Protein AF-A0A9W8I1Y5-F1 (afdb_monomer_lite)

Foldseek 3Di:
DVVVVVVVVVVVVVVVVVVVVVVVVVVVVVVVVVVVVVVVVVVVVVVVVVVVVVVVVVVVVVVVVVVVVVVVVVVVVVVVVVVVVVPDDDDDDDDDDDDDDDDDDFDDADFPDDDDPPPPPDAAPDLVLLLVQLVVCVVQEDEDAPLLLQLLVHDVSNVLLCCLVVCVCVVVLVQLVVQLVVVCVVVVLADEPDWFWQVSLLVSVVSSLVSLQVSLVVDPPFHQQKDKDQQCPPWAQFPVRGTDTFRIFMFRDPVDPDHLLRGLETEHTGIQVDDCPRSSNNSNVSVSVLRNPQQAHFQKGWYWYAYRQQWIKIWIDGQQHIYIYTQAGRQRYPDPRSVTRSSSVSSVSVSCSRQCSQCSRHQASHRDCQPDWDFPVRGPQWDDDPFRTKTKHADDSDWDWDRNDSNAKTKIKGWIWIDGPNDIDIWIKIKIKDDPDDDVVVLLVVLVVLCLDQAFDFPGKTKGWSDRPPDPPDTIIMMITTTHDQAYFQCRQPVPPDNPDDPVLVVVLVVSVVSSQVSQQDQDSVRWHAHAPDPDSSQWHAHPVSHIHGDPRPDDIDD

Sequence (559 aa):
EQAKRDRQAEEKRREELKQWHDEQAKRDRQAEEKRREELKQWHDEQAKRDREQAERDEEFRQWRIEQAKRDEIQTQLLSKLIDAQNGALSSNMKTPAMTRQSYGRSGAASHSGTPQVAGSMQGKPDRNMYIETSQRHEKLCKEVQLDDLIEFLGADWKSGWDSVNGGDFKEDIDEILDSYASKCDDDGLKMAGGKIGEKTYQAAFGVLAEAVQSHLSNSSKIKPGMYWYDTHNMHLKCDNDTTRKPDGGFTVSKRCGPSWQNLSVVVEIKGDELKNDSHWIRGQVLCDFRDMSQSEPRRFMVGLAVARHGSVRVYLYTPGRIYSASLGCLPLTAGDKAAEGASEVVAFLLLLHKQLPMDSGYLAKRKGIFSTWLNFSELADAREQKRPSPSVRHYCSEVYGRHSHLNAQQTWVYPVQYEAAGEKGIAFFKFQWEFENDDETAIHEFLLARKVPHVPELLFSTRITAKGFASDDWVCKGEAMLIDDAGESIISKFGGGELLLSDAEIVDIFAGYTHTLIAAAAVDANNKLVLHRDISTGNLMVKNDKSPYIIDWGYGRLC

Radius of gyration: 30.69 Å; chains: 1; bounding box: 106×83×77 Å

InterPro domains:
  IPR008266 Tyrosine-protein kinase, active site [PS00109] (530-542)
  IPR011009 Protein kinase-like domain superfamily [SSF56112] (413-557)

Structure (mmCIF, N/CA/C/O backbone):
data_AF-A0A9W8I1Y5-F1
#
_entry.id   AF-A0A9W8I1Y5-F1
#
loop_
_atom_site.group_PDB
_atom_site.id
_atom_site.type_symbol
_atom_site.label_atom_id
_atom_site.label_alt_id
_atom_site.label_comp_id
_atom_site.label_asym_id
_atom_site.label_entity_id
_atom_site.label_seq_id
_atom_site.pdbx_PDB_ins_code
_atom_site.Cartn_x
_atom_site.Cartn_y
_atom_site.Cartn_z
_atom_site.occupancy
_atom_site.B_iso_or_equiv
_atom_site.auth_seq_id
_atom_site.auth_comp_id
_atom_site.auth_asym_id
_atom_site.auth_atom_id
_atom_site.pdbx_PDB_model_num
ATOM 1 N N . GLU A 1 1 ? 69.822 48.846 14.752 1.00 69.25 1 GLU A N 1
ATOM 2 C CA . GLU A 1 1 ? 68.936 48.442 15.872 1.00 69.25 1 GLU A CA 1
ATOM 3 C C . GLU A 1 1 ? 67.682 47.703 15.424 1.00 69.25 1 GLU A C 1
ATOM 5 O O . GLU A 1 1 ? 67.391 46.680 16.028 1.00 69.25 1 GLU A O 1
ATOM 10 N N . GLN A 1 2 ? 66.986 48.154 14.371 1.00 71.50 2 GLN A N 1
ATOM 11 C CA . GLN A 1 2 ? 65.746 47.536 13.871 1.00 71.50 2 GLN A CA 1
ATOM 12 C C . GLN A 1 2 ? 65.806 45.997 13.778 1.00 71.50 2 GLN A C 1
ATOM 14 O O . GLN A 1 2 ? 65.059 45.328 14.479 1.00 71.50 2 GLN A O 1
ATOM 19 N N . ALA A 1 3 ? 66.819 45.435 13.107 1.00 78.38 3 ALA A N 1
ATOM 20 C CA . ALA A 1 3 ? 67.005 43.981 12.992 1.00 78.38 3 ALA A CA 1
ATOM 21 C C . ALA A 1 3 ? 67.166 43.207 14.328 1.00 78.38 3 ALA A C 1
ATOM 23 O O . ALA A 1 3 ? 67.008 41.988 14.343 1.00 78.38 3 ALA A O 1
ATOM 24 N N . LYS A 1 4 ? 67.483 43.869 15.456 1.00 81.06 4 LYS A N 1
ATOM 25 C CA . LYS A 1 4 ? 67.418 43.241 16.793 1.00 81.06 4 LYS A CA 1
ATOM 26 C C . LYS A 1 4 ? 65.979 43.199 17.319 1.00 81.06 4 LYS A C 1
ATOM 28 O O . LYS A 1 4 ? 65.581 42.175 17.861 1.00 81.06 4 LYS A O 1
ATOM 33 N N . ARG A 1 5 ? 65.207 44.275 17.121 1.00 81.00 5 ARG A N 1
ATOM 34 C CA . ARG A 1 5 ? 63.777 44.340 17.474 1.00 81.00 5 ARG A CA 1
ATOM 35 C C . ARG A 1 5 ? 62.964 43.337 16.657 1.00 81.00 5 ARG A C 1
ATOM 37 O O . ARG A 1 5 ? 62.134 42.638 17.223 1.00 81.00 5 ARG A O 1
ATOM 44 N N . ASP A 1 6 ? 63.260 43.213 15.364 1.00 82.50 6 ASP A N 1
ATOM 45 C CA . ASP A 1 6 ? 62.570 42.275 14.472 1.00 82.50 6 ASP A CA 1
ATOM 46 C C . ASP A 1 6 ? 62.816 40.815 14.897 1.00 82.50 6 ASP A C 1
ATOM 48 O O . ASP A 1 6 ? 61.868 40.040 14.998 1.00 82.50 6 ASP A O 1
ATOM 52 N N . ARG A 1 7 ? 64.062 40.454 15.256 1.00 84.69 7 ARG A N 1
ATOM 53 C CA . ARG A 1 7 ? 64.386 39.122 15.807 1.00 84.69 7 ARG A CA 1
ATOM 54 C C . ARG A 1 7 ? 63.670 38.837 17.127 1.00 84.69 7 ARG A C 1
ATOM 56 O O . ARG A 1 7 ? 63.115 37.757 17.276 1.00 84.69 7 ARG A O 1
ATOM 63 N N . GLN A 1 8 ? 63.639 39.798 18.053 1.00 85.31 8 GLN A N 1
ATOM 64 C CA . GLN A 1 8 ? 62.917 39.650 19.325 1.00 85.31 8 GLN A CA 1
ATOM 65 C C . GLN A 1 8 ? 61.401 39.500 19.117 1.00 85.31 8 GLN A C 1
ATOM 67 O O . GLN A 1 8 ? 60.752 38.733 19.824 1.00 85.31 8 GLN A O 1
ATOM 72 N N . ALA A 1 9 ? 60.828 40.195 18.129 1.00 84.25 9 ALA A N 1
ATOM 73 C CA . ALA A 1 9 ? 59.422 40.047 17.766 1.00 84.25 9 ALA A CA 1
ATOM 74 C C . ALA A 1 9 ? 59.125 38.682 17.115 1.00 84.25 9 ALA A C 1
ATOM 76 O O . ALA A 1 9 ? 58.071 38.102 17.371 1.00 84.25 9 ALA A O 1
ATOM 77 N N . GLU A 1 10 ? 60.037 38.152 16.295 1.00 85.94 10 GLU A N 1
ATOM 78 C CA . GLU A 1 10 ? 59.901 36.818 15.698 1.00 85.94 10 GLU A CA 1
ATOM 79 C C . GLU A 1 10 ? 60.037 35.703 16.747 1.00 85.94 10 GLU A C 1
ATOM 81 O O . GLU A 1 10 ? 59.231 34.775 16.764 1.00 85.94 10 GLU A O 1
ATOM 86 N N . GLU A 1 11 ? 61.009 35.814 17.654 1.00 88.69 11 GLU A N 1
ATOM 87 C CA . GLU A 1 11 ? 61.221 34.879 18.763 1.00 88.69 11 GLU A CA 1
ATOM 88 C C . GLU A 1 11 ? 59.988 34.821 19.678 1.00 88.69 11 GLU A C 1
ATOM 90 O O . GLU A 1 11 ? 59.439 33.740 19.893 1.00 88.69 11 GLU A O 1
ATOM 95 N N . LYS A 1 12 ? 59.442 35.983 20.071 1.00 90.69 12 LYS A N 1
ATOM 96 C CA . LYS A 1 12 ? 58.192 36.059 20.842 1.00 90.69 12 LYS A CA 1
ATOM 97 C C . LYS A 1 12 ? 57.009 35.405 20.116 1.00 90.69 12 LYS A C 1
ATOM 99 O O . LYS A 1 12 ? 56.262 34.650 20.730 1.00 90.69 12 LYS A O 1
ATOM 104 N N . ARG A 1 13 ? 56.855 35.631 18.804 1.00 86.38 13 ARG A N 1
ATOM 105 C CA . ARG A 1 13 ? 55.799 34.977 18.002 1.00 86.38 13 ARG A CA 1
ATOM 106 C C . ARG A 1 13 ? 55.963 33.459 17.941 1.00 86.38 13 ARG A C 1
ATOM 108 O O . ARG A 1 13 ? 54.962 32.751 17.925 1.00 86.38 13 ARG A O 1
ATOM 115 N N . ARG A 1 14 ? 57.198 32.944 17.900 1.00 88.06 14 ARG A N 1
ATOM 116 C CA . ARG A 1 14 ? 57.466 31.495 17.933 1.00 88.06 14 ARG A CA 1
ATOM 117 C C . ARG A 1 14 ? 57.116 30.889 19.295 1.00 88.06 14 ARG A C 1
ATOM 119 O O . ARG A 1 14 ? 56.572 29.788 19.328 1.00 88.06 14 ARG A O 1
ATOM 126 N N . GLU A 1 15 ? 57.373 31.597 20.394 1.00 89.62 15 GLU A N 1
ATOM 127 C CA . GLU A 1 15 ? 56.948 31.174 21.736 1.00 89.62 15 GLU A CA 1
ATOM 128 C C . GLU A 1 15 ? 55.420 31.1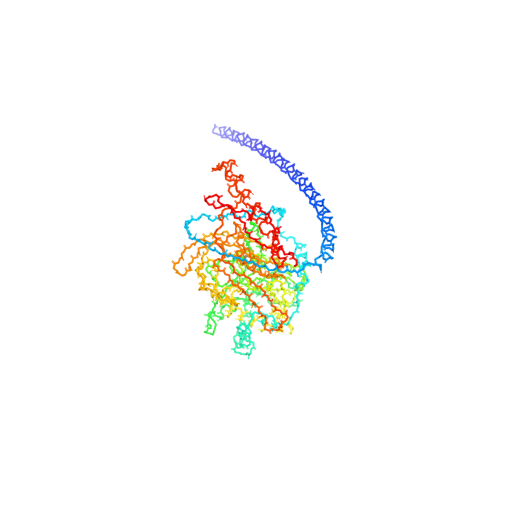95 21.894 1.00 89.62 15 GLU A C 1
ATOM 130 O O . GLU A 1 15 ? 54.848 30.203 22.341 1.00 89.62 15 GLU A O 1
ATOM 135 N N . GLU A 1 16 ? 54.751 32.269 21.458 1.00 88.94 16 GLU A N 1
ATOM 136 C CA . GLU A 1 16 ? 53.282 32.389 21.451 1.00 88.94 16 GLU A CA 1
ATOM 137 C C . GLU A 1 16 ? 52.629 31.265 20.622 1.00 88.94 16 GLU A C 1
ATOM 139 O O . GLU A 1 16 ? 51.697 30.606 21.086 1.00 88.94 16 GLU A O 1
ATOM 144 N N . LEU A 1 17 ? 53.158 30.978 19.424 1.00 87.38 17 LEU A N 1
ATOM 145 C CA . LEU A 1 17 ? 52.669 29.896 18.564 1.00 87.38 17 LEU A CA 1
ATOM 146 C C . LEU A 1 17 ? 52.872 28.513 19.205 1.00 87.38 17 LEU A C 1
ATOM 148 O O . LEU A 1 17 ? 51.991 27.657 19.125 1.00 87.38 17 LEU A O 1
ATOM 152 N N . LYS A 1 18 ? 54.013 28.291 19.869 1.00 91.19 18 LYS A N 1
ATOM 153 C CA . LYS A 1 18 ? 54.292 27.037 20.579 1.00 91.19 18 LYS A CA 1
ATOM 154 C C . LYS A 1 18 ? 53.328 26.830 21.750 1.00 91.19 18 LYS A C 1
ATOM 156 O O . LYS A 1 18 ? 52.745 25.756 21.856 1.00 91.19 18 LYS A O 1
ATOM 161 N N . GLN A 1 19 ? 53.111 27.858 22.573 1.00 89.50 19 GLN A N 1
ATOM 162 C CA . GLN A 1 19 ? 52.144 27.810 23.677 1.00 89.50 19 GLN A CA 1
ATOM 163 C C . GLN A 1 19 ? 50.726 27.511 23.172 1.00 89.50 19 GLN A C 1
ATOM 165 O O . GLN A 1 19 ? 50.030 26.688 23.762 1.00 89.50 19 GLN A O 1
ATOM 170 N N . TRP A 1 20 ? 50.322 28.112 22.048 1.00 91.81 20 TRP A N 1
ATOM 171 C CA . TRP A 1 20 ? 49.028 27.837 21.423 1.00 91.81 20 TRP A CA 1
ATOM 172 C C . TRP A 1 20 ? 48.894 26.377 20.959 1.00 91.81 20 TRP A C 1
ATOM 174 O O . TRP A 1 20 ? 47.871 25.745 21.222 1.00 91.81 20 TRP A O 1
ATOM 184 N N . HIS A 1 21 ? 49.927 25.806 20.328 1.00 86.88 21 HIS A N 1
ATOM 185 C CA . HIS A 1 21 ? 49.931 24.389 19.944 1.00 86.88 21 HIS A CA 1
ATOM 186 C C . HIS A 1 21 ? 49.888 23.444 21.154 1.00 86.88 21 HIS A C 1
ATOM 188 O O . HIS A 1 21 ? 49.133 22.471 21.132 1.00 86.88 21 HIS A O 1
ATOM 194 N N . ASP A 1 22 ? 50.647 23.737 22.215 1.00 90.44 22 ASP A N 1
ATOM 195 C CA . ASP A 1 22 ? 50.636 22.951 23.454 1.00 90.44 22 ASP A CA 1
ATOM 196 C C . 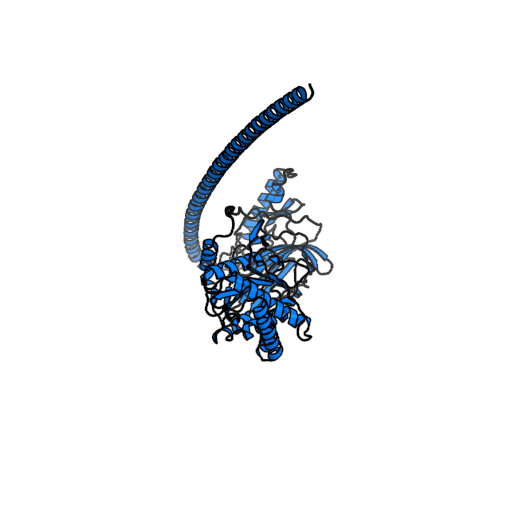ASP A 1 22 ? 49.257 23.016 24.151 1.00 90.44 22 ASP A C 1
ATOM 198 O O . ASP A 1 22 ? 48.783 22.012 24.691 1.00 90.44 22 ASP A O 1
ATOM 202 N N . GLU A 1 23 ? 48.569 24.164 24.096 1.00 90.44 23 GLU A N 1
ATOM 203 C CA . GLU A 1 23 ? 47.214 24.314 24.638 1.00 90.44 23 GLU A CA 1
ATOM 204 C C . GLU A 1 23 ? 46.164 23.551 23.811 1.00 90.44 23 GLU A C 1
ATOM 206 O O . GLU A 1 23 ? 45.329 22.851 24.391 1.00 90.44 23 GLU A O 1
ATOM 211 N N . GLN A 1 24 ? 46.222 23.610 22.474 1.00 85.44 24 GLN A N 1
ATOM 212 C CA . GLN A 1 24 ? 45.337 22.812 21.611 1.00 85.44 24 GLN A CA 1
ATOM 213 C C . GLN A 1 24 ? 45.540 21.311 21.845 1.00 85.44 24 GLN A C 1
ATOM 215 O O . GLN A 1 24 ? 44.584 20.604 22.154 1.00 85.44 24 GLN A O 1
ATOM 220 N N . ALA A 1 25 ? 46.791 20.840 21.862 1.00 87.75 25 ALA A N 1
ATOM 221 C CA . ALA A 1 25 ? 47.111 19.436 22.122 1.00 87.75 25 ALA A CA 1
ATOM 222 C C . ALA A 1 25 ? 46.679 18.949 23.522 1.00 87.75 25 ALA A C 1
ATOM 224 O O . ALA A 1 25 ? 46.583 17.739 23.755 1.00 87.75 25 ALA A O 1
ATOM 225 N N . LYS A 1 26 ? 46.442 19.863 24.474 1.00 91.56 26 LYS A N 1
ATOM 226 C CA . LYS A 1 26 ? 45.841 19.558 25.780 1.00 91.56 26 LYS A CA 1
ATOM 227 C C . LYS A 1 26 ? 44.313 19.474 25.698 1.00 91.56 26 LYS A C 1
ATOM 229 O O . LYS A 1 26 ? 43.742 18.550 26.275 1.00 91.56 26 LYS A O 1
ATOM 234 N N . ARG A 1 27 ? 43.664 20.394 24.976 1.00 86.62 27 ARG A N 1
ATOM 235 C CA . ARG A 1 27 ? 42.207 20.384 24.739 1.00 86.62 27 ARG A CA 1
ATOM 236 C C . ARG A 1 27 ? 41.775 19.142 23.956 1.00 86.62 27 ARG A C 1
ATOM 238 O O . ARG A 1 27 ? 40.807 18.497 24.349 1.00 86.62 27 ARG A O 1
ATOM 245 N N . ASP A 1 28 ? 42.533 18.760 22.929 1.00 86.25 28 ASP A N 1
ATOM 246 C CA . ASP A 1 28 ? 42.273 17.564 22.120 1.00 86.25 28 ASP A CA 1
ATOM 247 C C . ASP A 1 28 ? 42.335 16.284 22.965 1.00 86.25 28 ASP A C 1
ATOM 249 O O . ASP A 1 28 ? 41.413 15.472 22.915 1.00 86.25 28 ASP A O 1
ATOM 253 N N . ARG A 1 29 ? 43.354 16.144 23.827 1.00 89.81 29 ARG A N 1
ATOM 254 C CA . ARG A 1 29 ? 43.460 15.012 24.767 1.00 89.81 29 ARG A CA 1
ATOM 255 C C . ARG A 1 29 ? 42.281 14.938 25.738 1.00 89.81 29 ARG A C 1
ATOM 257 O O . ARG A 1 29 ? 41.754 13.855 25.961 1.00 89.81 29 ARG A O 1
ATOM 264 N N . GLN A 1 30 ? 41.837 16.073 26.281 1.00 87.62 30 GLN A N 1
ATOM 265 C CA . GLN A 1 30 ? 40.666 16.118 27.168 1.00 87.62 30 GLN A CA 1
ATOM 266 C C . GLN A 1 30 ? 39.363 15.768 26.428 1.00 87.62 30 GLN A C 1
ATOM 268 O O . GLN A 1 30 ? 38.493 15.104 26.990 1.00 87.62 30 GLN A O 1
ATOM 273 N N . ALA A 1 31 ? 39.226 16.176 25.164 1.00 84.94 31 ALA A N 1
ATOM 274 C CA . ALA A 1 31 ? 38.084 15.811 24.330 1.00 84.94 31 ALA A CA 1
ATOM 275 C C . ALA A 1 31 ? 38.090 14.317 23.951 1.00 84.94 31 ALA A C 1
ATOM 277 O O . ALA A 1 31 ? 37.032 13.690 23.926 1.00 84.94 31 ALA A O 1
ATOM 278 N N . GLU A 1 32 ? 39.261 13.736 23.679 1.00 87.12 32 GLU A N 1
ATOM 279 C CA . GLU A 1 32 ? 39.428 12.306 23.399 1.00 87.12 32 GLU A CA 1
ATOM 280 C C . GLU A 1 32 ? 39.137 11.441 24.636 1.00 87.12 32 GLU A C 1
ATOM 282 O O . GLU A 1 32 ? 38.394 10.464 24.540 1.00 87.12 32 GLU A O 1
ATOM 287 N N . GLU A 1 33 ? 39.643 11.834 25.808 1.00 90.69 33 GLU A N 1
ATOM 288 C CA . GLU A 1 33 ? 39.370 11.166 27.085 1.00 90.69 33 GLU A CA 1
ATOM 289 C C . GLU A 1 33 ? 37.868 11.183 27.411 1.00 90.69 33 GLU A C 1
ATOM 291 O O . GLU A 1 33 ? 37.282 10.124 27.640 1.00 90.69 33 GLU A O 1
ATOM 296 N N . LYS A 1 34 ? 37.206 12.344 27.284 1.00 90.94 34 LYS A N 1
ATOM 297 C CA . LYS A 1 34 ? 35.751 12.467 27.474 1.00 90.94 34 LYS A CA 1
ATOM 298 C C . LYS A 1 34 ? 34.954 11.580 26.511 1.00 90.94 34 LYS A C 1
ATOM 300 O O . LYS A 1 34 ? 34.051 10.871 26.946 1.00 90.94 34 LYS A O 1
ATOM 305 N N . ARG A 1 35 ? 35.311 11.552 25.219 1.00 86.38 35 ARG A N 1
ATOM 306 C CA . ARG A 1 35 ? 34.674 10.656 24.231 1.00 86.38 35 ARG A CA 1
ATOM 307 C C . ARG A 1 35 ? 34.862 9.182 24.582 1.00 86.38 35 ARG A C 1
ATOM 309 O O . ARG A 1 35 ? 33.974 8.377 24.321 1.00 86.38 35 ARG A O 1
ATOM 316 N N . ARG A 1 36 ? 36.010 8.811 25.156 1.00 87.19 36 ARG A N 1
ATOM 317 C CA . ARG A 1 36 ? 36.295 7.434 25.578 1.00 87.19 36 ARG A CA 1
ATOM 318 C C . ARG A 1 36 ? 35.459 7.024 26.792 1.00 87.19 36 ARG A C 1
ATOM 320 O O . ARG A 1 36 ? 35.021 5.877 26.849 1.00 87.19 36 ARG A O 1
ATOM 327 N N . GLU A 1 37 ? 35.211 7.939 27.726 1.00 89.25 37 GLU A N 1
ATOM 328 C CA . GLU A 1 37 ? 34.286 7.720 28.845 1.00 89.25 37 GLU A CA 1
ATOM 329 C C . GLU A 1 37 ? 32.829 7.624 28.374 1.00 89.25 37 GLU A C 1
ATOM 331 O O . GLU A 1 37 ? 32.143 6.672 28.741 1.00 89.25 37 GLU A O 1
ATOM 336 N N . GLU A 1 38 ? 32.381 8.536 27.505 1.00 86.12 38 GLU A N 1
ATOM 337 C CA . GLU A 1 38 ? 31.043 8.509 26.889 1.00 86.12 38 GLU A CA 1
ATOM 338 C C . GLU A 1 38 ? 30.802 7.198 26.118 1.00 86.12 38 GLU A C 1
ATOM 340 O O . GLU A 1 38 ? 29.774 6.545 26.300 1.00 86.12 38 GLU A O 1
ATOM 345 N N . LEU A 1 39 ? 31.778 6.751 25.316 1.00 85.00 39 LEU A N 1
ATOM 346 C CA . LEU A 1 39 ? 31.702 5.484 24.582 1.00 85.00 39 LEU A CA 1
ATOM 347 C C . LEU A 1 39 ? 31.664 4.269 25.522 1.00 85.00 39 LEU A C 1
ATOM 349 O O . LEU A 1 39 ? 30.946 3.305 25.256 1.00 85.00 39 LEU A O 1
ATOM 353 N N . LYS A 1 40 ? 32.408 4.304 26.635 1.00 90.62 40 LYS A N 1
ATOM 354 C CA . LYS A 1 40 ? 32.375 3.234 27.640 1.00 90.62 40 LYS A CA 1
ATOM 355 C C . LYS A 1 40 ? 31.009 3.161 28.329 1.00 90.62 40 LYS A C 1
ATOM 357 O O . LYS A 1 40 ? 30.448 2.074 28.411 1.00 90.62 40 LYS A O 1
ATOM 362 N N . GLN A 1 41 ? 30.462 4.298 28.764 1.00 86.75 41 GLN A N 1
ATOM 363 C CA . GLN A 1 41 ? 29.121 4.368 29.357 1.00 86.75 41 GLN A CA 1
ATOM 364 C C . GLN A 1 41 ? 28.056 3.845 28.387 1.00 86.75 41 GLN A C 1
ATOM 366 O O . GLN A 1 41 ? 27.199 3.063 28.789 1.00 86.75 41 GLN A O 1
ATOM 371 N N . TRP A 1 42 ? 28.156 4.198 27.102 1.00 89.12 42 TRP A N 1
ATOM 372 C CA . TRP A 1 42 ? 27.262 3.686 26.065 1.00 89.12 42 TRP A CA 1
ATOM 373 C C . TRP A 1 42 ? 27.353 2.158 25.911 1.00 89.12 42 TRP A C 1
ATOM 375 O O . TRP A 1 42 ? 26.323 1.492 25.844 1.00 89.12 42 TRP A O 1
ATOM 385 N N . HIS A 1 43 ? 28.558 1.576 25.915 1.00 81.12 43 HIS A N 1
ATOM 386 C CA . HIS A 1 43 ? 28.729 0.117 25.885 1.00 81.12 43 HIS A CA 1
ATOM 387 C C . HIS A 1 43 ? 28.173 -0.578 27.137 1.00 81.12 43 HIS A C 1
ATOM 389 O O . HIS A 1 43 ? 27.519 -1.614 27.008 1.00 81.12 43 HIS A O 1
ATOM 395 N N . ASP A 1 44 ? 28.396 -0.013 28.327 1.00 87.38 44 ASP A N 1
ATOM 396 C CA . ASP A 1 44 ? 27.855 -0.544 29.584 1.00 87.38 44 ASP A CA 1
ATOM 397 C C . ASP A 1 44 ? 26.309 -0.476 29.596 1.00 87.38 44 ASP A C 1
ATOM 399 O O . ASP A 1 44 ? 25.647 -1.403 30.071 1.00 87.38 44 ASP A O 1
ATOM 403 N N . GLU A 1 45 ? 25.714 0.571 29.010 1.00 86.62 45 GLU A N 1
ATOM 404 C CA . GLU A 1 45 ? 24.260 0.711 28.869 1.00 86.62 45 GLU A CA 1
ATOM 405 C C . GLU A 1 45 ? 23.665 -0.265 27.837 1.00 86.62 45 GLU A C 1
ATOM 407 O O . GLU A 1 45 ? 22.632 -0.878 28.111 1.00 86.62 45 GLU A O 1
ATOM 412 N N . GLN A 1 46 ? 24.318 -0.481 26.688 1.00 75.38 46 GLN A N 1
ATOM 413 C CA . GLN A 1 46 ? 23.898 -1.514 25.726 1.00 75.38 46 GLN A CA 1
ATOM 414 C C . GLN A 1 46 ? 23.950 -2.908 26.360 1.00 75.38 46 GLN A C 1
ATOM 416 O O . GLN A 1 46 ? 22.954 -3.625 26.350 1.00 75.38 46 GLN A O 1
ATOM 421 N N . ALA A 1 47 ? 25.050 -3.250 27.039 1.00 81.94 47 ALA A N 1
ATOM 422 C CA . ALA A 1 47 ? 25.186 -4.530 27.732 1.00 81.94 47 ALA A CA 1
ATOM 423 C C . ALA A 1 47 ? 24.159 -4.730 28.868 1.00 81.94 47 ALA A C 1
ATOM 425 O O . ALA A 1 47 ? 23.892 -5.869 29.256 1.00 81.94 47 ALA A O 1
ATOM 426 N N . LYS A 1 48 ? 23.586 -3.648 29.417 1.00 89.50 48 LYS A N 1
ATOM 427 C CA . LYS A 1 48 ? 22.443 -3.703 30.342 1.00 89.50 48 LYS A CA 1
ATOM 428 C C . LYS A 1 48 ? 21.136 -3.988 29.595 1.00 89.50 48 LYS A C 1
ATOM 430 O O . LYS A 1 48 ? 20.416 -4.903 29.986 1.00 89.50 48 LYS A O 1
ATOM 435 N N . ARG A 1 49 ? 20.862 -3.261 28.505 1.00 79.38 49 ARG A N 1
ATOM 436 C CA . ARG A 1 49 ? 19.666 -3.448 27.660 1.00 79.38 49 ARG A CA 1
ATOM 437 C C . ARG A 1 49 ? 19.595 -4.858 27.061 1.00 79.38 49 ARG A C 1
ATOM 439 O O . ARG A 1 49 ? 18.519 -5.448 27.056 1.00 79.38 49 ARG A O 1
ATOM 446 N N . ASP A 1 50 ? 20.730 -5.419 26.643 1.00 81.31 50 ASP A N 1
ATOM 447 C CA . ASP A 1 50 ? 20.825 -6.786 26.112 1.00 81.31 50 ASP A CA 1
ATOM 448 C C . ASP A 1 50 ? 20.456 -7.848 27.163 1.00 81.31 50 ASP A C 1
ATOM 450 O O . ASP A 1 50 ? 19.773 -8.822 26.847 1.00 81.31 50 ASP A O 1
ATOM 454 N N . ARG A 1 51 ? 20.850 -7.656 28.434 1.00 85.06 51 ARG A N 1
ATOM 455 C CA . ARG A 1 51 ? 20.456 -8.555 29.538 1.00 85.06 51 ARG A CA 1
ATOM 456 C C . ARG A 1 51 ? 18.971 -8.447 29.851 1.00 85.06 51 ARG A C 1
ATOM 458 O O . ARG A 1 51 ? 18.305 -9.470 29.930 1.00 85.06 51 ARG A O 1
ATOM 465 N N . GLU A 1 52 ? 18.453 -7.225 29.965 1.00 84.69 52 GLU A N 1
ATOM 466 C CA . GLU A 1 52 ? 17.020 -6.988 30.185 1.00 84.69 52 GLU A CA 1
ATOM 467 C C . GLU A 1 52 ? 16.165 -7.569 29.047 1.00 84.69 52 GLU A C 1
ATOM 469 O O . GLU A 1 52 ? 15.050 -8.030 29.281 1.00 84.69 52 GLU A O 1
ATOM 474 N N . GLN A 1 53 ? 16.673 -7.573 27.808 1.00 74.00 53 GLN A N 1
ATOM 475 C CA . GLN A 1 53 ? 16.003 -8.233 26.691 1.00 74.00 53 GLN A CA 1
ATOM 476 C C . GLN A 1 53 ? 16.054 -9.761 26.811 1.00 74.00 53 GLN A C 1
ATOM 478 O O . GLN A 1 53 ? 15.021 -10.402 26.647 1.00 74.00 53 GLN A O 1
ATOM 483 N N . ALA A 1 54 ? 17.209 -10.340 27.152 1.00 80.19 54 ALA A N 1
ATOM 484 C CA . ALA A 1 54 ? 17.343 -11.785 27.343 1.00 80.19 54 ALA A CA 1
ATOM 485 C C . ALA A 1 54 ? 16.466 -12.317 28.496 1.00 80.19 54 ALA A C 1
ATOM 487 O O . ALA A 1 54 ? 15.906 -13.408 28.390 1.00 80.19 54 ALA A O 1
ATOM 488 N N . GLU A 1 55 ? 16.306 -11.540 29.572 1.00 85.56 55 GLU A N 1
ATOM 489 C CA . GLU A 1 55 ? 15.390 -11.845 30.678 1.00 85.56 55 GLU A CA 1
ATOM 490 C C . GLU A 1 55 ? 13.923 -11.831 30.208 1.00 85.56 55 GLU A C 1
ATOM 492 O O . GLU A 1 55 ? 13.211 -12.813 30.419 1.00 85.56 55 GLU A O 1
ATOM 497 N N . ARG A 1 56 ? 13.493 -10.793 29.469 1.00 80.12 56 ARG A N 1
ATOM 498 C CA . ARG A 1 56 ? 12.143 -10.732 28.867 1.00 80.12 56 ARG A CA 1
ATOM 499 C C . ARG A 1 56 ? 11.869 -11.874 27.882 1.00 80.12 56 ARG A C 1
ATOM 501 O O . ARG A 1 56 ? 10.758 -12.403 27.851 1.00 80.12 56 ARG A O 1
ATOM 508 N N . ASP A 1 57 ? 12.858 -12.263 27.079 1.00 78.50 57 ASP A N 1
ATOM 509 C CA . ASP A 1 57 ? 12.718 -13.354 26.109 1.00 78.50 57 ASP A CA 1
ATOM 510 C C . ASP A 1 57 ? 12.550 -14.719 26.811 1.00 78.50 57 ASP A C 1
ATOM 512 O O . ASP A 1 57 ? 11.764 -15.558 26.361 1.00 78.50 57 ASP A O 1
ATOM 516 N N . GLU A 1 58 ? 13.227 -14.934 27.945 1.00 83.25 58 GLU A N 1
ATOM 517 C CA . GLU A 1 58 ? 13.062 -16.130 28.782 1.00 83.25 58 GLU A CA 1
ATOM 518 C C . GLU A 1 58 ? 11.711 -16.140 29.520 1.00 83.25 58 GLU A C 1
ATOM 520 O O . GLU A 1 58 ? 11.028 -17.169 29.511 1.00 83.25 58 GLU A O 1
ATOM 525 N N . GLU A 1 59 ? 11.263 -15.009 30.078 1.00 81.88 59 GLU A N 1
ATOM 526 C CA . GLU A 1 59 ? 9.908 -14.872 30.641 1.00 81.88 59 GLU A CA 1
ATOM 527 C C . GLU A 1 59 ? 8.833 -15.191 29.591 1.00 81.88 59 GLU A C 1
ATOM 529 O O . GLU A 1 59 ? 7.914 -15.976 29.841 1.00 81.88 59 GLU A O 1
ATOM 534 N N . PHE A 1 60 ? 8.975 -14.660 28.373 1.00 75.19 60 PHE A N 1
ATOM 535 C CA . PHE A 1 60 ? 8.054 -14.931 27.270 1.00 75.19 60 PHE A CA 1
ATOM 536 C C . PHE A 1 60 ? 8.084 -16.403 26.823 1.00 75.19 60 PHE A C 1
ATOM 538 O O . PHE A 1 60 ? 7.041 -16.981 26.492 1.00 75.19 60 PHE A O 1
ATOM 545 N N . ARG A 1 61 ? 9.256 -17.054 26.859 1.00 84.38 61 ARG A N 1
ATOM 546 C CA . ARG A 1 61 ? 9.391 -18.496 26.603 1.00 84.38 61 ARG A CA 1
ATOM 547 C C . ARG A 1 61 ? 8.654 -19.325 27.656 1.00 84.38 61 ARG A C 1
ATOM 549 O O . ARG A 1 61 ? 7.959 -20.275 27.291 1.00 84.38 61 ARG A O 1
ATOM 556 N N . GLN A 1 62 ? 8.763 -18.965 28.935 1.00 81.31 62 GLN A N 1
ATOM 557 C CA . GLN A 1 62 ? 8.038 -19.631 30.022 1.00 81.31 62 GLN A CA 1
ATOM 558 C C . GLN A 1 62 ? 6.525 -19.404 29.914 1.00 81.31 62 GLN A C 1
ATOM 560 O O . GLN A 1 62 ? 5.760 -20.367 29.993 1.00 81.31 62 GLN A O 1
ATOM 565 N N . TRP A 1 63 ? 6.093 -18.176 29.610 1.00 86.81 63 TRP A N 1
ATOM 566 C CA . TRP A 1 63 ? 4.687 -17.843 29.370 1.00 86.81 63 TRP A CA 1
ATOM 567 C C . TRP A 1 63 ? 4.076 -18.678 28.234 1.00 86.81 63 TRP A C 1
ATOM 569 O O . TRP A 1 63 ? 2.992 -19.232 28.402 1.00 86.81 63 TRP A O 1
ATOM 579 N N . ARG A 1 64 ? 4.786 -18.872 27.109 1.00 76.31 64 ARG A N 1
ATOM 580 C CA . ARG A 1 64 ? 4.324 -19.760 26.019 1.00 76.31 64 ARG A CA 1
ATOM 581 C C . ARG A 1 64 ? 4.125 -21.210 26.469 1.00 76.31 64 ARG A C 1
ATOM 583 O O . ARG A 1 64 ? 3.163 -21.848 26.047 1.00 76.31 64 ARG A O 1
ATOM 590 N N . ILE A 1 65 ? 5.021 -21.733 27.310 1.00 82.56 65 ILE A N 1
ATOM 591 C CA . ILE A 1 65 ? 4.903 -23.091 27.869 1.00 82.56 65 ILE A CA 1
ATOM 592 C C . ILE A 1 65 ? 3.688 -23.185 28.803 1.00 82.56 65 ILE A C 1
ATOM 594 O O . ILE A 1 65 ? 3.035 -24.227 28.858 1.00 82.56 65 ILE A O 1
ATOM 598 N N . GLU A 1 66 ? 3.366 -22.116 29.533 1.00 83.62 66 GLU A N 1
ATOM 599 C CA . GLU A 1 66 ? 2.181 -22.079 30.388 1.00 83.62 66 GLU A CA 1
ATOM 600 C C . GLU A 1 66 ? 0.876 -21.976 29.585 1.00 83.62 66 GLU A C 1
ATOM 602 O O . GLU A 1 66 ? -0.065 -22.711 29.882 1.00 83.62 66 GLU A O 1
ATOM 607 N N . GLN A 1 67 ? 0.823 -21.148 28.533 1.00 75.62 67 GLN A N 1
ATOM 608 C CA . GLN A 1 67 ? -0.348 -21.067 27.647 1.00 75.62 67 GLN A CA 1
ATOM 609 C C . GLN A 1 67 ? -0.657 -22.418 26.995 1.00 75.62 67 GLN A C 1
ATOM 611 O O . GLN A 1 67 ? -1.783 -22.891 27.102 1.00 75.62 67 GLN A O 1
ATOM 616 N N . ALA A 1 68 ? 0.352 -23.117 26.461 1.00 74.94 68 ALA A N 1
ATOM 617 C CA . ALA A 1 68 ? 0.157 -24.444 25.870 1.00 74.94 68 ALA A CA 1
ATOM 618 C C . ALA A 1 68 ? -0.475 -25.460 26.851 1.00 74.94 68 ALA A C 1
ATOM 620 O O . ALA A 1 68 ? -1.296 -26.283 26.449 1.00 74.94 68 ALA A O 1
ATOM 621 N N . LYS A 1 69 ? -0.148 -25.379 28.151 1.00 82.69 69 LYS A N 1
ATOM 622 C CA . LYS A 1 69 ? -0.785 -26.204 29.197 1.00 82.69 69 LYS A CA 1
ATOM 623 C C . LYS A 1 69 ? -2.228 -25.780 29.487 1.00 82.69 69 LYS A C 1
ATOM 625 O O . LYS A 1 69 ? -3.063 -26.632 29.782 1.00 82.69 69 LYS A O 1
ATOM 630 N N . ARG A 1 70 ? -2.530 -24.478 29.434 1.00 76.62 70 ARG A N 1
ATOM 631 C CA . ARG A 1 70 ? -3.895 -23.952 29.608 1.00 76.62 70 ARG A CA 1
ATOM 632 C C . ARG A 1 70 ? -4.795 -24.382 28.445 1.00 76.62 70 ARG A C 1
ATOM 634 O O . ARG A 1 70 ? -5.895 -24.868 28.701 1.00 76.62 70 ARG A O 1
ATOM 641 N N . ASP A 1 71 ? -4.295 -24.316 27.212 1.00 74.56 71 ASP A N 1
ATOM 642 C CA . ASP A 1 71 ? -4.998 -24.758 25.999 1.00 74.56 71 ASP A CA 1
ATOM 643 C C . ASP A 1 71 ? -5.311 -26.267 26.027 1.00 74.56 71 ASP A C 1
ATOM 645 O O . ASP A 1 71 ? -6.416 -26.694 25.674 1.00 74.56 71 ASP A O 1
ATOM 649 N N . GLU A 1 72 ? -4.376 -27.091 26.516 1.00 78.81 72 GLU A N 1
ATOM 650 C CA . GLU A 1 72 ? -4.589 -28.533 26.708 1.00 78.81 72 GLU A CA 1
ATOM 651 C C . GLU A 1 72 ? -5.725 -28.810 27.713 1.00 78.81 72 GLU A C 1
ATOM 653 O O . GLU A 1 72 ? -6.642 -29.587 27.427 1.00 78.81 72 GLU A O 1
ATOM 658 N N . ILE A 1 73 ? -5.726 -28.121 28.861 1.00 79.56 73 ILE A N 1
ATOM 659 C CA . ILE A 1 73 ? -6.785 -28.231 29.881 1.00 79.56 73 ILE A CA 1
ATOM 660 C C . ILE A 1 73 ? -8.137 -27.746 29.331 1.00 79.56 73 ILE A C 1
ATOM 662 O O . ILE A 1 73 ? -9.164 -28.394 29.552 1.00 79.56 73 ILE A O 1
ATOM 666 N N . GLN A 1 74 ? -8.153 -26.638 28.586 1.00 75.81 74 GLN A N 1
ATOM 667 C CA . GLN A 1 74 ? -9.362 -26.096 27.963 1.00 75.81 74 GLN A CA 1
ATOM 668 C C . GLN A 1 74 ? -9.954 -27.070 26.933 1.00 75.81 74 GLN A C 1
ATOM 670 O O . GLN A 1 74 ? -11.168 -27.274 26.907 1.00 75.81 74 GLN A O 1
ATOM 675 N N . THR A 1 75 ? -9.108 -27.742 26.150 1.00 71.94 75 THR A N 1
ATOM 676 C CA . THR A 1 75 ? -9.525 -28.778 25.190 1.00 71.94 75 THR A CA 1
ATOM 677 C C . THR A 1 75 ? -10.160 -29.982 25.900 1.00 71.94 75 THR A C 1
ATOM 679 O O . THR A 1 75 ? -11.217 -30.468 25.490 1.00 71.94 75 THR A O 1
ATOM 682 N N . GLN A 1 76 ? -9.582 -30.428 27.023 1.00 73.69 76 GLN A N 1
ATOM 683 C CA . GLN A 1 76 ? -10.150 -31.511 27.840 1.00 73.69 76 GLN A CA 1
ATOM 684 C C . GLN A 1 76 ? -11.485 -31.129 28.509 1.00 73.69 76 GLN A C 1
ATOM 686 O O . GLN A 1 76 ? -12.350 -31.990 28.693 1.00 73.69 76 GLN A O 1
ATOM 691 N N . LEU A 1 77 ? -11.677 -29.856 28.872 1.00 73.56 77 LEU A N 1
ATOM 692 C CA . LEU A 1 77 ? -12.946 -29.339 29.402 1.00 73.56 77 LEU A CA 1
ATOM 693 C C . LEU A 1 77 ? -14.026 -29.237 28.317 1.00 73.56 77 LEU A C 1
ATOM 695 O O . LEU A 1 77 ? -15.160 -29.651 28.556 1.00 73.56 77 LEU A O 1
ATOM 699 N N . LEU A 1 78 ? -13.671 -28.759 27.120 1.00 64.06 78 LEU A N 1
ATOM 700 C CA . LEU A 1 78 ? -14.566 -28.694 25.960 1.00 64.06 78 LEU A CA 1
ATOM 701 C C . LEU A 1 78 ? -15.127 -30.071 25.587 1.00 64.06 78 LEU A C 1
ATOM 703 O O . LEU A 1 78 ? -16.336 -30.201 25.409 1.00 64.06 78 LEU A O 1
ATOM 707 N N . SER A 1 79 ? -14.287 -31.113 25.569 1.00 60.12 79 SER A N 1
ATOM 708 C CA . SER A 1 79 ? -14.738 -32.494 25.331 1.00 60.12 79 SER A CA 1
ATOM 709 C C . SER A 1 79 ? -15.835 -32.928 26.311 1.00 60.12 79 SER A C 1
ATOM 711 O O . SER A 1 79 ? -16.838 -33.495 25.893 1.00 60.12 79 SER A O 1
ATOM 713 N N . LYS A 1 80 ? -15.679 -32.627 27.608 1.00 67.81 80 LYS A N 1
ATOM 714 C CA . LYS A 1 80 ? -16.648 -33.008 28.654 1.00 67.81 80 LYS A CA 1
ATOM 715 C C . LYS A 1 80 ? -17.936 -32.181 28.613 1.00 67.81 80 LYS A C 1
ATOM 717 O O . LYS A 1 80 ? -18.981 -32.659 29.045 1.00 67.81 80 LYS A O 1
ATOM 722 N N . LEU A 1 81 ? -17.866 -30.944 28.121 1.00 54.06 81 LEU A N 1
ATOM 723 C CA . LEU A 1 81 ? -19.037 -30.087 27.931 1.00 54.06 81 LEU A CA 1
ATOM 724 C C . LEU A 1 81 ? -19.898 -30.558 26.754 1.00 54.06 81 LEU A C 1
ATOM 726 O O . LEU A 1 81 ? -21.116 -30.601 26.893 1.00 54.06 81 LEU A O 1
ATOM 730 N N . ILE A 1 82 ? -19.284 -30.987 25.647 1.00 51.75 82 ILE A N 1
ATOM 731 C CA . ILE A 1 82 ? -19.995 -31.530 24.476 1.00 51.75 82 ILE A CA 1
ATOM 732 C C . ILE A 1 82 ? -20.813 -32.780 24.853 1.00 51.75 82 ILE A C 1
ATOM 734 O O . ILE A 1 82 ? -21.977 -32.895 24.462 1.00 51.75 82 ILE A O 1
ATOM 738 N N . ASP A 1 83 ? -20.261 -33.666 25.689 1.00 48.28 83 ASP A N 1
ATOM 739 C CA . ASP A 1 83 ? -20.979 -34.842 26.206 1.00 48.28 83 ASP A CA 1
ATOM 740 C C . ASP A 1 83 ? -22.204 -34.466 27.065 1.00 48.28 83 ASP A C 1
ATOM 742 O O . ASP A 1 83 ? -23.228 -35.149 27.024 1.00 48.28 83 ASP A O 1
ATOM 746 N N . ALA A 1 84 ? -22.136 -33.360 27.814 1.00 45.97 84 ALA A N 1
ATOM 747 C CA . ALA A 1 84 ? -23.235 -32.877 28.653 1.00 45.97 84 ALA A CA 1
ATOM 748 C C . ALA A 1 84 ? -24.308 -32.101 27.861 1.00 45.97 84 ALA A C 1
ATOM 750 O O . ALA A 1 84 ? -25.499 -32.177 28.175 1.00 45.97 84 ALA A O 1
ATOM 751 N N . GLN A 1 85 ? -23.908 -31.359 26.826 1.00 40.06 85 GLN A N 1
ATOM 752 C CA . GLN A 1 85 ? -24.783 -30.439 26.089 1.00 40.06 85 GLN A CA 1
ATOM 753 C C . GLN A 1 85 ? -25.783 -31.166 25.172 1.00 40.06 85 GLN A C 1
ATOM 755 O O . GLN A 1 85 ? -26.881 -30.662 24.934 1.00 40.06 85 GLN A O 1
ATOM 760 N N . ASN A 1 86 ? -25.471 -32.401 24.760 1.00 44.44 86 ASN A N 1
ATOM 761 C CA . ASN A 1 86 ? -26.403 -33.296 24.059 1.00 44.44 86 ASN A CA 1
ATOM 762 C C . ASN A 1 86 ? -27.633 -33.709 24.901 1.00 44.44 86 ASN A C 1
ATOM 764 O O . ASN A 1 86 ? -28.586 -34.262 24.355 1.00 44.44 86 ASN A O 1
ATOM 768 N N . GLY A 1 87 ? -27.637 -33.456 26.217 1.00 39.34 87 GLY A N 1
ATOM 769 C CA . GLY A 1 87 ? -28.736 -33.825 27.115 1.00 39.34 87 GLY A CA 1
ATOM 770 C C . GLY A 1 87 ? -29.814 -32.756 27.344 1.00 39.34 87 GLY A C 1
ATOM 771 O O . GLY A 1 87 ? -30.852 -33.085 27.918 1.00 39.34 87 GLY A O 1
ATOM 772 N N . ALA A 1 88 ? -29.596 -31.489 26.960 1.00 35.03 88 ALA A N 1
ATOM 773 C CA . ALA A 1 88 ? -30.421 -30.379 27.458 1.00 35.03 88 ALA A CA 1
ATOM 774 C C . ALA A 1 88 ? -30.592 -29.202 26.474 1.00 35.03 88 ALA A C 1
ATOM 776 O O . ALA A 1 88 ? -29.996 -28.140 26.641 1.00 35.03 88 ALA A O 1
ATOM 777 N N . LEU A 1 89 ? -31.494 -29.348 25.496 1.00 30.94 89 LEU A N 1
ATOM 778 C CA . LEU A 1 89 ? -32.005 -28.232 24.687 1.00 30.94 89 LEU A CA 1
ATOM 779 C C . LEU A 1 89 ? -33.541 -28.218 24.678 1.00 30.94 89 LEU A C 1
ATOM 781 O O . LEU A 1 89 ? -34.182 -28.887 23.872 1.00 30.94 89 LEU A O 1
ATOM 785 N N . SER A 1 90 ? -34.137 -27.413 25.566 1.00 27.33 90 SER A N 1
ATOM 786 C CA . SER A 1 90 ? -35.558 -27.051 25.509 1.00 27.33 90 SER A CA 1
ATOM 787 C C . SER A 1 90 ? -35.801 -25.613 25.986 1.00 27.33 90 SER A C 1
ATOM 789 O O . SER A 1 90 ? -35.477 -25.257 27.114 1.00 27.33 90 SER A O 1
ATOM 791 N N . SER A 1 91 ? -36.496 -24.845 25.138 1.00 26.44 91 SER A N 1
ATOM 792 C CA . SER A 1 91 ? -37.278 -23.622 25.421 1.00 26.44 91 SER A CA 1
ATOM 793 C C . SER A 1 91 ? -36.590 -22.294 25.835 1.00 26.44 91 SER A C 1
ATOM 795 O O . SER A 1 91 ? -36.482 -21.966 27.008 1.00 26.44 91 SER A O 1
ATOM 797 N N . ASN A 1 92 ? -36.380 -21.446 24.814 1.00 27.75 92 ASN A N 1
ATOM 798 C CA . ASN A 1 92 ? -37.025 -20.125 24.602 1.00 27.75 92 ASN A CA 1
ATOM 799 C C . ASN A 1 92 ? -36.732 -18.865 25.473 1.00 27.75 92 ASN A C 1
ATOM 801 O O . ASN A 1 92 ? -37.342 -18.651 26.512 1.00 27.75 92 ASN A O 1
ATOM 805 N N . MET A 1 93 ? -36.020 -17.907 24.845 1.00 26.52 93 MET A N 1
ATOM 806 C CA . MET A 1 93 ? -36.496 -16.555 24.419 1.00 26.52 93 MET A CA 1
ATOM 807 C C . MET A 1 93 ? -37.254 -15.595 25.386 1.00 26.52 93 MET A C 1
ATOM 809 O O . MET A 1 93 ? -38.419 -15.852 25.681 1.00 26.52 93 MET A O 1
ATOM 813 N N . LYS A 1 94 ? -36.745 -14.353 25.609 1.00 27.72 94 LYS A N 1
ATOM 814 C CA . LYS A 1 94 ? -37.055 -13.092 24.837 1.00 27.72 94 LYS A CA 1
ATOM 815 C C . LYS A 1 94 ? -36.556 -11.762 25.483 1.00 27.72 94 LYS A C 1
ATOM 817 O O . LYS A 1 94 ? -36.399 -11.669 26.692 1.00 27.72 94 LYS A O 1
ATOM 822 N N . THR A 1 95 ? -36.359 -10.730 24.645 1.00 30.38 95 THR A N 1
ATOM 823 C CA . THR A 1 95 ? -35.879 -9.335 24.910 1.00 30.38 95 THR A CA 1
ATOM 824 C C . THR A 1 95 ? -37.025 -8.299 25.085 1.00 30.38 95 THR A C 1
ATOM 826 O O . THR A 1 95 ? -38.168 -8.671 24.805 1.00 30.38 95 THR A O 1
ATOM 829 N N . PRO A 1 96 ? -36.795 -7.017 25.514 1.00 33.75 96 PRO A N 1
ATOM 830 C CA . PRO A 1 96 ? -36.721 -5.873 24.554 1.00 33.75 96 PRO A CA 1
ATOM 831 C C . PRO A 1 96 ? -35.896 -4.598 24.985 1.00 33.75 96 PRO A C 1
ATOM 833 O O . PRO A 1 96 ? -34.949 -4.682 25.764 1.00 33.75 96 PRO A O 1
ATOM 836 N N . ALA A 1 97 ? -36.181 -3.416 24.391 1.00 25.20 97 ALA A N 1
ATOM 837 C CA . ALA A 1 97 ? -35.233 -2.359 23.943 1.00 25.20 97 ALA A CA 1
ATOM 838 C C . ALA A 1 97 ? -35.274 -0.952 24.644 1.00 25.20 97 ALA A C 1
ATOM 840 O O . ALA A 1 97 ? -35.745 -0.856 25.772 1.00 25.20 97 ALA A O 1
ATOM 841 N N . MET A 1 98 ? -34.781 0.093 23.930 1.00 23.86 98 MET A N 1
ATOM 842 C CA . MET A 1 98 ? -34.623 1.558 24.214 1.00 23.86 98 MET A CA 1
ATOM 843 C C . MET A 1 98 ? -33.330 2.034 24.950 1.00 23.86 98 MET A C 1
ATOM 845 O O . MET A 1 98 ? -32.785 1.233 25.704 1.00 23.86 98 MET A O 1
ATOM 849 N N . THR A 1 99 ? -32.860 3.316 24.912 1.00 23.06 99 THR A N 1
ATOM 850 C CA . THR A 1 99 ? -32.494 4.279 23.797 1.00 23.06 99 THR A CA 1
ATOM 851 C C . THR A 1 99 ? -32.467 5.778 24.239 1.00 23.06 99 THR A C 1
ATOM 853 O O . THR A 1 99 ? -33.531 6.249 24.641 1.00 23.06 99 THR A O 1
ATOM 856 N N . ARG A 1 100 ? -31.358 6.561 24.055 1.00 23.45 100 ARG A N 1
ATOM 857 C CA . ARG A 1 100 ? -31.343 8.047 23.764 1.00 23.45 100 ARG A CA 1
ATOM 858 C C . ARG A 1 100 ? -29.963 8.788 23.691 1.00 23.45 100 ARG A C 1
ATOM 860 O O . ARG A 1 100 ? -29.215 8.776 24.654 1.00 23.45 100 ARG A O 1
ATOM 867 N N . GLN A 1 101 ? -29.777 9.572 22.613 1.00 21.69 101 GLN A N 1
ATOM 868 C CA . GLN A 1 101 ? -29.266 10.973 22.474 1.00 21.69 101 GLN A CA 1
ATOM 869 C C . GLN A 1 101 ? -27.975 11.525 23.168 1.00 21.69 101 GLN A C 1
ATOM 871 O O . GLN A 1 101 ? -28.030 12.019 24.288 1.00 21.69 101 GLN A O 1
ATOM 876 N N . SER A 1 102 ? -26.908 11.661 22.353 1.00 24.36 102 SER A N 1
ATOM 877 C CA . SER A 1 102 ? -26.096 12.875 22.023 1.00 24.36 102 SER A CA 1
ATOM 878 C C . SER A 1 102 ? -25.480 13.817 23.089 1.00 24.36 102 SER A C 1
ATOM 880 O O . SER A 1 102 ? -26.223 14.465 23.819 1.00 24.36 102 SER A O 1
ATOM 882 N N . TYR A 1 103 ? -24.161 14.092 22.982 1.00 24.78 103 TYR A N 1
ATOM 883 C CA . TYR A 1 103 ? -23.538 15.424 22.714 1.00 24.78 103 TYR A CA 1
ATOM 884 C C . TYR A 1 103 ? -21.983 15.366 22.735 1.00 24.78 103 TYR A C 1
ATOM 886 O O . TYR A 1 103 ? -21.409 14.610 23.504 1.00 24.78 103 TYR A O 1
ATOM 894 N N . GLY A 1 104 ? -21.301 16.264 21.999 1.00 23.69 104 GLY A N 1
ATOM 895 C CA . GLY A 1 104 ? -20.053 16.895 22.493 1.00 23.69 104 GLY A CA 1
ATOM 896 C C . GLY A 1 104 ? -18.666 16.328 22.111 1.00 23.69 104 GLY A C 1
ATOM 897 O O . GLY A 1 104 ? -18.020 15.676 22.915 1.00 23.69 104 GLY A O 1
ATOM 898 N N . ARG A 1 105 ? -18.162 16.740 20.936 1.00 26.47 105 ARG A N 1
ATOM 899 C CA . ARG A 1 105 ? -16.745 17.000 20.552 1.00 26.47 105 ARG A CA 1
ATOM 900 C C . ARG A 1 105 ? -15.626 16.547 21.534 1.00 26.47 105 ARG A C 1
ATOM 902 O O . ARG A 1 105 ? -15.378 17.211 22.539 1.00 26.47 105 ARG A O 1
ATOM 909 N N . SER A 1 106 ? -14.861 15.524 21.152 1.00 30.31 106 SER A N 1
ATOM 910 C CA . SER A 1 106 ? -13.661 15.015 21.843 1.00 30.31 106 SER A CA 1
ATOM 911 C C . SER A 1 106 ? -12.347 15.340 21.109 1.00 30.31 106 SER A C 1
ATOM 913 O O . SER A 1 106 ? -12.347 15.762 19.949 1.00 30.31 106 SER A O 1
ATOM 915 N N . GLY A 1 107 ? -11.216 15.176 21.806 1.00 31.98 107 GLY A N 1
ATOM 916 C CA . GLY A 1 107 ? -9.881 15.125 21.205 1.00 31.98 107 GLY A CA 1
ATOM 917 C C . GLY A 1 107 ? -9.552 13.689 20.798 1.00 31.98 107 GLY A C 1
ATOM 918 O O . GLY A 1 107 ? -9.849 12.764 21.547 1.00 31.98 107 GLY A O 1
ATOM 919 N N . ALA A 1 108 ? -8.979 13.502 19.608 1.00 31.48 108 ALA A N 1
ATOM 920 C CA . ALA A 1 108 ? -8.614 12.179 19.105 1.00 31.48 108 ALA A CA 1
ATOM 921 C C . ALA A 1 108 ? -7.334 11.658 19.776 1.00 31.48 108 ALA A C 1
ATOM 923 O O . ALA A 1 108 ? -6.392 12.420 19.997 1.00 31.48 108 ALA A O 1
ATOM 924 N N . ALA A 1 109 ? -7.312 10.361 20.071 1.00 37.88 109 ALA A N 1
ATOM 925 C CA . ALA A 1 109 ? -6.355 9.751 20.981 1.00 37.88 109 ALA A CA 1
ATOM 926 C C . ALA A 1 109 ? -5.240 8.975 20.281 1.00 37.88 109 ALA A C 1
ATOM 928 O O . ALA A 1 109 ? -5.512 8.139 19.423 1.00 37.88 109 ALA A O 1
ATOM 929 N N . SER A 1 110 ? -4.002 9.155 20.741 1.00 28.56 110 SER A N 1
ATOM 930 C CA . SER A 1 110 ? -2.870 8.343 20.302 1.00 28.56 110 SER A CA 1
ATOM 931 C C . SER A 1 110 ? -2.953 6.915 20.865 1.00 28.56 110 SER A C 1
ATOM 933 O O . SER A 1 110 ? -2.944 6.681 22.081 1.00 28.56 110 SER A O 1
ATOM 935 N N . HIS A 1 111 ? -3.023 5.923 19.972 1.00 37.34 111 HIS A N 1
ATOM 936 C CA . HIS A 1 111 ? -2.943 4.514 20.359 1.00 37.34 111 HIS A CA 1
ATOM 937 C C . HIS A 1 111 ? -1.478 4.104 20.529 1.00 37.34 111 HIS A C 1
ATOM 939 O O . HIS A 1 111 ? -0.769 3.810 19.567 1.00 37.34 111 HIS A O 1
ATOM 945 N N . SER A 1 112 ? -1.037 4.021 21.782 1.00 29.80 112 SER A N 1
ATOM 946 C CA . SER A 1 112 ? 0.155 3.255 22.143 1.00 29.80 112 SER A CA 1
ATOM 947 C C . SER A 1 112 ? -0.190 1.766 22.086 1.00 29.80 112 SER A C 1
ATOM 949 O O . SER A 1 112 ? -0.840 1.217 22.978 1.00 29.80 112 SER A O 1
ATOM 951 N N . GLY A 1 113 ? 0.212 1.115 20.993 1.00 30.44 113 GLY A N 1
ATOM 952 C CA . GLY A 1 113 ? 0.076 -0.331 20.851 1.00 30.44 113 GLY A CA 1
ATOM 953 C C . GLY A 1 113 ? 0.845 -1.093 21.935 1.00 30.44 113 GLY A C 1
ATOM 954 O O . GLY A 1 113 ? 1.833 -0.596 22.481 1.00 30.44 113 GLY A O 1
ATOM 955 N N . THR A 1 114 ? 0.393 -2.319 22.210 1.00 30.50 114 THR A N 1
ATOM 956 C CA . THR A 1 114 ? 1.069 -3.334 23.038 1.00 30.50 114 THR A CA 1
ATOM 957 C C . THR A 1 114 ? 2.582 -3.328 22.781 1.00 30.50 114 THR A C 1
ATOM 959 O O . THR A 1 114 ? 2.950 -3.222 21.607 1.00 30.50 114 THR A O 1
ATOM 962 N N . PRO A 1 115 ? 3.454 -3.440 23.813 1.00 26.77 115 PRO A N 1
ATOM 963 C CA . PRO A 1 115 ? 4.887 -3.191 23.683 1.00 26.77 115 PRO A CA 1
ATOM 964 C C . PRO A 1 115 ? 5.483 -3.844 22.444 1.00 26.77 115 PRO A C 1
ATOM 966 O O . PRO A 1 115 ? 5.621 -5.066 22.360 1.00 26.77 115 PRO A O 1
ATOM 969 N N . GLN A 1 116 ? 5.827 -3.004 21.469 1.00 32.88 116 GLN A N 1
ATOM 970 C CA . GLN A 1 116 ? 6.599 -3.447 20.329 1.00 32.88 116 GLN A CA 1
ATOM 971 C C . GLN A 1 116 ? 7.898 -4.008 20.900 1.00 32.88 116 GLN A C 1
ATOM 973 O O . GLN A 1 116 ? 8.610 -3.301 21.618 1.00 32.88 116 GLN A O 1
ATOM 978 N N . VAL A 1 117 ? 8.218 -5.267 20.584 1.00 25.42 117 VAL A N 1
ATOM 979 C CA . VAL A 1 117 ? 9.611 -5.708 20.665 1.00 25.42 117 VAL A CA 1
ATOM 980 C C . VAL A 1 117 ? 10.355 -4.729 19.777 1.00 25.42 117 VAL A C 1
ATOM 982 O O . VAL A 1 117 ? 10.137 -4.718 18.564 1.00 25.42 117 VAL A O 1
ATOM 985 N N . ALA A 1 118 ? 11.133 -3.845 20.400 1.00 26.44 118 ALA A N 1
ATOM 986 C CA . ALA A 1 118 ? 11.869 -2.816 19.700 1.00 26.44 118 ALA A CA 1
ATOM 987 C C . ALA A 1 118 ? 12.869 -3.534 18.798 1.00 26.44 118 ALA A C 1
ATOM 989 O O . ALA A 1 118 ? 13.933 -3.954 19.253 1.00 26.44 118 ALA A O 1
ATOM 990 N N . GLY A 1 119 ? 12.480 -3.727 17.533 1.00 27.66 119 GLY A N 1
ATOM 991 C CA . GLY A 1 119 ? 13.360 -4.232 16.495 1.00 27.66 119 GLY A CA 1
ATOM 992 C C . GLY A 1 119 ? 14.591 -3.351 16.536 1.00 27.66 119 GLY A C 1
ATOM 993 O O . GLY A 1 119 ? 14.476 -2.138 16.352 1.00 27.66 119 GLY A O 1
ATOM 994 N N . SER A 1 120 ? 15.717 -3.952 16.919 1.00 27.95 120 SER A N 1
ATOM 995 C CA . SER A 1 120 ? 16.922 -3.219 17.282 1.00 27.95 120 SER A CA 1
ATOM 996 C C . SER A 1 120 ? 17.260 -2.206 16.195 1.00 27.95 120 SER A C 1
ATOM 998 O O . SER A 1 120 ? 17.127 -2.502 15.007 1.00 27.95 120 SER A O 1
ATOM 1000 N N . MET A 1 121 ? 17.681 -1.001 16.598 1.00 35.03 121 MET A N 1
ATOM 1001 C CA . MET A 1 121 ? 18.166 0.005 15.655 1.00 35.03 121 MET A CA 1
ATOM 1002 C C . MET A 1 121 ? 19.341 -0.584 14.869 1.00 35.03 121 MET A C 1
ATOM 1004 O O . MET A 1 121 ? 20.480 -0.590 15.332 1.00 35.03 121 MET A O 1
ATOM 1008 N N . GLN A 1 122 ? 19.049 -1.092 13.679 1.00 32.94 122 GLN A N 1
ATOM 1009 C CA . GLN A 1 122 ? 20.020 -1.591 12.724 1.00 32.94 122 GLN A CA 1
ATOM 1010 C C . GLN A 1 122 ? 19.976 -0.711 11.479 1.00 32.94 122 GLN A C 1
ATOM 1012 O O . GLN A 1 122 ? 18.976 -0.052 11.193 1.00 32.94 122 GLN A O 1
ATOM 1017 N N . GLY A 1 123 ? 21.120 -0.634 10.798 1.00 39.28 123 GLY A N 1
ATOM 1018 C CA . GLY A 1 123 ? 21.330 0.264 9.667 1.00 39.28 123 GLY A CA 1
ATOM 1019 C C . GLY A 1 123 ? 20.587 -0.178 8.406 1.00 39.28 123 GLY A C 1
ATOM 1020 O O . GLY A 1 123 ? 19.440 -0.610 8.446 1.00 39.28 123 GLY A O 1
ATOM 1021 N N . LYS A 1 124 ? 21.252 -0.064 7.250 1.00 45.47 124 LYS A N 1
ATOM 1022 C CA . LYS A 1 124 ? 20.697 -0.553 5.978 1.00 45.47 124 LYS A CA 1
ATOM 1023 C C . LYS A 1 124 ? 20.170 -1.987 6.159 1.00 45.47 124 LYS A C 1
ATOM 1025 O O . LYS A 1 124 ? 20.945 -2.806 6.656 1.00 45.47 124 LYS A O 1
ATOM 1030 N N . PRO A 1 125 ? 18.922 -2.292 5.752 1.00 58.16 125 PRO A N 1
ATOM 1031 C CA . PRO A 1 125 ? 18.374 -3.632 5.899 1.00 58.16 125 PRO A CA 1
ATOM 1032 C C . PRO A 1 125 ? 19.307 -4.654 5.253 1.00 58.16 125 PRO A C 1
ATOM 1034 O O . PRO A 1 125 ? 19.645 -4.526 4.073 1.00 58.16 125 PRO A O 1
ATOM 1037 N N . ASP A 1 126 ? 19.762 -5.627 6.040 1.00 68.88 126 ASP A N 1
ATOM 1038 C CA . ASP A 1 126 ? 20.695 -6.636 5.552 1.00 68.88 126 ASP A CA 1
ATOM 1039 C C . ASP A 1 126 ? 20.028 -7.488 4.462 1.00 68.88 126 ASP A C 1
ATOM 1041 O O . ASP A 1 126 ? 18.828 -7.772 4.497 1.00 68.88 126 ASP A O 1
ATOM 1045 N N . ARG A 1 127 ? 20.828 -7.951 3.501 1.00 81.44 127 ARG A N 1
ATOM 1046 C CA . ARG A 1 127 ? 20.407 -8.874 2.443 1.00 81.44 127 ARG A CA 1
ATOM 1047 C C . ARG A 1 127 ? 19.708 -10.109 3.018 1.00 81.44 127 ARG A C 1
ATOM 1049 O O . ARG A 1 127 ? 18.752 -10.600 2.417 1.00 81.44 127 ARG A O 1
ATOM 1056 N N . ASN A 1 128 ? 20.155 -10.579 4.183 1.00 85.31 128 ASN A N 1
ATOM 1057 C CA . ASN A 1 128 ? 19.538 -11.694 4.897 1.00 85.31 128 ASN A CA 1
ATOM 1058 C C . ASN A 1 128 ? 18.086 -11.390 5.311 1.00 85.31 128 ASN A C 1
ATOM 1060 O O . ASN A 1 128 ? 17.217 -12.227 5.090 1.00 85.31 128 ASN A O 1
ATOM 1064 N N . MET A 1 129 ? 17.780 -10.170 5.772 1.00 86.62 129 MET A N 1
ATOM 1065 C CA . MET A 1 129 ? 16.417 -9.756 6.144 1.00 86.62 129 MET A CA 1
ATOM 1066 C C . MET A 1 129 ? 15.444 -9.835 4.955 1.00 86.62 129 MET A C 1
ATOM 1068 O O . MET A 1 129 ? 14.296 -10.262 5.112 1.00 86.62 129 MET A O 1
ATOM 1072 N N . TYR A 1 130 ? 15.887 -9.461 3.750 1.00 90.38 130 TYR A N 1
ATOM 1073 C CA . TYR A 1 130 ? 15.074 -9.612 2.539 1.00 90.38 130 TYR A CA 1
ATOM 1074 C C . TYR A 1 130 ? 14.859 -11.088 2.184 1.00 90.38 130 TYR A C 1
ATOM 1076 O O . TYR A 1 130 ? 13.726 -11.493 1.921 1.00 90.38 130 TYR A O 1
ATOM 1084 N N . ILE A 1 131 ? 15.912 -11.911 2.246 1.00 89.94 131 ILE A N 1
ATOM 1085 C CA . ILE A 1 131 ? 15.819 -13.354 1.977 1.00 89.94 131 ILE A CA 1
ATOM 1086 C C . ILE A 1 131 ? 14.843 -14.031 2.954 1.00 89.94 131 ILE A C 1
ATOM 1088 O O . ILE A 1 131 ? 13.920 -14.715 2.510 1.00 89.94 131 ILE A O 1
ATOM 1092 N N . GLU A 1 132 ? 14.978 -13.774 4.257 1.00 89.31 132 GLU A N 1
ATOM 1093 C CA . GLU A 1 132 ? 14.061 -14.260 5.294 1.00 89.31 132 GLU A CA 1
ATOM 1094 C C . GLU A 1 132 ? 12.622 -13.787 5.064 1.00 89.31 132 GLU A C 1
ATOM 1096 O O . GLU A 1 132 ? 11.677 -14.562 5.224 1.00 89.31 132 GLU A O 1
ATOM 1101 N N . THR A 1 133 ? 12.434 -12.526 4.659 1.00 88.50 133 THR A N 1
ATOM 1102 C CA . THR A 1 133 ? 11.105 -11.983 4.347 1.00 88.50 133 THR A CA 1
ATOM 1103 C C . THR A 1 133 ? 10.483 -12.713 3.160 1.00 88.50 133 THR A C 1
ATOM 1105 O O . THR A 1 133 ? 9.318 -13.103 3.239 1.00 88.50 133 THR A O 1
ATOM 1108 N N . SER A 1 134 ? 11.243 -12.967 2.091 1.00 90.44 134 SER A N 1
ATOM 1109 C CA . SER A 1 134 ? 10.757 -13.742 0.945 1.00 90.44 134 SER A CA 1
ATOM 1110 C C . SER A 1 134 ? 10.408 -15.181 1.323 1.00 90.44 134 SER A C 1
ATOM 1112 O O . SER A 1 134 ? 9.354 -15.660 0.914 1.00 90.44 134 SER A O 1
ATOM 1114 N N . GLN A 1 135 ? 11.245 -15.855 2.115 1.00 90.75 135 GLN A N 1
ATOM 1115 C CA . GLN A 1 135 ? 11.006 -17.232 2.562 1.00 90.75 135 GLN A CA 1
ATOM 1116 C C . GLN A 1 135 ? 9.775 -17.329 3.476 1.00 90.75 135 GLN A C 1
ATOM 1118 O O . GLN A 1 135 ? 8.926 -18.199 3.289 1.00 90.75 135 GLN A O 1
ATOM 1123 N N . ARG A 1 136 ? 9.606 -16.385 4.412 1.00 87.12 136 ARG A N 1
ATOM 1124 C CA . ARG A 1 136 ? 8.441 -16.316 5.315 1.00 87.12 136 ARG A CA 1
ATOM 1125 C C . ARG A 1 136 ? 7.109 -16.193 4.565 1.00 87.12 136 ARG A C 1
ATOM 1127 O O . ARG A 1 136 ? 6.102 -16.711 5.040 1.00 87.12 136 ARG A O 1
ATOM 1134 N N . HIS A 1 137 ? 7.109 -15.536 3.405 1.00 86.44 137 HIS A N 1
ATOM 1135 C CA . HIS A 1 137 ? 5.921 -15.301 2.577 1.00 86.44 137 HIS A CA 1
ATOM 1136 C C . HIS A 1 137 ? 5.871 -16.186 1.320 1.00 86.44 137 HIS A C 1
ATOM 1138 O O . HIS A 1 137 ? 5.016 -15.982 0.460 1.00 86.44 137 HIS A O 1
ATOM 1144 N N . GLU A 1 138 ? 6.747 -17.188 1.197 1.00 87.81 138 GLU A N 1
ATOM 1145 C CA . GLU A 1 138 ? 6.849 -18.019 -0.008 1.00 87.81 138 GLU A CA 1
ATOM 1146 C C . GLU A 1 138 ? 5.535 -18.738 -0.341 1.00 87.81 138 GLU A C 1
ATOM 1148 O O . GLU A 1 138 ? 5.127 -18.761 -1.496 1.00 87.81 138 GLU A O 1
ATOM 1153 N N . LYS A 1 139 ? 4.809 -19.215 0.679 1.00 83.81 139 LYS A N 1
ATOM 1154 C CA . LYS A 1 139 ? 3.489 -19.856 0.521 1.00 83.81 139 LYS A CA 1
ATOM 1155 C C . LYS A 1 139 ? 2.401 -18.939 -0.053 1.00 83.81 139 LYS A C 1
ATOM 1157 O O . LYS A 1 139 ? 1.377 -19.441 -0.501 1.00 83.81 139 LYS A O 1
ATOM 1162 N N . LEU A 1 140 ? 2.602 -17.621 -0.011 1.00 79.56 140 LEU A N 1
ATOM 1163 C CA . LEU A 1 140 ? 1.683 -16.624 -0.572 1.00 79.56 140 LEU A CA 1
ATOM 1164 C C . LEU A 1 140 ? 2.089 -16.175 -1.979 1.00 79.56 140 LEU A C 1
ATOM 1166 O O . LEU A 1 140 ? 1.327 -15.463 -2.629 1.00 79.56 140 LEU A O 1
ATOM 1170 N N . CYS A 1 141 ? 3.287 -16.556 -2.429 1.00 86.31 141 CYS A N 1
ATOM 1171 C CA . CYS A 1 141 ? 3.820 -16.203 -3.735 1.00 86.31 141 CYS A CA 1
ATOM 1172 C C . CYS A 1 141 ? 3.344 -17.218 -4.782 1.00 86.31 141 CYS A C 1
ATOM 1174 O O . CYS A 1 141 ? 3.703 -18.393 -4.710 1.00 86.31 141 CYS A O 1
ATOM 1176 N N . LYS A 1 142 ? 2.581 -16.769 -5.781 1.00 89.06 142 LYS A N 1
ATOM 1177 C CA . LYS A 1 142 ? 2.144 -17.589 -6.917 1.00 89.06 142 LYS A CA 1
ATOM 1178 C C . LYS A 1 142 ? 2.643 -16.985 -8.228 1.00 89.06 142 LYS A C 1
ATOM 1180 O O . LYS A 1 142 ? 2.433 -15.805 -8.498 1.00 89.06 142 LYS A O 1
ATOM 1185 N N . GLU A 1 143 ? 3.282 -17.800 -9.057 1.00 91.69 143 GLU A N 1
ATOM 1186 C CA . GLU A 1 143 ? 3.574 -17.437 -10.445 1.00 91.69 143 GLU A CA 1
ATOM 1187 C C . GLU A 1 143 ? 2.337 -17.699 -11.318 1.00 91.69 143 GLU A C 1
ATOM 1189 O O . GLU A 1 143 ? 1.677 -18.732 -11.175 1.00 91.69 143 GLU A O 1
ATOM 1194 N N . VAL A 1 144 ? 1.982 -16.725 -12.155 1.00 91.88 144 VAL A N 1
ATOM 1195 C CA . VAL A 1 144 ? 0.775 -16.707 -13.005 1.00 91.88 144 VAL A CA 1
ATOM 1196 C C . VAL A 1 144 ? 1.104 -16.095 -14.369 1.00 91.88 144 VAL A C 1
ATOM 1198 O O . VAL A 1 144 ? 2.185 -15.524 -14.539 1.00 91.88 144 VAL A O 1
ATOM 1201 N N . GLN A 1 145 ? 0.194 -16.198 -15.341 1.00 92.00 145 GLN A N 1
ATOM 1202 C CA . GLN A 1 145 ? 0.350 -15.464 -16.597 1.00 92.00 145 GLN A CA 1
ATOM 1203 C C . GLN A 1 145 ? 0.060 -13.972 -16.394 1.00 92.00 145 GLN A C 1
ATOM 1205 O O . GLN A 1 145 ? -0.613 -13.571 -15.442 1.00 92.00 145 GLN A O 1
ATOM 1210 N N . LEU A 1 146 ? 0.582 -13.133 -17.291 1.00 91.56 146 LEU A N 1
ATOM 1211 C CA . LEU A 1 146 ? 0.379 -11.685 -17.217 1.00 91.56 146 LEU A CA 1
ATOM 1212 C C . LEU A 1 146 ? -1.102 -11.302 -17.380 1.00 91.56 146 LEU A C 1
ATOM 1214 O O . LEU A 1 146 ? -1.574 -10.421 -16.665 1.00 91.56 146 LEU A O 1
ATOM 1218 N N . ASP A 1 147 ? -1.840 -11.996 -18.252 1.00 89.69 147 ASP A N 1
ATOM 1219 C CA . ASP A 1 147 ? -3.288 -11.807 -18.400 1.00 89.69 147 ASP A CA 1
ATOM 1220 C C . ASP A 1 147 ? -4.042 -12.114 -17.095 1.00 89.69 147 ASP A C 1
ATOM 1222 O O . ASP A 1 147 ? -4.804 -11.262 -16.638 1.00 89.69 147 ASP A O 1
ATOM 1226 N N . ASP A 1 148 ? -3.763 -13.250 -16.435 1.00 87.31 148 ASP A N 1
ATOM 1227 C CA . ASP A 1 148 ? -4.356 -13.599 -15.130 1.00 87.31 148 ASP A CA 1
ATOM 1228 C C . ASP A 1 148 ? -4.105 -12.489 -14.089 1.00 87.31 148 ASP A C 1
ATOM 1230 O O . ASP A 1 148 ? -4.997 -12.097 -13.335 1.00 87.31 148 ASP A O 1
ATOM 1234 N N . LEU A 1 149 ? -2.869 -11.967 -14.055 1.00 89.69 149 LEU A N 1
ATOM 1235 C CA . LEU A 1 149 ? -2.451 -10.909 -13.133 1.00 89.69 149 LEU A CA 1
ATOM 1236 C C . LEU A 1 149 ? -3.250 -9.619 -13.361 1.00 89.69 149 LEU A C 1
ATOM 1238 O O . LEU A 1 149 ? -3.665 -8.972 -12.399 1.00 89.69 149 LEU A O 1
ATOM 1242 N N . ILE A 1 150 ? -3.490 -9.259 -14.621 1.00 90.56 150 ILE A N 1
ATOM 1243 C CA . ILE A 1 150 ? -4.276 -8.080 -14.998 1.00 90.56 150 ILE A CA 1
ATOM 1244 C C . ILE A 1 150 ? -5.772 -8.303 -14.715 1.00 90.56 150 ILE A C 1
ATOM 1246 O O . ILE A 1 150 ? -6.454 -7.385 -14.258 1.00 90.56 150 ILE A O 1
ATOM 1250 N N . GLU A 1 151 ? -6.288 -9.521 -14.886 1.00 85.38 151 GLU A N 1
ATOM 1251 C CA . GLU A 1 151 ? -7.670 -9.872 -14.534 1.00 85.38 151 GLU A CA 1
ATOM 1252 C C . GLU A 1 151 ? -7.956 -9.821 -13.023 1.00 85.38 151 GLU A C 1
ATOM 1254 O O . GLU A 1 151 ? -9.081 -9.499 -12.625 1.00 85.38 151 GLU A O 1
ATOM 1259 N N . PHE A 1 152 ? -6.958 -10.049 -12.159 1.00 81.06 152 PHE A N 1
ATOM 1260 C CA . PHE A 1 152 ? -7.100 -9.811 -10.713 1.00 81.06 152 PHE A CA 1
ATOM 1261 C C . PHE A 1 152 ? -7.293 -8.326 -10.360 1.00 81.06 152 PHE A C 1
ATOM 1263 O O . PHE A 1 152 ? -7.912 -8.016 -9.341 1.00 81.06 152 PHE A O 1
ATOM 1270 N N . LEU A 1 153 ? -6.820 -7.397 -11.200 1.00 82.00 153 LEU A N 1
ATOM 1271 C CA . LEU A 1 153 ? -7.047 -5.958 -11.016 1.00 82.00 153 LEU A CA 1
ATOM 1272 C C . LEU A 1 153 ? -8.482 -5.544 -11.396 1.00 82.00 153 LEU A C 1
ATOM 1274 O O . LEU A 1 153 ? -9.014 -4.585 -10.826 1.00 82.00 153 LEU A O 1
ATOM 1278 N N . GLY A 1 154 ? -9.140 -6.305 -12.277 1.00 80.44 154 GLY A N 1
ATOM 1279 C CA . GLY A 1 154 ? -10.561 -6.192 -12.621 1.00 80.44 154 GLY A CA 1
ATOM 1280 C C . GLY A 1 154 ? -10.833 -5.810 -14.081 1.00 80.44 154 GLY A C 1
ATOM 1281 O O . GLY A 1 154 ? -9.920 -5.542 -14.861 1.00 80.44 154 GLY A O 1
ATOM 1282 N N . ALA A 1 155 ? -12.116 -5.759 -14.455 1.00 82.00 155 ALA A N 1
ATOM 1283 C CA . ALA A 1 155 ? -12.552 -5.568 -15.845 1.00 82.00 155 ALA A CA 1
ATOM 1284 C C . ALA A 1 155 ? -12.009 -4.289 -16.511 1.00 82.00 155 ALA A C 1
ATOM 1286 O O . ALA A 1 155 ? -11.600 -4.341 -17.670 1.00 82.00 155 ALA A O 1
ATOM 1287 N N . ASP A 1 156 ? -11.951 -3.165 -15.786 1.00 84.06 156 ASP A N 1
ATOM 1288 C CA . ASP A 1 156 ? -11.406 -1.899 -16.306 1.00 84.06 156 ASP A CA 1
ATOM 1289 C C . ASP A 1 156 ? -9.934 -2.050 -16.729 1.00 84.06 156 ASP A C 1
ATOM 1291 O O . ASP A 1 156 ? -9.516 -1.529 -17.764 1.00 84.06 156 ASP A O 1
ATOM 1295 N N . TRP A 1 157 ? -9.156 -2.803 -15.944 1.00 89.62 157 TRP A N 1
ATOM 1296 C CA . TRP A 1 157 ? -7.746 -3.084 -16.203 1.00 89.62 157 TRP A CA 1
ATOM 1297 C C . TRP A 1 157 ? -7.568 -4.047 -17.374 1.00 89.62 157 TRP A C 1
ATOM 1299 O O . TRP A 1 157 ? -6.771 -3.751 -18.264 1.00 89.62 157 TRP A O 1
ATOM 1309 N N . LYS A 1 158 ? -8.348 -5.135 -17.426 1.00 90.19 158 LYS A N 1
ATOM 1310 C CA . LYS A 1 158 ? -8.316 -6.099 -18.538 1.00 90.19 158 LYS A CA 1
ATOM 1311 C C . LYS A 1 158 ? -8.731 -5.458 -19.865 1.00 90.19 158 LYS A C 1
ATOM 1313 O O . LYS A 1 158 ? -7.967 -5.516 -20.817 1.00 90.19 158 LYS A O 1
ATOM 1318 N N . SER A 1 159 ? -9.834 -4.705 -19.902 1.00 89.62 159 SER A N 1
ATOM 1319 C CA . SER A 1 159 ? -10.227 -3.921 -21.086 1.00 89.62 159 SER A CA 1
ATOM 1320 C C . SER A 1 159 ? -9.180 -2.861 -21.464 1.00 89.62 159 SER A C 1
ATOM 1322 O O . SER A 1 159 ? -8.921 -2.614 -22.644 1.00 89.62 159 SER A O 1
ATOM 1324 N N . GLY A 1 160 ? -8.528 -2.255 -20.466 1.00 90.19 160 GLY A N 1
ATOM 1325 C CA . GLY A 1 160 ? -7.388 -1.371 -20.676 1.00 90.19 160 GLY A CA 1
ATOM 1326 C C . GLY A 1 160 ? -6.233 -2.052 -21.402 1.00 90.19 160 GLY A C 1
ATOM 1327 O O . GLY A 1 160 ? -5.709 -1.472 -22.353 1.00 90.19 160 GLY A O 1
ATOM 1328 N N . TRP A 1 161 ? -5.867 -3.251 -20.947 1.00 92.88 161 TRP A N 1
ATOM 1329 C CA . TRP A 1 161 ? -4.787 -4.077 -21.481 1.00 92.88 161 TRP A CA 1
ATOM 1330 C C . TRP A 1 161 ? -5.107 -4.610 -22.869 1.00 92.88 161 TRP A C 1
ATOM 1332 O O . TRP A 1 161 ? -4.288 -4.443 -23.763 1.00 92.88 161 TRP A O 1
ATOM 1342 N N . ASP A 1 162 ? -6.311 -5.137 -23.084 1.00 90.81 162 ASP A N 1
ATOM 1343 C CA . ASP A 1 162 ? -6.743 -5.660 -24.381 1.00 90.81 162 ASP A CA 1
ATOM 1344 C C . ASP A 1 162 ? -6.727 -4.570 -25.467 1.00 90.81 162 ASP A C 1
ATOM 1346 O O . ASP A 1 162 ? -6.400 -4.854 -26.613 1.00 90.81 162 ASP A O 1
ATOM 1350 N N . SER A 1 163 ? -6.985 -3.304 -25.114 1.00 88.44 163 SER A N 1
ATOM 1351 C CA . SER A 1 163 ? -6.812 -2.164 -26.030 1.00 88.44 163 SER A CA 1
ATOM 1352 C C . SER A 1 163 ? -5.336 -1.822 -26.293 1.00 88.44 163 SER A C 1
ATOM 1354 O O . SER A 1 163 ? -4.963 -1.557 -27.432 1.00 88.44 163 SER A O 1
ATOM 1356 N N . VAL A 1 164 ? -4.459 -1.852 -25.279 1.00 86.69 164 VAL A N 1
ATOM 1357 C CA . VAL A 1 164 ? -3.025 -1.558 -25.491 1.00 86.69 164 VAL A CA 1
ATOM 1358 C C . VAL A 1 164 ? -2.320 -2.682 -26.260 1.00 86.69 164 VAL A C 1
ATOM 1360 O O . VAL A 1 164 ? -1.579 -2.409 -27.201 1.00 86.69 164 VAL A O 1
ATOM 1363 N N . ASN A 1 165 ? -2.590 -3.936 -25.903 1.00 82.50 165 ASN A N 1
ATOM 1364 C CA . ASN A 1 165 ? -1.981 -5.131 -26.483 1.00 82.50 165 ASN A CA 1
ATOM 1365 C C . ASN A 1 165 ? -2.664 -5.579 -27.796 1.00 82.50 165 ASN A C 1
ATOM 1367 O O . ASN A 1 165 ? -2.040 -6.212 -28.641 1.00 82.50 165 ASN A O 1
ATOM 1371 N N . GLY A 1 166 ? -3.936 -5.218 -28.011 1.00 76.88 166 GLY A N 1
ATOM 1372 C CA . GLY A 1 166 ? -4.715 -5.565 -29.210 1.00 76.88 166 GLY A CA 1
ATOM 1373 C C . GLY A 1 166 ? -4.338 -4.804 -30.488 1.00 76.88 166 GLY A C 1
ATOM 1374 O O . GLY A 1 166 ? -4.909 -5.073 -31.543 1.00 76.88 166 GLY A O 1
ATOM 1375 N N . GLY A 1 167 ? -3.378 -3.877 -30.413 1.00 75.56 167 GLY A N 1
ATOM 1376 C CA . GLY A 1 167 ? -2.800 -3.183 -31.567 1.00 75.56 167 GLY A CA 1
ATOM 1377 C C . GLY A 1 167 ? -3.137 -1.694 -31.695 1.00 75.56 167 GLY A C 1
ATOM 1378 O O . GLY A 1 167 ? -2.452 -1.016 -32.458 1.00 75.56 167 GLY A O 1
ATOM 1379 N N . ASP A 1 168 ? -4.090 -1.146 -30.922 1.00 81.31 168 ASP A N 1
ATOM 1380 C CA . ASP A 1 168 ? -4.477 0.288 -30.974 1.00 81.31 168 ASP A CA 1
ATOM 1381 C C . ASP A 1 168 ? -3.294 1.249 -30.703 1.00 81.31 168 ASP A C 1
ATOM 1383 O O . ASP A 1 168 ? -3.311 2.427 -31.087 1.00 81.31 168 ASP A O 1
ATOM 1387 N N . PHE A 1 169 ? -2.278 0.735 -30.001 1.00 86.19 169 PHE A N 1
ATOM 1388 C CA . PHE A 1 169 ? -1.072 1.433 -29.560 1.00 86.19 169 PHE A CA 1
ATOM 1389 C C . PHE A 1 169 ? 0.204 0.906 -30.223 1.00 86.19 169 PHE A C 1
ATOM 1391 O O . PHE A 1 169 ? 1.291 1.240 -29.766 1.00 86.19 169 PHE A O 1
ATOM 1398 N N . LYS A 1 170 ? 0.118 0.094 -31.288 1.00 88.62 170 LYS A N 1
ATOM 1399 C CA . LYS A 1 170 ? 1.324 -0.469 -31.915 1.00 88.62 170 LYS A CA 1
ATOM 1400 C C . LYS A 1 170 ? 2.283 0.624 -32.406 1.00 88.62 170 LYS A C 1
ATOM 1402 O O . LYS A 1 170 ? 3.458 0.583 -32.073 1.00 88.62 170 LYS A O 1
ATOM 1407 N N . GLU A 1 171 ? 1.764 1.619 -33.123 1.00 89.44 171 GLU A N 1
ATOM 1408 C CA . GLU A 1 171 ? 2.550 2.772 -33.591 1.00 89.44 171 GLU A CA 1
ATOM 1409 C C . GLU A 1 171 ? 3.157 3.556 -32.412 1.00 89.44 171 GLU A C 1
ATOM 1411 O O . GLU A 1 171 ? 4.333 3.896 -32.446 1.00 89.44 171 GLU A O 1
ATOM 1416 N N . ASP A 1 172 ? 2.396 3.764 -31.325 1.00 90.81 172 ASP A N 1
ATOM 1417 C CA . ASP A 1 172 ? 2.902 4.418 -30.109 1.00 90.81 172 ASP A CA 1
ATOM 1418 C C . ASP A 1 172 ? 4.026 3.605 -29.432 1.00 90.81 172 ASP A C 1
ATOM 1420 O O . ASP A 1 172 ? 4.972 4.182 -28.902 1.00 90.81 172 ASP A O 1
ATOM 1424 N N . ILE A 1 173 ? 3.931 2.270 -29.428 1.00 91.50 173 ILE A N 1
ATOM 1425 C CA . ILE A 1 173 ? 4.951 1.368 -28.872 1.00 91.50 173 ILE A CA 1
ATOM 1426 C C . ILE A 1 173 ? 6.222 1.411 -29.725 1.00 91.50 173 ILE A C 1
ATOM 1428 O O . ILE A 1 173 ? 7.310 1.555 -29.166 1.00 91.50 173 ILE A O 1
ATOM 1432 N N . ASP A 1 174 ? 6.085 1.317 -31.048 1.00 90.50 174 ASP A N 1
ATOM 1433 C CA . AS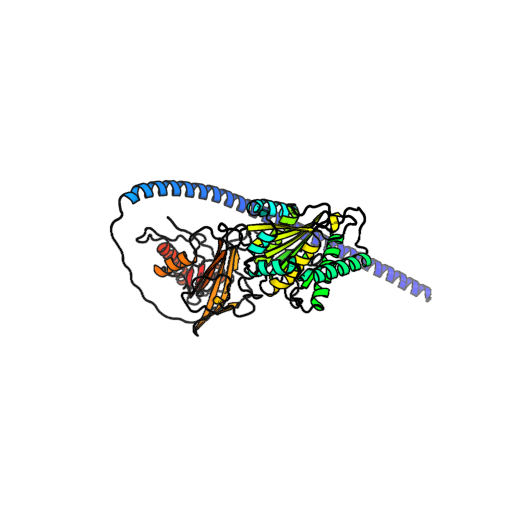P A 1 174 ? 7.206 1.344 -31.990 1.00 90.50 174 ASP A CA 1
ATOM 1434 C C . ASP A 1 174 ? 7.950 2.703 -31.901 1.00 90.50 174 ASP A C 1
ATOM 1436 O O . ASP A 1 174 ? 9.168 2.723 -31.721 1.00 90.50 174 ASP A O 1
ATOM 1440 N N . GLU A 1 175 ? 7.235 3.841 -31.868 1.00 91.75 175 GLU A N 1
ATOM 1441 C CA . GLU A 1 175 ? 7.831 5.181 -31.680 1.00 91.75 175 GLU A CA 1
ATOM 1442 C C . GLU A 1 175 ? 8.543 5.351 -30.320 1.00 91.75 175 GLU A C 1
ATOM 1444 O O . GLU A 1 175 ? 9.618 5.960 -30.241 1.00 91.75 175 GLU A O 1
ATOM 1449 N N . ILE A 1 176 ? 7.985 4.798 -29.233 1.00 92.38 176 ILE A N 1
ATOM 1450 C CA . ILE A 1 176 ? 8.632 4.809 -27.909 1.00 92.38 176 ILE A CA 1
ATOM 1451 C C . ILE A 1 176 ? 9.915 3.971 -27.919 1.00 92.38 176 ILE A C 1
ATOM 1453 O O . ILE A 1 176 ? 10.916 4.401 -27.341 1.00 92.38 176 ILE A O 1
ATOM 1457 N N . LEU A 1 177 ? 9.901 2.795 -28.555 1.00 91.06 177 LEU A N 1
ATOM 1458 C CA . LEU A 1 177 ? 11.065 1.911 -28.652 1.00 91.06 177 LEU A CA 1
ATOM 1459 C C . LEU A 1 177 ? 12.182 2.531 -29.503 1.00 91.06 177 LEU A C 1
ATOM 1461 O O . LEU A 1 177 ? 13.343 2.459 -29.099 1.00 91.06 177 LEU A O 1
ATOM 1465 N N . ASP A 1 178 ? 11.850 3.209 -30.602 1.00 88.81 178 ASP A N 1
ATOM 1466 C CA . ASP A 1 178 ? 12.820 3.955 -31.414 1.00 88.81 178 ASP A CA 1
ATOM 1467 C C . ASP A 1 178 ? 13.422 5.137 -30.634 1.00 88.81 178 ASP A C 1
ATOM 1469 O O . ASP A 1 178 ? 14.646 5.311 -30.595 1.00 88.81 178 ASP A O 1
ATOM 1473 N N . SER A 1 179 ? 12.591 5.924 -29.935 1.00 90.12 179 SER A N 1
ATOM 1474 C CA . SER A 1 179 ? 13.075 7.022 -29.085 1.00 90.12 179 SER A CA 1
ATOM 1475 C C . SER A 1 179 ? 13.971 6.519 -27.948 1.00 90.12 179 SER A C 1
ATOM 1477 O O . SER A 1 179 ? 15.005 7.128 -27.659 1.00 90.12 179 SER A O 1
ATOM 1479 N N . TYR A 1 180 ? 13.599 5.400 -27.327 1.00 90.31 180 TYR A N 1
ATOM 1480 C CA . TYR A 1 180 ? 14.395 4.717 -26.316 1.00 90.31 180 TYR A CA 1
ATOM 1481 C C . TYR A 1 180 ? 15.746 4.254 -26.876 1.00 90.31 180 TYR A C 1
ATOM 1483 O O . TYR A 1 180 ? 16.793 4.561 -26.305 1.00 90.31 180 TYR A O 1
ATOM 1491 N N . ALA A 1 181 ? 15.734 3.566 -28.019 1.00 86.38 181 ALA A N 1
ATOM 1492 C CA . ALA A 1 181 ? 16.932 3.039 -28.655 1.00 86.38 181 ALA A CA 1
ATOM 1493 C C . ALA A 1 181 ? 17.908 4.150 -29.071 1.00 86.38 181 ALA A C 1
ATOM 1495 O O . ALA A 1 181 ? 19.113 3.953 -28.922 1.00 86.38 181 ALA A O 1
ATOM 1496 N N . SER A 1 182 ? 17.409 5.302 -29.536 1.00 85.12 182 SER A N 1
ATOM 1497 C CA . SER A 1 182 ? 18.235 6.480 -29.839 1.00 85.12 182 SER A CA 1
ATOM 1498 C C . SER A 1 182 ? 18.884 7.053 -28.578 1.00 85.12 182 SER A C 1
ATOM 1500 O O . SER A 1 182 ? 20.098 7.223 -28.542 1.00 85.12 182 SER A O 1
ATOM 1502 N N . LYS A 1 183 ? 18.112 7.286 -27.506 1.00 85.75 183 LYS A N 1
ATOM 1503 C CA . LYS A 1 183 ? 18.667 7.802 -26.242 1.00 85.75 183 LYS A CA 1
ATOM 1504 C C . LYS A 1 183 ? 19.702 6.849 -25.633 1.00 85.75 183 LYS A C 1
ATOM 1506 O O . LYS A 1 183 ? 20.724 7.293 -25.126 1.00 85.75 183 LYS A O 1
ATOM 1511 N N . CYS A 1 184 ? 19.481 5.536 -25.720 1.00 83.94 184 CYS A N 1
ATOM 1512 C CA . CYS A 1 184 ? 20.458 4.549 -25.262 1.00 83.94 184 CYS A CA 1
ATOM 1513 C C . CYS A 1 184 ? 21.733 4.477 -26.125 1.00 83.94 184 CYS A C 1
ATOM 1515 O O . CYS A 1 184 ? 22.747 3.999 -25.613 1.00 83.94 184 CYS A O 1
ATOM 1517 N N . ASP A 1 185 ? 21.716 4.929 -27.387 1.00 80.81 185 ASP A N 1
ATOM 1518 C CA . ASP A 1 185 ? 22.951 5.171 -28.152 1.00 80.81 185 ASP A CA 1
ATOM 1519 C C . ASP A 1 185 ? 23.666 6.428 -27.643 1.00 80.81 185 ASP A C 1
ATOM 1521 O O . ASP A 1 185 ? 24.857 6.363 -27.336 1.00 80.81 185 ASP A O 1
ATOM 1525 N N . ASP A 1 186 ? 22.936 7.542 -27.510 1.00 79.25 186 ASP A N 1
ATOM 1526 C CA . ASP A 1 186 ? 23.479 8.843 -27.095 1.00 79.25 186 ASP A CA 1
ATOM 1527 C C . ASP A 1 186 ? 24.127 8.788 -25.695 1.00 79.25 186 ASP A C 1
ATOM 1529 O O . ASP A 1 186 ? 25.228 9.305 -25.493 1.00 79.25 186 ASP A O 1
ATOM 1533 N N . ASP A 1 187 ? 23.489 8.093 -24.747 1.00 77.81 187 ASP A N 1
ATOM 1534 C CA . ASP A 1 187 ? 23.994 7.869 -23.384 1.00 77.81 187 ASP A CA 1
ATOM 1535 C C . ASP A 1 187 ? 25.053 6.744 -23.296 1.00 77.81 187 ASP A C 1
ATOM 1537 O O . ASP A 1 187 ? 25.573 6.452 -22.215 1.00 77.81 187 ASP A O 1
ATOM 1541 N N . GLY A 1 188 ? 25.381 6.075 -24.411 1.00 75.75 188 GLY A N 1
ATOM 1542 C CA . GLY A 1 188 ? 26.366 4.987 -24.453 1.00 75.75 188 GLY A CA 1
ATOM 1543 C C . GLY A 1 188 ? 25.953 3.728 -23.676 1.00 75.75 188 GLY A C 1
ATOM 1544 O O . GLY A 1 188 ? 26.810 3.005 -23.166 1.00 75.75 188 GLY A O 1
ATOM 1545 N N . LEU A 1 189 ? 24.646 3.470 -23.554 1.00 75.94 189 LEU A N 1
ATOM 1546 C CA . LEU A 1 189 ? 24.076 2.365 -22.774 1.00 75.94 189 LEU A CA 1
ATOM 1547 C C . LEU A 1 189 ? 23.991 1.040 -23.550 1.00 75.94 189 LEU A C 1
ATOM 1549 O O . LEU A 1 189 ? 23.872 -0.015 -22.921 1.00 75.94 189 LEU A O 1
ATOM 1553 N N . LYS A 1 190 ? 24.057 1.054 -24.890 1.00 65.81 190 LYS A N 1
ATOM 1554 C CA . LYS A 1 190 ? 24.037 -0.183 -25.694 1.00 65.81 190 LYS A CA 1
ATOM 1555 C C . LYS A 1 190 ? 25.339 -0.967 -25.546 1.00 65.81 190 LYS A C 1
ATOM 1557 O O . LYS A 1 190 ? 26.419 -0.483 -25.877 1.00 65.81 190 LYS A O 1
ATOM 1562 N N . MET A 1 191 ? 25.229 -2.217 -25.092 1.00 61.81 191 MET A N 1
ATOM 1563 C CA . MET A 1 191 ? 26.382 -3.051 -24.741 1.00 61.81 191 MET A CA 1
ATOM 1564 C C . MET A 1 191 ? 26.429 -4.361 -25.537 1.00 61.81 191 MET A C 1
ATOM 1566 O O . MET A 1 191 ? 25.458 -5.119 -25.616 1.00 61.81 191 MET A O 1
ATOM 1570 N N . ALA A 1 192 ? 27.610 -4.670 -26.078 1.00 53.31 192 ALA A N 1
ATOM 1571 C CA . ALA A 1 192 ? 27.894 -5.933 -26.751 1.00 53.31 192 ALA A CA 1
ATOM 1572 C C . ALA A 1 192 ? 28.464 -6.973 -25.766 1.00 53.31 192 ALA A C 1
ATOM 1574 O O . ALA A 1 192 ? 29.608 -6.870 -25.328 1.00 53.31 192 ALA A O 1
ATOM 1575 N N . GLY A 1 193 ? 27.674 -8.002 -25.438 1.00 57.28 193 GLY A N 1
ATOM 1576 C CA . GLY A 1 193 ? 28.166 -9.280 -24.893 1.00 57.28 193 GLY A CA 1
ATOM 1577 C C . GLY A 1 193 ? 28.766 -9.298 -23.474 1.00 57.28 193 GLY A C 1
ATOM 1578 O O . GLY A 1 193 ? 29.367 -10.305 -23.100 1.00 57.28 193 GLY A O 1
ATOM 1579 N N . GLY A 1 194 ? 28.633 -8.230 -22.682 1.00 66.25 194 GLY A N 1
ATOM 1580 C CA . GLY A 1 194 ? 29.120 -8.164 -21.295 1.00 66.25 194 GLY A CA 1
ATOM 1581 C C . GLY A 1 194 ? 28.052 -8.479 -20.239 1.00 66.25 194 GLY A C 1
ATOM 1582 O O . GLY A 1 194 ? 26.859 -8.423 -20.524 1.00 66.25 194 GLY A O 1
ATOM 1583 N N . LYS A 1 195 ? 28.476 -8.751 -18.993 1.00 77.56 195 LYS A N 1
ATOM 1584 C CA . LYS A 1 195 ? 27.567 -8.703 -17.833 1.00 77.56 195 LYS A CA 1
ATOM 1585 C C . LYS A 1 195 ? 27.171 -7.255 -17.560 1.00 77.56 195 LYS A C 1
ATOM 1587 O O . LYS A 1 195 ? 28.051 -6.420 -17.347 1.00 77.56 195 LYS A O 1
ATOM 1592 N N . ILE A 1 196 ? 25.876 -6.981 -17.511 1.00 83.81 196 ILE A N 1
ATOM 1593 C CA . ILE A 1 196 ? 25.332 -5.657 -17.206 1.00 83.81 196 ILE A CA 1
ATOM 1594 C C . ILE A 1 196 ? 25.141 -5.517 -15.689 1.00 83.81 196 ILE A C 1
ATOM 1596 O O . ILE A 1 196 ? 24.618 -6.414 -15.026 1.00 83.81 196 ILE A O 1
ATOM 1600 N N . GLY A 1 197 ? 25.603 -4.395 -15.132 1.00 86.75 197 GLY A N 1
ATOM 1601 C CA . GLY A 1 197 ? 25.461 -4.074 -13.711 1.00 86.75 197 GLY A CA 1
ATOM 1602 C C . GLY A 1 197 ? 24.211 -3.245 -13.409 1.00 86.75 197 GLY A C 1
ATOM 1603 O O . GLY A 1 197 ? 23.691 -2.549 -14.279 1.00 86.75 197 GLY A O 1
ATOM 1604 N N . GLU A 1 198 ? 23.788 -3.264 -12.144 1.00 89.94 198 GLU A N 1
ATOM 1605 C CA . GLU A 1 198 ? 22.622 -2.541 -11.605 1.00 89.94 198 GLU A CA 1
ATOM 1606 C C . GLU A 1 198 ? 22.494 -1.095 -12.120 1.00 89.94 198 GLU A C 1
ATOM 1608 O O . GLU A 1 198 ? 21.453 -0.722 -12.646 1.00 89.94 198 GLU A O 1
ATOM 1613 N N . LYS A 1 199 ? 23.577 -0.304 -12.077 1.00 89.69 199 LYS A N 1
ATOM 1614 C CA . LYS A 1 199 ? 23.583 1.098 -12.543 1.00 89.69 199 LYS A CA 1
ATOM 1615 C C . LYS A 1 199 ? 23.189 1.276 -14.012 1.00 89.69 199 LYS A C 1
ATOM 1617 O O . LYS A 1 199 ? 22.570 2.278 -14.353 1.00 89.69 199 LYS A O 1
ATOM 1622 N N . THR A 1 200 ? 23.564 0.337 -14.878 1.00 88.75 200 THR A N 1
ATOM 1623 C CA . THR A 1 200 ? 23.235 0.398 -16.307 1.00 88.75 200 THR A CA 1
ATOM 1624 C C . THR A 1 200 ? 21.763 0.062 -16.525 1.00 88.75 200 THR A C 1
ATOM 1626 O O . THR A 1 200 ? 21.098 0.762 -17.280 1.00 88.75 200 THR A O 1
ATOM 1629 N N . TYR A 1 201 ? 21.224 -0.934 -15.809 1.00 90.56 201 TYR A N 1
ATOM 1630 C CA . TYR A 1 201 ? 19.783 -1.203 -15.816 1.00 90.56 201 TYR A CA 1
ATOM 1631 C C . TYR A 1 201 ? 18.970 -0.053 -15.205 1.00 90.56 201 TYR A C 1
ATOM 1633 O O . TYR A 1 201 ? 17.901 0.256 -15.722 1.00 90.56 201 TYR A O 1
ATOM 1641 N N . GLN A 1 202 ? 19.488 0.623 -14.173 1.00 92.12 202 GLN A N 1
ATOM 1642 C CA . GLN A 1 202 ? 18.853 1.795 -13.565 1.00 92.12 202 GLN A CA 1
ATOM 1643 C C . GLN A 1 202 ? 18.727 2.947 -14.567 1.00 92.12 202 GLN A C 1
ATOM 1645 O O . GLN A 1 202 ? 17.626 3.446 -14.800 1.00 92.12 202 GLN A O 1
ATOM 1650 N N . ALA A 1 203 ? 19.844 3.333 -15.195 1.00 90.88 203 ALA A N 1
ATOM 1651 C CA . ALA A 1 203 ? 19.864 4.379 -16.216 1.00 90.88 203 ALA A CA 1
ATOM 1652 C C . ALA A 1 203 ? 18.923 4.029 -17.377 1.00 90.88 203 ALA A C 1
ATOM 1654 O O . ALA A 1 203 ? 18.069 4.826 -17.755 1.00 90.88 203 ALA A O 1
ATOM 1655 N N . ALA A 1 204 ? 19.009 2.797 -17.876 1.00 90.44 204 ALA A N 1
ATOM 1656 C CA . ALA A 1 204 ? 18.166 2.314 -18.954 1.00 90.44 204 ALA A CA 1
ATOM 1657 C C . ALA A 1 204 ? 16.667 2.307 -18.620 1.00 90.44 204 ALA A C 1
ATOM 1659 O O . ALA A 1 204 ? 15.861 2.731 -19.443 1.00 90.44 204 ALA A O 1
ATOM 1660 N N . PHE A 1 205 ? 16.261 1.849 -17.434 1.00 93.38 205 PHE A N 1
ATOM 1661 C CA . PHE A 1 205 ? 14.850 1.891 -17.045 1.00 93.38 205 PHE A CA 1
ATOM 1662 C C . PHE A 1 205 ? 14.354 3.340 -16.915 1.00 93.38 205 PHE A C 1
ATOM 1664 O O . PHE A 1 205 ? 13.239 3.646 -17.337 1.00 93.38 205 PHE A O 1
ATOM 1671 N N . GLY A 1 206 ? 15.205 4.249 -16.422 1.00 93.19 206 GLY A N 1
ATOM 1672 C CA . GLY A 1 206 ? 14.937 5.687 -16.415 1.00 93.19 206 GLY A CA 1
ATOM 1673 C C . GLY A 1 206 ? 14.696 6.251 -17.818 1.00 93.19 206 GLY A C 1
ATOM 1674 O O . GLY A 1 206 ? 13.653 6.856 -18.056 1.00 93.19 206 GLY A O 1
ATOM 1675 N N . VAL A 1 207 ? 15.595 5.974 -18.769 1.00 92.44 207 VAL A N 1
ATOM 1676 C CA . VAL A 1 207 ? 15.462 6.394 -20.177 1.00 92.44 207 VAL A CA 1
ATOM 1677 C C . VAL A 1 207 ? 14.168 5.861 -20.810 1.00 92.44 207 VAL A C 1
ATOM 1679 O O . VAL A 1 207 ? 13.496 6.600 -21.533 1.00 92.44 207 VAL A O 1
ATOM 1682 N N . LEU A 1 208 ? 13.763 4.622 -20.499 1.00 93.56 208 LEU A N 1
ATOM 1683 C CA . LEU A 1 208 ? 12.499 4.044 -20.974 1.00 93.56 208 LEU A CA 1
ATOM 1684 C C . LEU A 1 208 ? 11.278 4.762 -20.384 1.00 93.56 208 LEU A C 1
ATOM 1686 O O . LEU A 1 208 ? 10.373 5.158 -21.119 1.00 93.56 208 LEU A O 1
ATOM 1690 N N . ALA A 1 209 ? 11.261 4.972 -19.066 1.00 93.38 209 ALA A N 1
ATOM 1691 C CA . ALA A 1 209 ? 10.177 5.675 -18.386 1.00 93.38 209 ALA A CA 1
ATOM 1692 C C . ALA A 1 209 ? 10.041 7.134 -18.867 1.00 93.38 209 ALA A C 1
ATOM 1694 O O . ALA A 1 209 ? 8.927 7.642 -19.022 1.00 93.38 209 ALA A O 1
ATOM 1695 N N . GLU A 1 210 ? 11.163 7.795 -19.167 1.00 91.31 210 GLU A N 1
ATOM 1696 C CA . GLU A 1 210 ? 11.189 9.124 -19.778 1.00 91.31 210 GLU A CA 1
ATOM 1697 C C . GLU A 1 210 ? 10.728 9.129 -21.238 1.00 91.31 210 GLU A C 1
ATOM 1699 O O . GLU A 1 210 ? 10.067 10.084 -21.649 1.00 91.31 210 GLU A O 1
ATOM 1704 N N . ALA A 1 211 ? 11.060 8.107 -22.034 1.00 92.12 211 ALA A N 1
ATOM 1705 C CA . ALA A 1 211 ? 10.584 7.975 -23.413 1.00 92.12 211 ALA A CA 1
ATOM 1706 C C . ALA A 1 211 ? 9.052 7.848 -23.447 1.00 92.12 211 ALA A C 1
ATOM 1708 O O . ALA A 1 211 ? 8.389 8.650 -24.108 1.00 92.12 211 ALA A O 1
ATOM 1709 N N . VAL A 1 212 ? 8.483 6.957 -22.623 1.00 92.62 212 VAL A N 1
ATOM 1710 C CA . VAL A 1 212 ? 7.027 6.829 -22.426 1.00 92.62 212 VAL A CA 1
ATOM 1711 C C . VAL A 1 212 ? 6.408 8.169 -21.999 1.00 92.62 212 VAL A C 1
ATOM 1713 O O . VAL A 1 212 ? 5.435 8.624 -22.597 1.00 92.62 212 VAL A O 1
ATOM 1716 N N . GLN A 1 213 ? 6.977 8.857 -21.003 1.00 90.69 213 GLN A N 1
ATOM 1717 C CA . GLN A 1 213 ? 6.444 10.144 -20.524 1.00 90.69 213 GLN A CA 1
ATOM 1718 C C . GLN A 1 213 ? 6.542 11.275 -21.552 1.00 90.69 213 GLN A C 1
ATOM 1720 O O . GLN A 1 213 ? 5.644 12.120 -21.616 1.00 90.69 213 GLN A O 1
ATOM 1725 N N . SER A 1 214 ? 7.601 11.289 -22.361 1.00 90.19 214 SER A N 1
ATOM 1726 C CA . SER A 1 214 ? 7.792 12.256 -23.447 1.00 90.19 214 SER A CA 1
ATOM 1727 C C . SER A 1 214 ? 6.759 12.033 -24.549 1.00 90.19 214 SER A C 1
ATOM 1729 O O . SER A 1 214 ? 6.080 12.979 -24.946 1.00 90.19 214 SER A O 1
ATOM 1731 N N . HIS A 1 215 ? 6.565 10.777 -24.963 1.00 91.31 215 HIS A N 1
ATOM 1732 C CA . HIS A 1 215 ? 5.559 10.390 -25.952 1.00 91.31 215 HIS A CA 1
ATOM 1733 C C . HIS A 1 215 ? 4.148 10.784 -25.515 1.00 91.31 215 HIS A C 1
ATOM 1735 O O . HIS A 1 215 ? 3.447 11.524 -26.204 1.00 91.31 215 HIS A O 1
ATOM 1741 N N . LEU A 1 216 ? 3.761 10.393 -24.298 1.00 89.38 216 LEU A N 1
ATOM 1742 C CA . LEU A 1 216 ? 2.457 10.720 -23.718 1.00 89.38 216 LEU A CA 1
ATOM 1743 C C . LEU A 1 216 ? 2.227 12.224 -23.518 1.00 89.38 216 LEU A C 1
ATOM 1745 O O . LEU A 1 216 ? 1.083 12.663 -23.455 1.00 89.38 216 LEU A O 1
ATOM 1749 N N . SER A 1 217 ? 3.287 13.031 -23.406 1.00 85.50 217 SER A N 1
ATOM 1750 C CA . SER A 1 217 ? 3.159 14.493 -23.308 1.00 85.50 217 SER A CA 1
ATOM 1751 C C . SER A 1 217 ? 2.815 15.146 -24.651 1.00 85.50 217 SER A C 1
ATOM 1753 O O . SER A 1 217 ? 2.243 16.237 -24.661 1.00 85.50 217 SER A O 1
ATOM 1755 N N . ASN A 1 218 ? 3.133 14.473 -25.760 1.00 82.38 218 ASN A N 1
ATOM 1756 C CA . ASN A 1 218 ? 2.869 14.922 -27.128 1.00 82.38 218 ASN A CA 1
ATOM 1757 C C . ASN A 1 218 ? 1.626 14.246 -27.742 1.00 82.38 218 ASN A C 1
ATOM 1759 O O . ASN A 1 218 ? 0.980 14.824 -28.617 1.00 82.38 218 ASN A O 1
ATOM 1763 N N . SER A 1 219 ? 1.271 13.042 -27.280 1.00 79.50 219 SER A N 1
ATOM 1764 C CA . SER A 1 219 ? 0.107 12.283 -27.746 1.00 79.50 219 SER A CA 1
ATOM 1765 C C . SER A 1 219 ? -1.218 12.838 -27.208 1.00 79.50 219 SER A C 1
ATOM 1767 O O . SER A 1 219 ? -1.322 13.353 -26.095 1.00 79.50 219 SER A O 1
ATOM 1769 N N . SER A 1 220 ? -2.278 12.690 -28.005 1.00 67.19 220 SER A N 1
ATOM 1770 C CA . SER A 1 220 ? -3.654 13.011 -27.602 1.00 67.19 220 SER A CA 1
ATOM 1771 C C . SER A 1 220 ? -4.427 11.807 -27.047 1.00 67.19 220 SER A C 1
ATOM 1773 O O . SER A 1 220 ? -5.458 12.010 -26.402 1.00 67.19 220 SER A O 1
ATOM 1775 N N . LYS A 1 221 ? -3.937 10.571 -27.260 1.00 71.75 221 LYS A N 1
ATOM 1776 C CA . LYS A 1 221 ? -4.628 9.318 -26.890 1.00 71.75 221 LYS A CA 1
ATOM 1777 C C . LYS A 1 221 ? -4.665 9.086 -25.373 1.00 71.75 221 LYS A C 1
ATOM 1779 O O . LYS A 1 221 ? -5.694 8.693 -24.830 1.00 71.75 221 LYS A O 1
ATOM 1784 N N . ILE A 1 222 ? -3.544 9.321 -24.689 1.00 71.69 222 ILE A N 1
ATOM 1785 C CA . ILE A 1 222 ? -3.373 9.140 -23.239 1.00 71.69 222 ILE A CA 1
ATOM 1786 C C . ILE A 1 222 ? -2.607 10.357 -22.712 1.00 71.69 222 ILE A C 1
ATOM 1788 O O . ILE A 1 222 ? -1.524 10.659 -23.200 1.00 71.69 222 ILE A O 1
ATOM 1792 N N . LYS A 1 223 ? -3.145 11.048 -21.701 1.00 71.56 223 LYS A N 1
ATOM 1793 C CA . LYS A 1 223 ? -2.433 12.152 -21.032 1.00 71.56 223 LYS A CA 1
ATOM 1794 C C . LYS A 1 223 ? -1.444 11.608 -19.991 1.00 71.56 223 LYS A C 1
ATOM 1796 O O . LYS A 1 223 ? -1.753 10.594 -19.363 1.00 71.56 223 LYS A O 1
ATOM 1801 N N . PRO A 1 224 ? -0.313 12.285 -19.708 1.00 69.12 224 PRO A N 1
ATOM 1802 C CA . PRO A 1 224 ? 0.624 11.844 -18.677 1.00 69.12 224 PRO A CA 1
ATOM 1803 C C . PRO A 1 224 ? -0.019 11.924 -17.288 1.00 69.12 224 PRO A C 1
ATOM 1805 O O . PRO A 1 224 ? -0.147 13.006 -16.713 1.00 69.12 224 PRO A O 1
ATOM 1808 N N . GLY A 1 225 ? -0.440 10.776 -16.756 1.00 76.25 225 GLY A N 1
ATOM 1809 C CA . GLY A 1 225 ? -1.012 10.663 -15.412 1.00 76.25 225 GLY A CA 1
ATOM 1810 C C . GLY A 1 225 ? -0.047 10.138 -14.344 1.00 76.25 225 GLY A C 1
ATOM 1811 O O . GLY A 1 225 ? -0.379 10.172 -13.164 1.00 76.25 225 GLY A O 1
ATOM 1812 N N . MET A 1 226 ? 1.142 9.673 -14.738 1.00 88.94 226 MET A N 1
ATOM 1813 C CA . MET A 1 226 ? 2.187 9.177 -13.840 1.00 88.94 226 MET A CA 1
ATOM 1814 C C . MET A 1 226 ? 3.523 9.867 -14.103 1.00 88.94 226 MET A C 1
ATOM 1816 O O . MET A 1 226 ? 3.795 10.323 -15.214 1.00 88.94 226 MET A O 1
ATOM 1820 N N . TYR A 1 227 ? 4.355 9.901 -13.066 1.00 90.56 227 TYR A N 1
ATOM 1821 C CA . TYR A 1 227 ? 5.678 10.510 -13.066 1.00 90.56 227 TYR A CA 1
ATOM 1822 C C . TYR A 1 227 ? 6.678 9.534 -12.458 1.00 90.56 227 TYR A C 1
ATOM 1824 O O . TYR A 1 227 ? 6.430 8.981 -11.384 1.00 90.56 227 TYR A O 1
ATOM 1832 N N . TRP A 1 228 ? 7.786 9.321 -13.163 1.00 93.25 228 TRP A N 1
ATOM 1833 C CA . TRP A 1 228 ? 8.887 8.472 -12.720 1.00 93.25 228 TRP A CA 1
ATOM 1834 C C . TRP A 1 228 ? 9.775 9.246 -11.751 1.00 93.25 228 TRP A C 1
ATOM 1836 O O . TRP A 1 228 ? 10.080 10.418 -11.978 1.00 93.25 228 TRP A O 1
ATOM 1846 N N . TYR A 1 229 ? 10.193 8.577 -10.683 1.00 92.94 229 TYR A N 1
ATOM 1847 C CA . TYR A 1 229 ? 11.194 9.071 -9.756 1.00 92.94 229 TYR A CA 1
ATOM 1848 C C . TYR A 1 229 ? 12.273 8.015 -9.595 1.00 92.94 229 TYR A C 1
ATOM 1850 O O . TYR A 1 229 ? 12.030 6.925 -9.075 1.00 92.94 229 TYR A O 1
ATOM 1858 N N . ASP A 1 230 ? 13.479 8.381 -10.010 1.00 92.06 230 ASP A N 1
ATOM 1859 C CA . ASP A 1 230 ? 14.678 7.626 -9.708 1.00 92.06 230 ASP A CA 1
ATOM 1860 C C . ASP A 1 230 ? 15.039 7.816 -8.222 1.00 92.06 230 ASP A C 1
ATOM 1862 O O . ASP A 1 230 ? 15.596 8.839 -7.813 1.00 92.06 230 ASP A O 1
ATOM 1866 N N . THR A 1 231 ? 14.667 6.841 -7.392 1.00 88.75 231 THR A N 1
ATOM 1867 C CA . THR A 1 231 ? 14.898 6.864 -5.942 1.00 88.75 231 THR A CA 1
ATOM 1868 C C . THR A 1 231 ? 16.167 6.119 -5.528 1.00 88.75 231 THR A C 1
ATOM 1870 O O . THR A 1 231 ? 16.463 6.065 -4.333 1.00 88.75 231 THR A O 1
ATOM 1873 N N . HIS A 1 232 ? 17.009 5.674 -6.473 1.00 83.81 232 HIS A N 1
ATOM 1874 C CA . HIS A 1 232 ? 18.257 4.949 -6.192 1.00 83.81 232 HIS A CA 1
ATOM 1875 C C . HIS A 1 232 ? 19.315 5.766 -5.422 1.00 83.81 232 HIS A C 1
ATOM 1877 O O . HIS A 1 232 ? 20.383 5.240 -5.111 1.00 83.81 232 HIS A O 1
ATOM 1883 N N . ASN A 1 233 ? 19.040 7.019 -5.036 1.00 81.81 233 ASN A N 1
ATOM 1884 C CA . ASN A 1 233 ? 19.806 7.791 -4.044 1.00 81.81 233 ASN A CA 1
ATOM 1885 C C . ASN A 1 233 ? 18.951 8.451 -2.943 1.00 81.81 233 ASN A C 1
ATOM 1887 O O . ASN A 1 233 ? 19.494 9.153 -2.092 1.00 81.81 233 ASN A O 1
ATOM 1891 N N . MET A 1 234 ? 17.639 8.209 -2.909 1.00 86.62 234 MET A N 1
ATOM 1892 C CA . MET A 1 234 ? 16.706 8.844 -1.976 1.00 86.62 234 MET A CA 1
ATOM 1893 C C . MET A 1 234 ? 16.357 7.917 -0.809 1.00 86.62 234 MET A C 1
ATOM 1895 O O . MET A 1 234 ? 16.002 6.760 -1.000 1.00 86.62 234 MET A O 1
ATOM 1899 N N . HIS A 1 235 ? 16.420 8.440 0.414 1.00 84.88 235 HIS A N 1
ATOM 1900 C CA . HIS A 1 235 ? 15.935 7.744 1.604 1.00 84.88 235 HIS A CA 1
ATOM 1901 C C . HIS A 1 235 ? 14.480 8.146 1.861 1.00 84.88 235 HIS A C 1
ATOM 1903 O O . HIS A 1 235 ? 14.208 9.270 2.281 1.00 84.88 235 HIS A O 1
ATOM 1909 N N . LEU A 1 236 ? 13.548 7.231 1.599 1.00 87.62 236 LEU A N 1
ATOM 1910 C CA . LEU A 1 236 ? 12.136 7.401 1.916 1.00 87.62 236 LEU A CA 1
ATOM 1911 C C . LEU A 1 236 ? 11.916 7.037 3.385 1.00 87.62 236 LEU A C 1
ATOM 1913 O O . LEU A 1 236 ? 12.225 5.923 3.817 1.00 87.62 236 LEU A O 1
ATOM 1917 N N . LYS A 1 237 ? 11.402 7.993 4.158 1.00 84.31 237 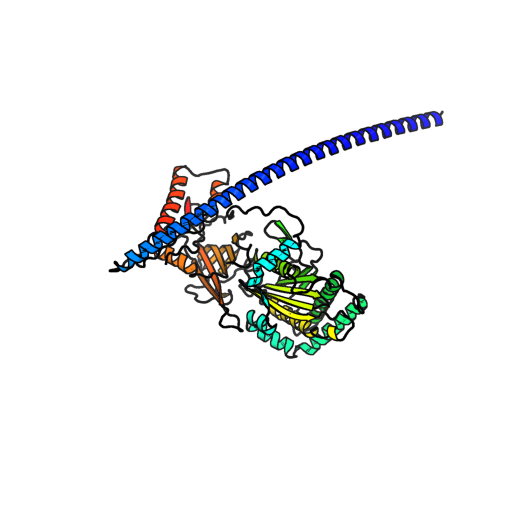LYS A N 1
ATOM 1918 C CA . LYS A 1 237 ? 11.074 7.800 5.571 1.00 84.31 237 LYS A CA 1
ATOM 1919 C C . LYS A 1 237 ? 9.830 6.917 5.700 1.00 84.31 237 LYS A C 1
ATOM 1921 O O . LYS A 1 237 ? 8.811 7.222 5.086 1.00 84.31 237 LYS A O 1
ATOM 1926 N N . CYS A 1 238 ? 9.940 5.844 6.473 1.00 77.38 238 CYS A N 1
ATOM 1927 C CA . CYS A 1 238 ? 8.843 4.956 6.851 1.00 77.38 238 CYS A CA 1
ATOM 1928 C C . CYS A 1 238 ? 8.153 5.488 8.123 1.00 77.38 238 CYS A C 1
ATOM 1930 O O . CYS A 1 238 ? 8.742 6.281 8.864 1.00 77.38 238 CYS A O 1
ATOM 1932 N N . ASP A 1 239 ? 6.932 5.033 8.410 1.00 67.25 239 ASP A N 1
ATOM 1933 C CA . ASP A 1 239 ? 6.123 5.583 9.514 1.00 67.25 239 ASP A CA 1
ATOM 1934 C C . ASP A 1 239 ? 6.698 5.245 10.911 1.00 67.25 239 ASP A C 1
ATOM 1936 O O . ASP A 1 239 ? 6.387 5.904 11.897 1.00 67.25 239 ASP A O 1
ATOM 1940 N N . ASN A 1 240 ? 7.617 4.277 10.992 1.00 65.88 240 ASN A N 1
ATOM 1941 C CA . ASN A 1 240 ? 8.366 3.889 12.195 1.00 65.88 240 ASN A CA 1
ATOM 1942 C C . ASN A 1 240 ? 9.733 4.600 12.349 1.00 65.88 240 ASN A C 1
ATOM 1944 O O . ASN A 1 240 ? 10.661 4.024 12.917 1.00 65.88 240 ASN A O 1
ATOM 1948 N N . ASP A 1 241 ? 9.896 5.790 11.766 1.00 68.56 241 ASP A N 1
ATOM 1949 C CA . ASP A 1 241 ? 11.144 6.577 11.697 1.00 68.56 241 ASP A CA 1
ATOM 1950 C C . ASP A 1 241 ? 12.349 5.909 10.994 1.00 68.56 241 ASP A C 1
ATOM 1952 O O . ASP A 1 241 ? 13.377 6.563 10.786 1.00 68.56 241 ASP A O 1
ATOM 1956 N N . THR A 1 242 ? 12.245 4.652 10.548 1.00 77.69 242 THR A N 1
ATOM 1957 C CA . THR A 1 242 ? 13.287 4.036 9.711 1.00 77.69 242 THR A CA 1
ATOM 1958 C C . THR A 1 242 ? 13.295 4.647 8.306 1.00 77.69 242 THR A C 1
ATOM 1960 O O . THR A 1 242 ? 12.368 5.353 7.900 1.00 77.69 242 THR A O 1
ATOM 1963 N N . THR A 1 243 ? 14.358 4.403 7.534 1.00 82.81 243 THR A N 1
ATOM 1964 C CA . THR A 1 243 ? 14.390 4.799 6.119 1.00 82.81 243 THR A CA 1
ATOM 1965 C C . THR A 1 243 ? 14.673 3.606 5.230 1.00 82.81 243 THR A C 1
ATOM 1967 O O . THR A 1 243 ? 15.550 2.787 5.517 1.00 82.81 243 THR A O 1
ATOM 1970 N N . ARG A 1 244 ? 13.948 3.541 4.118 1.00 86.12 244 ARG A N 1
ATOM 1971 C CA . ARG A 1 244 ? 14.161 2.568 3.052 1.00 86.12 244 ARG A CA 1
ATOM 1972 C C . ARG A 1 244 ? 14.221 3.265 1.703 1.00 86.12 244 ARG A C 1
ATOM 1974 O O . ARG A 1 244 ? 14.032 4.473 1.589 1.00 86.12 244 ARG A O 1
ATOM 1981 N N . LYS A 1 245 ? 14.631 2.503 0.703 1.00 87.44 245 LYS A N 1
ATOM 1982 C CA . LYS A 1 245 ? 15.150 3.023 -0.551 1.00 87.44 245 LYS A CA 1
ATOM 1983 C C . LYS A 1 245 ? 14.848 1.997 -1.643 1.00 87.44 245 LYS A C 1
ATOM 1985 O O . LYS A 1 245 ? 15.649 1.077 -1.791 1.00 87.44 245 LYS A O 1
ATOM 1990 N N . PRO A 1 246 ? 13.696 2.115 -2.323 1.00 91.69 246 PRO A N 1
ATOM 1991 C CA . PRO A 1 246 ? 13.474 1.395 -3.564 1.00 91.69 246 PRO A CA 1
ATOM 1992 C C . PRO A 1 246 ? 14.363 2.025 -4.641 1.00 91.69 246 PRO A C 1
ATOM 1994 O O . PRO A 1 246 ? 14.684 3.220 -4.566 1.00 91.69 246 PRO A O 1
ATOM 1997 N N . ASP A 1 247 ? 14.765 1.260 -5.649 1.00 93.69 247 ASP A N 1
ATOM 1998 C CA . ASP A 1 247 ? 15.613 1.799 -6.719 1.00 93.69 247 ASP A CA 1
ATOM 1999 C C . ASP A 1 247 ? 14.854 2.814 -7.580 1.00 93.69 247 ASP A C 1
ATOM 2001 O O . ASP A 1 247 ? 15.425 3.797 -8.045 1.00 93.69 247 ASP A O 1
ATOM 2005 N N . GLY A 1 248 ? 13.540 2.660 -7.715 1.00 94.81 248 GLY A N 1
ATOM 2006 C CA . GLY A 1 248 ? 12.687 3.690 -8.286 1.00 94.81 248 GLY A CA 1
ATOM 2007 C C . GLY A 1 248 ? 11.219 3.530 -7.936 1.00 94.81 248 GLY A C 1
ATOM 2008 O O . GLY A 1 248 ? 10.802 2.604 -7.238 1.00 94.81 248 GLY A O 1
ATOM 2009 N N . GLY A 1 249 ? 10.404 4.435 -8.462 1.00 94.56 249 GLY A N 1
ATOM 2010 C CA . GLY A 1 249 ? 8.962 4.329 -8.326 1.00 94.56 249 GLY A CA 1
ATOM 2011 C C . GLY A 1 249 ? 8.198 5.354 -9.144 1.00 94.56 249 GLY A C 1
ATOM 2012 O O . GLY A 1 249 ? 8.746 6.344 -9.629 1.00 94.56 249 GLY A O 1
ATOM 2013 N N . PHE A 1 250 ? 6.899 5.115 -9.284 1.00 93.56 250 PHE A N 1
ATOM 2014 C CA . PHE A 1 250 ? 5.993 6.014 -9.988 1.00 93.56 250 PHE A CA 1
ATOM 2015 C C . PHE A 1 250 ? 4.974 6.624 -9.024 1.00 93.56 250 PHE A C 1
ATOM 2017 O O . PHE A 1 250 ? 4.403 5.916 -8.190 1.00 93.56 250 PHE A O 1
ATOM 2024 N N . THR A 1 251 ? 4.693 7.922 -9.175 1.00 90.44 251 THR A N 1
ATOM 2025 C CA . THR A 1 251 ? 3.579 8.604 -8.490 1.00 90.44 251 THR A CA 1
ATOM 2026 C C . THR A 1 251 ? 2.568 9.133 -9.503 1.00 90.44 251 THR A C 1
ATOM 2028 O O . THR A 1 251 ? 2.926 9.522 -10.614 1.00 90.44 251 THR A O 1
ATOM 2031 N N . VAL A 1 252 ? 1.298 9.224 -9.103 1.00 85.19 252 VAL A N 1
ATOM 2032 C CA . VAL A 1 252 ? 0.221 9.834 -9.912 1.00 85.19 252 VAL A CA 1
ATOM 2033 C C . VAL A 1 252 ? 0.116 11.362 -9.760 1.00 85.19 252 VAL A C 1
ATOM 2035 O O . VAL A 1 252 ? -0.891 11.969 -10.116 1.00 85.19 252 VAL A O 1
ATOM 2038 N N . SER A 1 253 ? 1.115 12.031 -9.166 1.00 79.75 253 SER A N 1
ATOM 2039 C CA . SER A 1 253 ? 1.093 13.494 -9.007 1.00 79.75 253 SER A CA 1
ATOM 2040 C C . SER A 1 253 ? 2.485 14.096 -8.849 1.00 79.75 253 SER A C 1
ATOM 2042 O O . SER A 1 253 ? 3.093 13.994 -7.787 1.00 79.75 253 SER A O 1
ATOM 2044 N N . LYS A 1 254 ? 2.920 14.857 -9.861 1.00 77.06 254 LYS A N 1
ATOM 2045 C CA . LYS A 1 254 ? 4.200 15.588 -9.886 1.00 77.06 254 LYS A CA 1
ATOM 2046 C C . LYS A 1 254 ? 4.383 16.584 -8.733 1.00 77.06 254 LYS A C 1
ATOM 2048 O O . LYS A 1 254 ? 5.506 16.968 -8.422 1.00 77.06 254 LYS A O 1
ATOM 2053 N N . ARG A 1 255 ? 3.284 17.040 -8.112 1.00 76.81 255 ARG A N 1
ATOM 2054 C CA . ARG A 1 255 ? 3.311 17.974 -6.968 1.00 76.81 255 ARG A CA 1
ATOM 2055 C C . ARG A 1 255 ? 3.697 17.294 -5.656 1.00 76.81 255 ARG A C 1
ATOM 2057 O O . ARG A 1 255 ? 4.122 17.973 -4.728 1.00 76.81 255 ARG A O 1
ATOM 2064 N N . CYS A 1 256 ? 3.511 15.982 -5.568 1.00 70.12 256 CYS A N 1
ATOM 2065 C CA . CYS A 1 256 ? 3.838 15.187 -4.397 1.00 70.12 256 CYS A CA 1
ATOM 2066 C C . CYS A 1 256 ? 5.097 14.383 -4.726 1.00 70.12 256 CYS A C 1
ATOM 2068 O O . CYS A 1 256 ? 5.027 13.430 -5.501 1.00 70.12 256 CYS A O 1
ATOM 2070 N N . GLY A 1 257 ? 6.238 14.780 -4.156 1.00 79.38 257 GLY A N 1
ATOM 2071 C CA . GLY A 1 257 ? 7.484 14.022 -4.294 1.00 79.38 257 GLY A CA 1
ATOM 2072 C C . GLY A 1 257 ? 7.351 12.576 -3.787 1.00 79.38 257 GLY A C 1
ATOM 2073 O O . GLY A 1 257 ? 6.366 12.241 -3.117 1.00 79.38 257 GLY A O 1
ATOM 2074 N N . PRO A 1 258 ? 8.326 11.707 -4.098 1.00 86.00 258 PRO A N 1
ATOM 2075 C CA . PRO A 1 258 ? 8.253 10.298 -3.741 1.00 86.00 258 PRO A CA 1
ATOM 2076 C C . PRO A 1 258 ? 8.209 10.127 -2.216 1.00 86.00 258 PRO A C 1
ATOM 2078 O O . PRO A 1 258 ? 9.037 10.660 -1.479 1.00 86.00 258 PRO A O 1
ATOM 2081 N N . SER A 1 259 ? 7.214 9.375 -1.755 1.00 87.88 259 SER A N 1
ATOM 2082 C CA . SER A 1 259 ? 7.063 8.859 -0.392 1.00 87.88 259 SER A CA 1
ATOM 2083 C C . SER A 1 259 ? 6.193 7.603 -0.457 1.00 87.88 259 SER A C 1
ATOM 2085 O O . SER A 1 259 ? 5.439 7.441 -1.419 1.00 87.88 259 SER A O 1
ATOM 2087 N N . TRP A 1 260 ? 6.246 6.729 0.550 1.00 87.56 260 TRP A N 1
ATOM 2088 C CA . TRP A 1 260 ? 5.492 5.464 0.552 1.00 87.56 260 TRP A CA 1
ATOM 2089 C C . TRP A 1 260 ? 3.981 5.644 0.333 1.00 87.56 260 TRP A C 1
ATOM 2091 O O . TRP A 1 260 ? 3.374 4.914 -0.450 1.00 87.56 260 TRP A O 1
ATOM 2101 N N . GLN A 1 261 ? 3.396 6.693 0.918 1.00 81.94 261 GLN A N 1
ATOM 2102 C CA . GLN A 1 261 ? 2.006 7.102 0.687 1.00 81.94 261 GLN A CA 1
ATOM 2103 C C . GLN A 1 261 ? 1.727 7.517 -0.772 1.00 81.94 261 GLN A C 1
ATOM 2105 O O . GLN A 1 261 ? 0.652 7.239 -1.300 1.00 81.94 261 GLN A O 1
ATOM 2110 N N . ASN A 1 262 ? 2.673 8.200 -1.428 1.00 83.69 262 ASN A N 1
ATOM 2111 C CA . ASN A 1 262 ? 2.509 8.782 -2.768 1.00 83.69 262 ASN A CA 1
ATOM 2112 C C . ASN A 1 262 ? 2.871 7.834 -3.918 1.00 83.69 262 ASN A C 1
ATOM 2114 O O . ASN A 1 262 ? 2.471 8.093 -5.056 1.00 83.69 262 ASN A O 1
ATOM 2118 N N . LEU A 1 263 ? 3.635 6.777 -3.641 1.00 89.88 263 LEU A N 1
ATOM 2119 C CA . LEU A 1 263 ? 3.978 5.757 -4.623 1.00 89.88 263 LEU A CA 1
ATOM 2120 C C . LEU A 1 263 ? 2.736 4.950 -5.027 1.00 89.88 263 LEU A C 1
ATOM 2122 O O . LEU A 1 263 ? 1.864 4.628 -4.212 1.00 89.88 263 LEU A O 1
ATOM 2126 N N . SER A 1 264 ? 2.664 4.642 -6.317 1.00 89.44 264 SER A N 1
ATOM 2127 C CA . SER A 1 264 ? 1.636 3.801 -6.946 1.00 89.44 264 SER A CA 1
ATOM 2128 C C . SER A 1 264 ? 2.249 2.542 -7.567 1.00 89.44 264 SER A C 1
ATOM 2130 O O . SER A 1 264 ? 1.583 1.514 -7.640 1.00 89.44 264 SER A O 1
ATOM 2132 N N . VAL A 1 265 ? 3.530 2.614 -7.946 1.00 94.56 265 VAL A N 1
ATOM 2133 C CA . VAL A 1 265 ? 4.374 1.475 -8.336 1.00 94.56 265 VAL A CA 1
ATOM 2134 C C . VAL A 1 265 ? 5.742 1.638 -7.684 1.00 94.56 265 VAL A C 1
ATOM 2136 O O . VAL A 1 265 ? 6.277 2.750 -7.673 1.00 94.56 265 VAL A O 1
ATOM 2139 N N . VAL A 1 266 ? 6.312 0.543 -7.189 1.00 95.75 266 VAL A N 1
ATOM 2140 C CA . VAL A 1 266 ? 7.709 0.446 -6.727 1.00 95.75 266 VAL A CA 1
ATOM 2141 C C . VAL A 1 266 ? 8.543 -0.345 -7.726 1.00 95.75 266 VAL A C 1
ATOM 2143 O O . VAL A 1 266 ? 8.027 -1.255 -8.375 1.00 95.75 266 VAL A O 1
ATOM 2146 N N . VAL A 1 267 ? 9.815 0.013 -7.887 1.00 96.81 267 VAL A N 1
ATOM 2147 C CA . VAL A 1 267 ? 10.723 -0.630 -8.840 1.00 96.81 267 VAL A CA 1
ATOM 2148 C C . VAL A 1 267 ? 12.027 -1.001 -8.143 1.00 96.81 267 VAL A C 1
ATOM 2150 O O . VAL A 1 267 ? 12.676 -0.154 -7.533 1.00 96.81 267 VAL A O 1
ATOM 2153 N N . GLU A 1 268 ? 12.403 -2.270 -8.264 1.00 96.12 268 GLU A N 1
ATOM 2154 C CA . GLU A 1 268 ? 13.659 -2.843 -7.778 1.00 96.12 268 GLU A CA 1
ATOM 2155 C C . GLU A 1 268 ? 14.490 -3.322 -8.971 1.00 96.12 268 GLU A C 1
ATOM 2157 O O . GLU A 1 268 ? 14.005 -4.060 -9.830 1.00 96.12 268 GLU A O 1
ATOM 2162 N N . ILE A 1 269 ? 15.747 -2.898 -9.046 1.00 94.62 269 ILE A N 1
ATOM 2163 C CA . ILE A 1 269 ? 16.636 -3.126 -10.187 1.00 94.62 269 ILE A CA 1
ATOM 2164 C C . ILE A 1 269 ? 17.937 -3.747 -9.692 1.00 94.62 269 ILE A C 1
ATOM 2166 O O . ILE A 1 269 ? 18.506 -3.293 -8.706 1.00 94.62 269 ILE A O 1
ATOM 2170 N N . LYS A 1 270 ? 18.418 -4.805 -10.348 1.00 92.88 270 LYS A N 1
ATOM 2171 C CA . LYS A 1 270 ? 19.668 -5.504 -10.004 1.00 92.88 270 LYS A CA 1
ATOM 2172 C C . LYS A 1 270 ? 20.433 -5.915 -11.262 1.00 92.88 270 LYS A C 1
ATOM 2174 O O . LYS A 1 270 ? 19.875 -5.948 -12.357 1.00 92.88 270 LYS A O 1
ATOM 2179 N N . GLY A 1 271 ? 21.724 -6.213 -11.121 1.00 88.94 271 GLY A N 1
ATOM 2180 C CA . GLY A 1 271 ? 22.576 -6.634 -12.233 1.00 88.94 271 GLY A CA 1
ATOM 2181 C C . GLY A 1 271 ? 22.361 -8.086 -12.675 1.00 88.94 271 GLY A C 1
ATOM 2182 O O . GLY A 1 271 ? 21.501 -8.818 -12.177 1.00 88.94 271 GLY A O 1
ATOM 2183 N N . ASP A 1 272 ? 23.187 -8.526 -13.625 1.00 87.56 272 ASP A N 1
ATOM 2184 C CA . ASP A 1 272 ? 23.174 -9.891 -14.169 1.00 87.56 272 ASP A CA 1
ATOM 2185 C C . ASP A 1 272 ? 23.549 -10.989 -13.159 1.00 87.56 272 ASP A C 1
ATOM 2187 O O . ASP A 1 272 ? 23.382 -12.181 -13.434 1.00 87.56 272 ASP A O 1
ATOM 2191 N N . GLU A 1 273 ? 24.067 -10.617 -11.989 1.00 87.31 273 GLU A N 1
ATOM 2192 C CA . GLU A 1 273 ? 24.360 -11.522 -10.880 1.00 87.31 273 GLU A CA 1
ATOM 2193 C C . GLU A 1 273 ? 23.120 -12.041 -10.131 1.00 87.31 273 GLU A C 1
ATOM 2195 O O . GLU A 1 273 ? 23.233 -13.040 -9.415 1.00 87.31 273 GLU A O 1
ATOM 2200 N N . LEU A 1 274 ? 21.942 -11.429 -10.314 1.00 86.31 274 LEU A N 1
ATOM 2201 C CA . LEU A 1 274 ? 20.684 -11.866 -9.700 1.00 86.31 274 LEU A CA 1
ATOM 2202 C C . LEU A 1 274 ? 19.610 -12.159 -10.741 1.00 86.31 274 LEU A C 1
ATOM 2204 O O . LEU A 1 274 ? 19.510 -11.507 -11.768 1.00 86.31 274 LEU A O 1
ATOM 2208 N N . LYS A 1 275 ? 18.757 -13.136 -10.441 1.00 84.88 275 LYS A N 1
ATOM 2209 C CA . LYS A 1 275 ? 17.532 -13.408 -11.196 1.00 84.88 275 LYS A CA 1
ATOM 2210 C C . LYS A 1 275 ? 16.327 -12.747 -10.515 1.00 84.88 275 LYS A C 1
ATOM 2212 O O . LYS A 1 275 ? 16.296 -12.655 -9.285 1.00 84.88 275 LYS A O 1
ATOM 2217 N N . ASN A 1 276 ? 15.298 -12.413 -11.295 1.00 80.25 276 ASN A N 1
ATOM 2218 C CA . ASN A 1 276 ? 14.030 -11.848 -10.808 1.00 80.25 276 ASN A CA 1
ATOM 2219 C C . ASN A 1 276 ? 13.268 -12.724 -9.796 1.00 80.25 276 ASN A C 1
ATOM 2221 O O . ASN A 1 276 ? 12.510 -12.189 -8.993 1.00 80.25 276 ASN A O 1
ATOM 2225 N N . ASP A 1 277 ? 13.461 -14.047 -9.819 1.00 79.25 277 ASP A N 1
ATOM 2226 C CA . ASP A 1 277 ? 12.866 -15.013 -8.880 1.00 79.25 277 ASP A CA 1
ATOM 2227 C C . ASP A 1 277 ? 13.614 -15.095 -7.530 1.00 79.25 277 ASP A C 1
ATOM 2229 O O . ASP A 1 277 ? 13.129 -15.722 -6.579 1.00 79.25 277 ASP A O 1
ATOM 2233 N N . SER A 1 278 ? 14.783 -14.451 -7.414 1.00 88.94 278 SER A N 1
ATOM 2234 C CA . SER A 1 278 ? 15.630 -14.536 -6.225 1.00 88.94 278 SER A CA 1
ATOM 2235 C C . SER A 1 278 ? 14.936 -13.997 -4.971 1.00 88.94 278 SER A C 1
ATOM 2237 O O . SER A 1 278 ? 14.261 -12.965 -4.988 1.00 88.94 278 SER A O 1
ATOM 2239 N N . HIS A 1 279 ? 15.155 -14.678 -3.841 1.00 90.50 279 HIS A N 1
ATOM 2240 C CA . HIS A 1 279 ? 14.594 -14.284 -2.545 1.00 90.50 279 HIS A CA 1
ATOM 2241 C C . HIS A 1 279 ? 15.005 -12.873 -2.100 1.00 90.50 279 HIS A C 1
ATOM 2243 O O . HIS A 1 279 ? 14.293 -12.257 -1.317 1.00 90.50 279 HIS A O 1
ATOM 2249 N N . TRP A 1 280 ? 16.130 -12.346 -2.595 1.00 91.19 280 TRP A N 1
ATOM 2250 C CA . TRP A 1 280 ? 16.545 -10.977 -2.295 1.00 91.19 280 TRP A CA 1
ATOM 2251 C C . TRP A 1 280 ? 15.611 -9.963 -2.972 1.00 91.19 280 TRP A C 1
ATOM 2253 O O . TRP A 1 280 ? 14.950 -9.211 -2.262 1.00 91.19 280 TRP A O 1
ATOM 2263 N N . ILE A 1 281 ? 15.474 -9.998 -4.303 1.00 91.81 281 ILE A N 1
ATOM 2264 C CA . ILE A 1 281 ? 14.618 -9.058 -5.053 1.00 91.81 281 ILE A CA 1
ATOM 2265 C C . ILE A 1 281 ? 13.164 -9.164 -4.596 1.00 91.81 281 ILE A C 1
ATOM 2267 O O . ILE A 1 281 ? 12.550 -8.168 -4.223 1.00 91.81 281 ILE A O 1
ATOM 2271 N N . ARG A 1 282 ? 12.632 -10.392 -4.545 1.00 91.69 282 ARG A N 1
ATOM 2272 C CA . ARG A 1 282 ? 11.280 -10.654 -4.040 1.00 91.69 282 ARG A CA 1
ATOM 2273 C C . ARG A 1 282 ? 11.120 -10.119 -2.614 1.00 91.69 282 ARG A C 1
ATOM 2275 O O . ARG A 1 282 ? 10.136 -9.455 -2.323 1.00 91.69 282 ARG A O 1
ATOM 2282 N N . GLY A 1 283 ? 12.103 -10.338 -1.742 1.00 92.00 283 GLY A N 1
ATOM 2283 C CA . GLY A 1 283 ? 12.113 -9.822 -0.374 1.00 92.00 283 GLY A CA 1
ATOM 2284 C C . GLY A 1 283 ? 12.069 -8.296 -0.275 1.00 92.00 283 GLY A C 1
ATOM 2285 O O . GLY A 1 283 ? 11.356 -7.779 0.582 1.00 92.00 283 GLY A O 1
ATOM 2286 N N . GLN A 1 284 ? 12.779 -7.581 -1.153 1.00 92.56 284 GLN A N 1
ATOM 2287 C CA . GLN A 1 284 ? 12.740 -6.116 -1.222 1.00 92.56 284 GLN A CA 1
ATOM 2288 C C . GLN A 1 284 ? 11.350 -5.615 -1.608 1.00 92.56 284 GLN A C 1
ATOM 2290 O O . GLN A 1 284 ? 10.746 -4.892 -0.819 1.00 92.56 284 GLN A O 1
ATOM 2295 N N . VAL A 1 285 ? 10.805 -6.112 -2.724 1.00 93.19 285 VAL A N 1
ATOM 2296 C CA . VAL A 1 285 ? 9.468 -5.744 -3.219 1.00 93.19 285 VAL A CA 1
ATOM 2297 C C . VAL A 1 285 ? 8.381 -6.021 -2.170 1.00 93.19 285 VAL A C 1
ATOM 2299 O O . VAL A 1 285 ? 7.485 -5.205 -1.967 1.00 93.19 285 VAL A O 1
ATOM 2302 N N . LEU A 1 286 ? 8.473 -7.134 -1.430 1.00 91.00 286 LEU A N 1
ATOM 2303 C CA . LEU A 1 286 ? 7.563 -7.401 -0.309 1.00 91.00 286 LEU A CA 1
ATOM 2304 C C . LEU A 1 286 ? 7.706 -6.370 0.819 1.00 91.00 286 LEU A C 1
ATOM 2306 O O . LEU A 1 286 ? 6.705 -5.869 1.332 1.00 91.00 286 LEU A O 1
ATOM 2310 N N . CYS A 1 287 ? 8.930 -6.016 1.212 1.00 89.81 287 CYS A N 1
ATOM 2311 C CA . CYS A 1 287 ? 9.123 -4.940 2.179 1.00 89.81 287 CYS A CA 1
ATOM 2312 C C . CYS A 1 287 ? 8.581 -3.594 1.656 1.00 89.81 287 CYS A C 1
ATOM 2314 O O . CYS A 1 287 ? 7.992 -2.849 2.436 1.00 89.81 287 CYS A O 1
ATOM 2316 N N . ASP A 1 288 ? 8.730 -3.276 0.366 1.00 91.75 288 ASP A N 1
ATOM 2317 C CA . ASP A 1 288 ? 8.171 -2.061 -0.250 1.00 91.75 288 ASP A CA 1
ATOM 2318 C C . ASP A 1 288 ? 6.648 -2.021 -0.165 1.00 91.75 288 ASP A C 1
ATOM 2320 O O . ASP A 1 288 ? 6.088 -1.021 0.274 1.00 91.75 288 ASP A O 1
ATOM 2324 N N . PHE A 1 289 ? 5.976 -3.125 -0.499 1.00 90.56 289 PHE A N 1
ATOM 2325 C CA . PHE A 1 289 ? 4.527 -3.258 -0.352 1.00 90.56 289 PHE A CA 1
ATOM 2326 C C . PHE A 1 289 ? 4.069 -3.045 1.091 1.00 90.56 289 PHE A C 1
ATOM 2328 O O . PHE A 1 289 ? 3.111 -2.313 1.334 1.00 90.56 289 PHE A O 1
ATOM 2335 N N . ARG A 1 290 ? 4.778 -3.618 2.070 1.00 86.69 290 ARG A N 1
ATOM 2336 C CA . ARG A 1 290 ? 4.464 -3.385 3.485 1.00 86.69 290 ARG A CA 1
ATOM 2337 C C . ARG A 1 290 ? 4.513 -1.891 3.811 1.00 86.69 290 ARG A C 1
ATOM 2339 O O . ARG A 1 290 ? 3.566 -1.374 4.398 1.00 86.69 290 ARG A O 1
ATOM 2346 N N . ASP A 1 291 ? 5.565 -1.193 3.399 1.00 87.12 291 ASP A N 1
ATOM 2347 C CA . ASP A 1 291 ? 5.742 0.226 3.712 1.00 87.12 291 ASP A CA 1
ATOM 2348 C C . ASP A 1 291 ? 4.753 1.121 2.920 1.00 87.12 291 ASP A C 1
ATOM 2350 O O . ASP A 1 291 ? 4.187 2.052 3.487 1.00 87.12 291 ASP A O 1
ATOM 2354 N N . MET A 1 292 ? 4.414 0.783 1.666 1.00 86.12 292 MET A N 1
ATOM 2355 C CA . MET A 1 292 ? 3.328 1.421 0.890 1.00 86.12 292 MET A CA 1
ATOM 2356 C C . MET A 1 292 ? 1.932 1.269 1.522 1.00 86.12 292 MET A C 1
ATOM 2358 O O . MET A 1 292 ? 1.048 2.087 1.237 1.00 86.12 292 MET A O 1
ATOM 2362 N N . SER A 1 293 ? 1.721 0.216 2.320 1.00 81.62 293 SER A N 1
ATOM 2363 C CA . SER A 1 293 ? 0.446 -0.113 2.977 1.00 81.62 293 SER A CA 1
ATOM 2364 C C . SER A 1 293 ? 0.294 0.443 4.397 1.00 81.62 293 SER A C 1
ATOM 2366 O O . SER A 1 293 ? -0.806 0.386 4.940 1.00 81.62 293 SER A O 1
ATOM 2368 N N . GLN A 1 294 ? 1.358 0.985 5.006 1.00 78.25 294 GLN A N 1
ATOM 2369 C CA . GLN A 1 294 ? 1.315 1.496 6.386 1.00 78.25 294 GLN A CA 1
ATOM 2370 C C . GLN A 1 294 ? 0.354 2.681 6.536 1.00 78.25 294 GLN A C 1
ATOM 2372 O O . GLN A 1 294 ? -0.498 2.671 7.420 1.00 78.25 294 GLN A O 1
ATOM 2377 N N . SER A 1 295 ? 0.445 3.671 5.647 1.00 69.88 295 SER A N 1
ATOM 2378 C CA . SER A 1 295 ? -0.261 4.942 5.836 1.00 69.88 295 SER A CA 1
ATOM 2379 C C . SER A 1 295 ? -1.712 4.935 5.319 1.00 69.88 295 SER A C 1
ATOM 2381 O O . SER A 1 295 ? -2.578 5.590 5.899 1.00 69.88 295 SER A O 1
ATOM 2383 N N . GLU A 1 296 ? -2.013 4.204 4.236 1.00 76.38 296 GLU A N 1
ATOM 2384 C CA . GLU A 1 296 ? -3.353 4.159 3.618 1.00 76.38 296 GLU A CA 1
ATOM 2385 C C . GLU A 1 296 ? -3.743 2.742 3.163 1.00 76.38 296 GLU A C 1
ATOM 2387 O O . GLU A 1 296 ? -2.885 2.012 2.655 1.00 76.38 296 GLU A O 1
ATOM 2392 N N . PRO A 1 297 ? -5.030 2.350 3.265 1.00 77.44 297 PRO A N 1
ATOM 2393 C CA . PRO A 1 297 ? -5.484 1.044 2.824 1.00 77.44 297 PRO A CA 1
ATOM 2394 C C . PRO A 1 297 ? -5.532 0.949 1.302 1.00 77.44 297 PRO A C 1
ATOM 2396 O O . PRO A 1 297 ? -6.033 1.839 0.603 1.00 77.44 297 PRO A O 1
ATOM 2399 N N . ARG A 1 298 ? -5.051 -0.184 0.788 1.00 80.75 298 ARG A N 1
ATOM 2400 C CA . ARG A 1 298 ? -4.982 -0.468 -0.644 1.00 80.75 298 ARG A CA 1
ATOM 2401 C C . ARG A 1 298 ? -5.636 -1.813 -0.973 1.00 80.75 298 ARG A C 1
ATOM 2403 O O . ARG A 1 298 ? -5.448 -2.793 -0.260 1.00 80.75 298 ARG A O 1
ATOM 2410 N N . ARG A 1 299 ? -6.413 -1.850 -2.058 1.00 78.12 299 ARG A N 1
ATOM 2411 C CA . ARG A 1 299 ? -6.976 -3.049 -2.703 1.00 78.12 299 ARG A CA 1
ATOM 2412 C C . ARG A 1 299 ? -5.887 -3.866 -3.403 1.00 78.12 299 ARG A C 1
ATOM 2414 O O . ARG A 1 299 ? -5.990 -5.086 -3.463 1.00 78.12 299 ARG A O 1
ATOM 2421 N N . PHE A 1 300 ? -4.851 -3.202 -3.916 1.00 85.25 300 PHE A N 1
ATOM 2422 C CA . PHE A 1 300 ? -3.661 -3.840 -4.475 1.00 85.25 300 PHE A CA 1
ATOM 2423 C C . PHE A 1 300 ? -2.450 -2.893 -4.493 1.00 85.25 300 PHE A C 1
ATOM 2425 O O . PHE A 1 300 ? -2.590 -1.680 -4.331 1.00 85.25 300 PHE A O 1
ATOM 2432 N N . MET A 1 301 ? -1.258 -3.446 -4.721 1.00 90.81 301 MET A N 1
ATOM 2433 C CA . MET A 1 301 ? -0.012 -2.715 -4.964 1.00 90.81 301 MET A CA 1
ATOM 2434 C C . MET A 1 301 ? 0.778 -3.388 -6.088 1.00 90.81 301 MET A C 1
ATOM 2436 O O . MET A 1 301 ? 0.856 -4.615 -6.146 1.00 90.81 301 MET A O 1
ATOM 2440 N N . VAL A 1 302 ? 1.365 -2.580 -6.973 1.00 95.25 302 VAL A N 1
ATOM 2441 C CA . VAL A 1 302 ? 2.148 -3.053 -8.123 1.00 95.25 302 VAL A CA 1
ATOM 2442 C C . VAL A 1 302 ? 3.631 -2.805 -7.870 1.00 95.25 302 VAL A C 1
ATOM 2444 O O . VAL A 1 302 ? 4.032 -1.721 -7.448 1.00 95.25 302 VAL A O 1
ATOM 2447 N N . GLY A 1 303 ? 4.447 -3.816 -8.138 1.00 96.62 303 GLY A N 1
ATOM 2448 C CA . GLY A 1 303 ? 5.900 -3.749 -8.107 1.00 96.62 303 GLY A CA 1
ATOM 2449 C C . GLY A 1 303 ? 6.480 -4.224 -9.433 1.00 96.62 303 GLY A C 1
ATOM 2450 O O . GLY A 1 303 ? 5.917 -5.105 -10.083 1.00 96.62 303 GLY A O 1
ATOM 2451 N N . LEU A 1 304 ? 7.610 -3.658 -9.834 1.00 97.19 304 LEU A N 1
ATOM 2452 C CA . LEU A 1 304 ? 8.400 -4.125 -10.968 1.00 97.19 304 LEU A CA 1
ATOM 2453 C C . LEU A 1 304 ? 9.775 -4.559 -10.471 1.00 97.19 304 LEU A C 1
ATOM 2455 O O . LEU A 1 304 ? 10.385 -3.883 -9.646 1.00 97.19 304 LEU A O 1
ATOM 2459 N N . ALA A 1 305 ? 10.267 -5.672 -11.000 1.00 96.12 305 ALA A N 1
ATOM 2460 C CA . ALA A 1 305 ? 11.644 -6.099 -10.824 1.00 96.12 305 ALA A CA 1
ATOM 2461 C C . ALA A 1 305 ? 12.355 -6.155 -12.174 1.00 96.12 305 ALA A C 1
ATOM 2463 O O . ALA A 1 305 ? 11.822 -6.741 -13.119 1.00 96.12 305 ALA A O 1
ATOM 2464 N N . VAL A 1 306 ? 13.554 -5.581 -12.243 1.00 93.88 306 VAL A N 1
ATOM 2465 C CA . VAL A 1 306 ? 14.468 -5.689 -13.385 1.00 93.88 306 VAL A CA 1
ATOM 2466 C C . VAL A 1 306 ? 15.733 -6.403 -12.927 1.00 93.88 306 VAL A C 1
ATOM 2468 O O . VAL A 1 306 ? 16.419 -5.932 -12.023 1.00 93.88 306 VAL A O 1
ATOM 2471 N N . ALA A 1 307 ? 16.073 -7.521 -13.560 1.00 91.06 307 ALA A N 1
ATOM 2472 C CA . ALA A 1 307 ? 17.321 -8.234 -13.300 1.00 91.06 307 ALA A CA 1
ATOM 2473 C C . ALA A 1 307 ? 17.681 -9.141 -14.477 1.00 91.06 307 ALA A C 1
ATOM 2475 O O . ALA A 1 307 ? 16.811 -9.493 -15.267 1.00 91.06 307 ALA A O 1
ATOM 2476 N N . ARG A 1 308 ? 18.949 -9.561 -14.560 1.00 86.06 308 ARG A N 1
ATOM 2477 C CA . ARG A 1 308 ? 19.492 -10.549 -15.515 1.00 86.06 308 ARG A CA 1
ATOM 2478 C C . ARG A 1 308 ? 18.991 -10.462 -16.961 1.00 86.06 308 ARG A C 1
ATOM 2480 O O . ARG A 1 308 ? 17.924 -10.961 -17.316 1.00 86.06 308 ARG A O 1
ATOM 2487 N N . HIS A 1 309 ? 19.874 -9.977 -17.827 1.00 83.69 309 HIS A N 1
ATOM 2488 C CA . HIS A 1 309 ? 19.635 -9.766 -19.257 1.00 83.69 309 HIS A CA 1
ATOM 2489 C C . HIS A 1 309 ? 18.430 -8.842 -19.515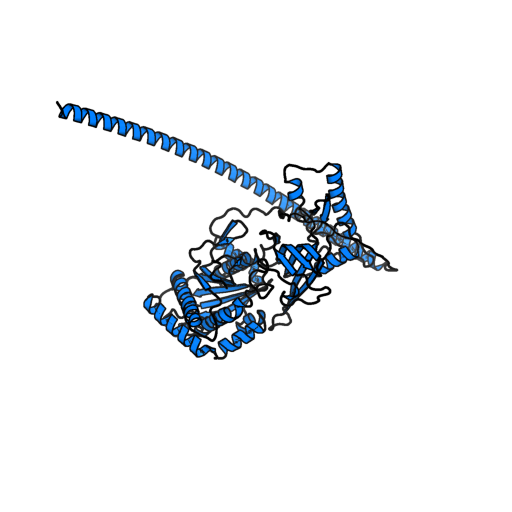 1.00 83.69 309 HIS A C 1
ATOM 2491 O O . HIS A 1 309 ? 17.716 -8.995 -20.498 1.00 83.69 309 HIS A O 1
ATOM 2497 N N . GLY A 1 310 ? 18.194 -7.900 -18.596 1.00 85.62 310 GLY A N 1
ATOM 2498 C CA . GLY A 1 310 ? 17.099 -6.938 -18.651 1.00 85.62 310 GLY A CA 1
ATOM 2499 C C . GLY A 1 310 ? 15.711 -7.525 -18.412 1.00 85.62 310 GLY A C 1
ATOM 2500 O O . GLY A 1 310 ? 14.745 -6.804 -18.632 1.00 85.62 310 GLY A O 1
ATOM 2501 N N . SER A 1 311 ? 15.577 -8.787 -17.983 1.00 90.44 311 SER A N 1
ATOM 2502 C CA . SER A 1 311 ? 14.266 -9.392 -17.730 1.00 90.44 311 SER A CA 1
ATOM 2503 C C . SER A 1 311 ? 13.456 -8.531 -16.760 1.00 90.44 311 SER A C 1
ATOM 2505 O O . SER A 1 311 ? 13.962 -8.113 -15.715 1.00 90.44 311 SER A O 1
ATOM 2507 N N . VAL A 1 312 ? 12.188 -8.302 -17.093 1.00 93.69 312 VAL A N 1
ATOM 2508 C CA . VAL A 1 312 ? 11.227 -7.555 -16.281 1.00 93.69 312 VAL A CA 1
ATOM 2509 C C . VAL A 1 312 ? 10.165 -8.514 -15.746 1.00 93.69 312 VAL A C 1
ATOM 2511 O O . VAL A 1 312 ? 9.580 -9.304 -16.493 1.00 93.69 312 VAL A O 1
ATOM 2514 N N . ARG A 1 313 ? 9.907 -8.446 -14.439 1.00 95.62 313 ARG A N 1
ATOM 2515 C CA . ARG A 1 313 ? 8.860 -9.205 -13.743 1.00 95.62 313 ARG A CA 1
ATOM 2516 C C . ARG A 1 313 ? 7.904 -8.241 -13.053 1.00 95.62 313 ARG A C 1
ATOM 2518 O O . ARG A 1 313 ? 8.345 -7.364 -12.314 1.00 95.62 313 ARG A O 1
ATOM 2525 N N . VAL A 1 314 ? 6.604 -8.437 -13.260 1.00 96.88 314 VAL A N 1
ATOM 2526 C CA . VAL A 1 314 ? 5.562 -7.746 -12.491 1.00 96.88 314 VAL A CA 1
ATOM 2527 C C . VAL A 1 314 ? 5.313 -8.529 -11.212 1.00 96.88 314 VAL A C 1
ATOM 2529 O O . VAL A 1 314 ? 5.191 -9.754 -11.238 1.00 96.88 314 VAL A O 1
ATOM 2532 N N . TYR A 1 315 ? 5.211 -7.810 -10.104 1.00 95.69 315 TYR A N 1
ATOM 2533 C CA . TYR A 1 315 ? 4.696 -8.281 -8.831 1.00 95.69 315 TYR A CA 1
ATOM 2534 C C . TYR A 1 315 ? 3.379 -7.562 -8.545 1.00 95.69 315 TYR A C 1
ATOM 2536 O O . TYR A 1 315 ? 3.302 -6.338 -8.623 1.00 95.69 315 TYR A O 1
ATOM 2544 N N . LEU A 1 316 ? 2.351 -8.319 -8.184 1.00 92.62 316 LEU A N 1
ATOM 2545 C CA . LEU A 1 316 ? 1.065 -7.799 -7.744 1.00 92.62 316 LEU A CA 1
ATOM 2546 C C . LEU A 1 316 ? 0.803 -8.306 -6.330 1.00 92.62 316 LEU A C 1
ATOM 2548 O O . LEU A 1 316 ? 0.564 -9.496 -6.132 1.00 92.62 316 LEU A O 1
ATOM 2552 N N . TYR A 1 317 ? 0.828 -7.406 -5.352 1.00 88.12 317 TYR A N 1
ATOM 2553 C CA . TYR A 1 317 ? 0.235 -7.690 -4.054 1.00 88.12 317 TYR A CA 1
ATOM 2554 C C . TYR A 1 317 ? -1.242 -7.348 -4.102 1.00 88.12 317 TYR A C 1
ATOM 2556 O O . TYR A 1 317 ? -1.616 -6.188 -4.254 1.00 88.12 317 TYR A O 1
ATOM 2564 N N . THR A 1 318 ? -2.074 -8.352 -3.902 1.00 80.19 318 THR A N 1
ATOM 2565 C CA . THR A 1 318 ? -3.407 -8.171 -3.329 1.00 80.19 318 THR A CA 1
ATOM 2566 C C . THR A 1 318 ? -3.311 -8.539 -1.849 1.00 80.19 318 THR A C 1
ATOM 2568 O O . THR A 1 318 ? -2.513 -9.426 -1.534 1.00 80.19 318 THR A O 1
ATOM 2571 N N . PRO A 1 319 ? -4.093 -7.943 -0.934 1.00 71.44 319 PRO A N 1
ATOM 2572 C CA . PRO A 1 319 ? -4.182 -8.422 0.443 1.00 71.44 319 PRO A CA 1
ATOM 2573 C C . PRO A 1 319 ? -4.217 -9.958 0.493 1.00 71.44 319 PRO A C 1
ATOM 2575 O O . PRO A 1 319 ? -4.996 -10.585 -0.220 1.00 71.44 319 PRO A O 1
ATOM 2578 N N . GLY A 1 320 ? -3.288 -10.557 1.245 1.00 68.94 320 GLY A N 1
ATOM 2579 C CA . GLY A 1 320 ? -3.167 -12.012 1.413 1.00 68.94 320 GLY A CA 1
ATOM 2580 C C . GLY A 1 320 ? -2.375 -12.792 0.364 1.00 68.94 320 GLY A C 1
ATOM 2581 O O . GLY A 1 320 ? -1.888 -13.882 0.668 1.00 68.94 320 GLY A O 1
ATOM 2582 N N . ARG A 1 321 ? -2.206 -12.287 -0.866 1.00 81.31 321 ARG A N 1
ATOM 2583 C CA . ARG A 1 321 ? -1.533 -13.030 -1.951 1.00 81.31 321 ARG A CA 1
ATOM 2584 C C . ARG A 1 321 ? -0.624 -12.163 -2.807 1.00 81.31 321 ARG A C 1
ATOM 2586 O O . ARG A 1 321 ? -0.952 -11.041 -3.177 1.00 81.31 321 ARG A O 1
ATOM 2593 N N . ILE A 1 322 ? 0.522 -12.734 -3.162 1.00 87.00 322 ILE A N 1
ATOM 2594 C CA . ILE A 1 322 ? 1.515 -12.105 -4.026 1.00 87.00 322 ILE A CA 1
ATOM 2595 C C . ILE A 1 322 ? 1.542 -12.883 -5.332 1.00 87.00 322 ILE A C 1
ATOM 2597 O O . ILE A 1 322 ? 2.012 -14.019 -5.385 1.00 87.00 322 ILE A O 1
ATOM 2601 N N . TYR A 1 323 ? 1.063 -12.265 -6.397 1.00 90.62 323 TYR A N 1
ATOM 2602 C CA . TYR A 1 323 ? 1.197 -12.798 -7.741 1.00 90.62 323 TYR A CA 1
ATOM 2603 C C . TYR A 1 323 ? 2.472 -12.254 -8.382 1.00 90.62 323 TYR A C 1
ATOM 2605 O O . TYR A 1 323 ? 2.873 -11.116 -8.127 1.00 90.62 323 TYR A O 1
ATOM 2613 N N . SER A 1 324 ? 3.124 -13.054 -9.221 1.00 94.44 324 SER A N 1
ATOM 2614 C CA . SER A 1 324 ? 4.179 -12.551 -10.099 1.00 94.44 324 SER A CA 1
ATOM 2615 C C . SER A 1 324 ? 4.055 -13.137 -11.495 1.00 94.44 324 SER A C 1
ATOM 2617 O O . SER A 1 324 ? 3.719 -14.312 -11.635 1.00 94.44 324 SER A O 1
ATOM 2619 N N . ALA A 1 325 ? 4.339 -12.323 -12.506 1.00 95.25 325 ALA A N 1
ATOM 2620 C CA . ALA A 1 325 ? 4.310 -12.720 -13.907 1.00 95.25 325 ALA A CA 1
ATOM 2621 C C . ALA A 1 325 ? 5.562 -12.210 -14.626 1.00 95.25 325 ALA A C 1
ATOM 2623 O O . ALA A 1 325 ? 6.055 -11.111 -14.350 1.00 95.25 325 ALA A O 1
ATOM 2624 N N . SER A 1 326 ? 6.080 -13.008 -15.560 1.00 93.69 326 SER A N 1
ATOM 2625 C CA . SER A 1 326 ? 7.086 -12.529 -16.510 1.00 93.69 326 SER A CA 1
ATOM 2626 C C . SER A 1 326 ? 6.434 -11.526 -17.459 1.00 93.69 326 SER A C 1
ATOM 2628 O O . SER A 1 326 ? 5.351 -11.800 -17.968 1.00 93.69 326 SER A O 1
ATOM 2630 N N . LEU A 1 327 ? 7.086 -10.386 -17.691 1.00 92.50 327 LEU A N 1
ATOM 2631 C CA . LEU A 1 327 ? 6.586 -9.345 -18.594 1.00 92.50 327 LEU A CA 1
ATOM 2632 C C . LEU A 1 327 ? 7.332 -9.338 -19.928 1.00 92.50 327 LEU A C 1
ATOM 2634 O O . LEU A 1 327 ? 6.709 -9.276 -20.978 1.00 92.50 327 LEU A O 1
ATOM 2638 N N . GLY A 1 328 ? 8.661 -9.414 -19.880 1.00 91.25 328 GLY A N 1
ATOM 2639 C CA . GLY A 1 328 ? 9.510 -9.283 -21.060 1.00 91.25 328 GLY A CA 1
ATOM 2640 C C . GLY A 1 328 ? 10.937 -8.907 -20.684 1.00 91.25 328 GLY A C 1
ATOM 2641 O O . GLY A 1 328 ? 11.402 -9.278 -19.601 1.00 91.25 328 GLY A O 1
ATOM 2642 N N . CYS A 1 329 ? 11.617 -8.151 -21.546 1.00 88.81 329 CYS A N 1
ATOM 2643 C CA . CYS A 1 329 ? 13.002 -7.714 -21.361 1.00 88.81 329 CYS A CA 1
ATOM 2644 C C . CYS A 1 329 ? 13.181 -6.232 -21.732 1.00 88.81 329 CYS A C 1
ATOM 2646 O O . CYS A 1 329 ? 12.565 -5.741 -22.673 1.00 88.81 329 CYS A O 1
ATOM 2648 N N . LEU A 1 330 ? 14.068 -5.525 -21.026 1.00 85.00 330 LEU A N 1
ATOM 2649 C CA . LEU A 1 330 ? 14.587 -4.227 -21.460 1.00 85.00 330 LEU A CA 1
ATOM 2650 C C . LEU A 1 330 ? 15.540 -4.427 -22.655 1.00 85.00 330 LEU A C 1
ATOM 2652 O O . LEU A 1 330 ? 16.509 -5.186 -22.516 1.00 85.00 330 LEU A O 1
ATOM 2656 N N . PRO A 1 331 ? 15.337 -3.740 -23.797 1.00 69.19 331 PRO A N 1
ATOM 2657 C CA . PRO A 1 331 ? 16.127 -3.961 -25.009 1.00 69.19 331 PRO A CA 1
ATOM 2658 C C . PRO A 1 331 ? 17.508 -3.276 -24.938 1.00 69.19 331 PRO A C 1
ATOM 2660 O O . PRO A 1 331 ? 17.769 -2.268 -25.588 1.00 69.19 331 PRO A O 1
ATOM 2663 N N . LEU A 1 332 ? 18.406 -3.838 -24.118 1.00 70.88 332 LEU A N 1
ATOM 2664 C CA . LEU A 1 332 ? 19.738 -3.286 -23.802 1.00 70.88 332 LEU A CA 1
ATOM 2665 C C . LEU A 1 332 ? 20.928 -4.082 -24.345 1.00 70.88 332 LEU A C 1
ATOM 2667 O O . LEU A 1 332 ? 22.056 -3.585 -24.349 1.00 70.88 332 LEU A O 1
ATOM 2671 N N . THR A 1 333 ? 20.706 -5.330 -24.755 1.00 53.47 333 THR A N 1
ATOM 2672 C CA . THR A 1 333 ? 21.779 -6.214 -25.228 1.00 53.47 333 THR A CA 1
ATOM 2673 C C . THR A 1 333 ? 21.740 -6.347 -26.743 1.00 53.47 333 THR A C 1
ATOM 2675 O O . THR A 1 333 ? 20.680 -6.496 -27.341 1.00 53.47 333 THR A O 1
ATOM 2678 N N . ALA A 1 334 ? 22.906 -6.315 -27.387 1.00 44.12 334 ALA A N 1
ATOM 2679 C CA . ALA A 1 334 ? 22.998 -6.611 -28.813 1.00 44.12 334 ALA A CA 1
ATOM 2680 C C . ALA A 1 334 ? 22.825 -8.127 -29.057 1.00 44.12 334 ALA A C 1
ATOM 2682 O O . ALA A 1 334 ? 23.773 -8.897 -28.892 1.00 44.12 334 ALA A O 1
ATOM 2683 N N . GLY A 1 335 ? 21.616 -8.553 -29.437 1.00 47.41 335 GLY A N 1
ATOM 2684 C CA . GLY A 1 335 ? 21.303 -9.924 -29.858 1.00 47.41 335 GLY A CA 1
ATOM 2685 C C . GLY A 1 335 ? 19.797 -10.206 -29.912 1.00 47.41 335 GLY A C 1
ATOM 2686 O O . GLY A 1 335 ? 19.023 -9.554 -29.218 1.00 47.41 335 GLY A O 1
ATOM 2687 N N . ASP A 1 336 ? 19.384 -11.209 -30.694 1.00 43.03 336 ASP A N 1
ATOM 2688 C CA . ASP A 1 336 ? 17.969 -11.477 -31.039 1.00 43.03 336 ASP A CA 1
ATOM 2689 C C . ASP A 1 336 ? 17.024 -11.646 -29.830 1.00 43.03 336 ASP A C 1
ATOM 2691 O O . ASP A 1 336 ? 15.834 -11.363 -29.920 1.00 43.03 336 ASP A O 1
ATOM 2695 N N . LYS A 1 337 ? 17.553 -12.051 -28.667 1.00 46.47 337 LYS A N 1
ATOM 2696 C CA . LYS A 1 337 ? 16.786 -12.210 -27.417 1.00 46.47 337 LYS A CA 1
ATOM 2697 C C . LYS A 1 337 ? 16.421 -10.899 -26.713 1.00 46.47 337 LYS A C 1
ATOM 2699 O O . LYS A 1 337 ? 15.645 -10.931 -25.768 1.00 46.47 337 LYS A O 1
ATOM 2704 N N . ALA A 1 338 ? 16.997 -9.769 -27.118 1.00 47.75 338 ALA A N 1
ATOM 2705 C CA . ALA A 1 338 ? 16.724 -8.471 -26.501 1.00 47.75 338 ALA A CA 1
ATOM 2706 C C . ALA A 1 338 ? 15.446 -7.804 -27.030 1.00 47.75 338 ALA A C 1
ATOM 2708 O O . ALA A 1 338 ? 14.900 -6.934 -26.361 1.00 47.75 338 ALA A O 1
ATOM 2709 N N . ALA A 1 339 ? 14.982 -8.204 -28.219 1.00 54.34 339 ALA A N 1
ATOM 2710 C CA . ALA A 1 339 ? 13.728 -7.730 -28.805 1.00 54.34 339 ALA A CA 1
ATOM 2711 C C . ALA A 1 339 ? 12.500 -8.498 -28.275 1.00 54.34 339 ALA A C 1
ATOM 2713 O O . ALA A 1 339 ? 11.384 -7.988 -28.306 1.00 54.34 339 ALA A O 1
ATOM 2714 N N . GLU A 1 340 ? 12.703 -9.721 -27.778 1.00 63.81 340 GLU A N 1
ATOM 2715 C CA . GLU A 1 340 ? 11.648 -10.604 -27.281 1.00 63.81 340 GLU A CA 1
ATOM 2716 C C . GLU A 1 340 ? 11.108 -10.080 -25.932 1.00 63.81 340 GLU A C 1
ATOM 2718 O O . GLU A 1 340 ? 11.814 -10.080 -24.919 1.00 63.81 340 GLU A O 1
ATOM 2723 N N . GLY A 1 341 ? 9.862 -9.592 -25.917 1.00 77.19 341 GLY A N 1
ATOM 2724 C CA . GLY A 1 341 ? 9.215 -9.026 -24.727 1.00 77.19 341 GLY A CA 1
ATOM 2725 C C . GLY A 1 341 ? 9.350 -7.504 -24.544 1.00 77.19 341 GLY A C 1
ATOM 2726 O O . GLY A 1 341 ? 8.890 -6.975 -23.532 1.00 77.19 341 GLY A O 1
ATOM 2727 N N . ALA A 1 342 ? 10.020 -6.779 -25.447 1.00 86.38 342 ALA A N 1
ATOM 2728 C CA . ALA A 1 342 ? 10.242 -5.336 -25.282 1.00 86.38 342 ALA A CA 1
ATOM 2729 C C . ALA A 1 342 ? 8.953 -4.511 -25.473 1.00 86.38 342 ALA A C 1
ATOM 2731 O O . ALA A 1 342 ? 8.678 -3.584 -24.704 1.00 86.38 342 ALA A O 1
ATOM 2732 N N . SER A 1 343 ? 8.139 -4.878 -26.466 1.00 89.88 343 SER A N 1
ATOM 2733 C CA . SER A 1 343 ? 6.840 -4.257 -26.744 1.00 89.88 343 SER A CA 1
ATOM 2734 C C . SER A 1 343 ? 5.866 -4.444 -25.580 1.00 89.88 343 SER A C 1
ATOM 2736 O O . SER A 1 343 ? 5.145 -3.515 -25.230 1.00 89.88 343 SER A O 1
ATOM 2738 N N . GLU A 1 344 ? 5.895 -5.603 -24.925 1.00 91.44 344 GLU A N 1
ATOM 2739 C CA . GLU A 1 344 ? 5.083 -5.951 -23.762 1.00 91.44 344 GLU A CA 1
ATOM 2740 C C . GLU A 1 344 ? 5.445 -5.095 -22.541 1.00 91.44 344 GLU A C 1
ATOM 2742 O O . GLU A 1 344 ? 4.552 -4.611 -21.841 1.00 91.44 344 GLU A O 1
ATOM 2747 N N . VAL A 1 345 ? 6.739 -4.819 -22.315 1.00 93.44 345 VAL A N 1
ATOM 2748 C CA . VAL A 1 345 ? 7.179 -3.884 -21.263 1.00 93.44 345 VAL A CA 1
ATOM 2749 C C . VAL A 1 345 ? 6.626 -2.478 -21.516 1.00 93.44 345 VAL A C 1
ATOM 2751 O O . VAL A 1 345 ? 6.073 -1.868 -20.598 1.00 93.44 345 VAL A O 1
ATOM 2754 N N . VAL A 1 346 ? 6.712 -1.968 -22.751 1.00 93.88 346 VAL A N 1
ATOM 2755 C CA . VAL A 1 346 ? 6.156 -0.649 -23.108 1.00 93.88 346 VAL A CA 1
ATOM 2756 C C . VAL A 1 346 ? 4.630 -0.638 -22.999 1.00 93.88 346 VAL A C 1
ATOM 2758 O O . VAL A 1 346 ? 4.073 0.278 -22.394 1.00 93.88 346 VAL A O 1
ATOM 2761 N N . ALA A 1 347 ? 3.950 -1.673 -23.496 1.00 93.44 347 ALA A N 1
ATOM 2762 C CA . ALA A 1 347 ? 2.504 -1.842 -23.387 1.00 93.44 347 ALA A CA 1
ATOM 2763 C C . ALA A 1 347 ? 2.035 -1.824 -21.923 1.00 93.44 347 ALA A C 1
ATOM 2765 O O . ALA A 1 347 ? 1.053 -1.160 -21.587 1.00 93.44 347 ALA A O 1
ATOM 2766 N N . PHE A 1 348 ? 2.758 -2.485 -21.017 1.00 95.00 348 PHE A N 1
ATOM 2767 C CA . PHE A 1 348 ? 2.422 -2.472 -19.595 1.00 95.00 348 PHE A CA 1
ATOM 2768 C C . PHE A 1 348 ? 2.671 -1.101 -18.951 1.00 95.00 348 PHE A C 1
ATOM 2770 O O . PHE A 1 348 ? 1.838 -0.635 -18.174 1.00 95.00 348 PHE A O 1
ATOM 2777 N N . LEU A 1 349 ? 3.748 -0.391 -19.309 1.00 94.56 349 LEU A N 1
ATOM 2778 C CA . LEU A 1 349 ? 3.957 0.992 -18.855 1.00 94.56 349 LEU A CA 1
ATOM 2779 C C . LEU A 1 349 ? 2.849 1.937 -19.365 1.00 94.56 349 LEU A C 1
ATOM 2781 O O . LEU A 1 349 ? 2.349 2.762 -18.598 1.00 94.56 349 LEU A O 1
ATOM 2785 N N . LEU A 1 350 ? 2.397 1.782 -20.614 1.00 93.50 350 LEU A N 1
ATOM 2786 C CA . LEU A 1 350 ? 1.253 2.517 -21.169 1.00 93.50 350 LEU A CA 1
ATOM 2787 C C . LEU A 1 350 ? -0.063 2.173 -20.445 1.00 93.50 350 LEU A C 1
ATOM 2789 O O . LEU A 1 350 ? -0.837 3.079 -20.128 1.00 93.50 350 LEU A O 1
ATOM 2793 N N . LEU A 1 351 ? -0.298 0.896 -20.115 1.00 93.19 351 LEU A N 1
ATOM 2794 C CA . LEU A 1 351 ? -1.437 0.458 -19.301 1.00 93.19 351 LEU A CA 1
ATOM 2795 C C . LEU A 1 351 ? -1.429 1.128 -17.922 1.00 93.19 351 LEU A C 1
ATOM 2797 O O . LEU A 1 351 ? -2.450 1.677 -17.505 1.00 93.19 351 LEU A O 1
ATOM 2801 N N . LEU A 1 352 ? -0.286 1.122 -17.231 1.00 93.56 352 LEU A N 1
ATOM 2802 C CA . LEU A 1 352 ? -0.130 1.784 -15.936 1.00 93.56 352 LEU A CA 1
ATOM 2803 C C . LEU A 1 352 ? -0.470 3.277 -16.048 1.00 93.56 352 LEU A C 1
ATOM 2805 O O . LEU A 1 352 ? -1.303 3.769 -15.286 1.00 93.56 352 LEU A O 1
ATOM 2809 N N . HIS A 1 353 ? 0.091 3.973 -17.044 1.00 91.06 353 HIS A N 1
ATOM 2810 C CA . HIS A 1 353 ? -0.185 5.389 -17.312 1.00 91.06 353 HIS A CA 1
ATOM 2811 C C . HIS A 1 353 ? -1.666 5.686 -17.617 1.00 91.06 353 HIS A C 1
ATOM 2813 O O . HIS A 1 353 ? -2.137 6.780 -17.301 1.00 91.06 353 HIS A O 1
ATOM 2819 N N . LYS A 1 354 ? -2.399 4.727 -18.201 1.00 87.81 354 LYS A N 1
ATOM 2820 C CA . LYS A 1 354 ? -3.843 4.803 -18.485 1.00 87.81 354 LYS A CA 1
ATOM 2821 C C . LYS A 1 354 ? -4.701 4.555 -17.235 1.00 87.81 354 LYS A C 1
ATOM 2823 O O . LYS A 1 354 ? -5.701 5.244 -17.056 1.00 87.81 354 LYS A O 1
ATOM 2828 N N . GLN A 1 355 ? -4.321 3.598 -16.381 1.00 88.19 355 GLN A N 1
ATOM 2829 C CA . GLN A 1 355 ? -5.178 3.082 -15.300 1.00 88.19 355 GLN A CA 1
ATOM 2830 C C . GLN A 1 355 ? -4.861 3.627 -13.904 1.00 88.19 355 GLN A C 1
ATOM 2832 O O . GLN A 1 355 ? -5.779 4.034 -13.192 1.00 88.19 355 GLN A O 1
ATOM 2837 N N . LEU A 1 356 ? -3.589 3.701 -13.494 1.00 87.31 356 LEU A N 1
ATOM 2838 C CA . LEU A 1 356 ? -3.228 4.133 -12.133 1.00 87.31 356 LEU A CA 1
ATOM 2839 C C . LEU A 1 356 ? -3.706 5.543 -11.738 1.00 87.31 356 LEU A C 1
ATOM 2841 O O . LEU A 1 356 ? -3.989 5.730 -10.553 1.00 87.31 356 LEU A O 1
ATOM 2845 N N . PRO A 1 357 ? -3.847 6.535 -12.643 1.00 83.12 357 PRO A N 1
ATOM 2846 C CA . PRO A 1 357 ? -4.437 7.831 -12.288 1.00 83.12 357 PRO A CA 1
ATOM 2847 C C . PRO A 1 357 ? -5.905 7.736 -11.844 1.00 83.12 357 PRO A C 1
ATOM 2849 O O . PRO A 1 357 ? -6.376 8.608 -11.116 1.00 83.12 357 PRO A O 1
ATOM 2852 N N . MET A 1 358 ? -6.613 6.687 -12.279 1.00 78.38 358 MET A N 1
ATOM 2853 C CA . MET A 1 358 ? -8.005 6.396 -11.923 1.00 78.38 358 MET A CA 1
ATOM 2854 C C . MET A 1 358 ? -8.100 5.406 -10.755 1.00 78.38 358 MET A C 1
ATOM 2856 O O . MET A 1 358 ? -8.955 5.554 -9.888 1.00 78.38 358 MET A O 1
ATOM 2860 N N . ASP A 1 359 ? -7.218 4.410 -10.711 1.00 79.56 359 ASP A N 1
ATOM 2861 C CA . ASP A 1 359 ? -7.175 3.382 -9.673 1.00 79.56 359 ASP A CA 1
ATOM 2862 C C . ASP A 1 359 ? -5.724 3.116 -9.257 1.00 79.56 359 ASP A C 1
ATOM 2864 O O . ASP A 1 359 ? -5.074 2.198 -9.747 1.00 79.56 359 ASP A O 1
ATOM 2868 N N . SER A 1 360 ? -5.193 3.928 -8.338 1.00 77.69 360 SER A N 1
ATOM 2869 C CA . SER A 1 360 ? -3.834 3.754 -7.791 1.00 77.69 360 SER A CA 1
ATOM 2870 C C . SER A 1 360 ? -3.746 2.642 -6.729 1.00 77.69 360 SER A C 1
ATOM 2872 O O . SER A 1 360 ? -2.851 2.663 -5.877 1.00 77.69 360 SER A O 1
ATOM 2874 N N . GLY A 1 361 ? -4.715 1.721 -6.723 1.00 77.56 361 GLY A N 1
ATOM 2875 C CA . GLY A 1 361 ? -4.864 0.669 -5.728 1.00 77.56 361 GLY A CA 1
ATOM 2876 C C . GLY A 1 361 ? -5.529 1.103 -4.425 1.00 77.56 361 GLY A C 1
ATOM 2877 O O . GLY A 1 361 ? -5.641 0.272 -3.535 1.00 77.56 361 GLY A O 1
ATOM 2878 N N . TYR A 1 362 ? -5.979 2.351 -4.264 1.00 76.38 362 TYR A N 1
ATOM 2879 C CA . TYR A 1 362 ? -6.709 2.792 -3.062 1.00 76.38 362 TYR A CA 1
ATOM 2880 C C . TYR A 1 362 ? -8.142 2.223 -3.016 1.00 76.38 362 TYR A C 1
ATOM 2882 O O . TYR A 1 362 ? -8.699 1.834 -4.040 1.00 76.38 362 TYR A O 1
ATOM 2890 N N . LEU A 1 363 ? -8.767 2.178 -1.829 1.00 71.88 363 LEU A N 1
ATOM 2891 C CA . LEU A 1 363 ? -10.138 1.644 -1.686 1.00 71.88 363 LEU A CA 1
ATOM 2892 C C . LEU A 1 363 ? -11.197 2.450 -2.442 1.00 71.88 363 LEU A C 1
ATOM 2894 O O . LEU A 1 363 ? -12.161 1.883 -2.947 1.00 71.88 363 LEU A O 1
ATOM 2898 N N . ALA A 1 364 ? -11.033 3.769 -2.494 1.00 65.38 364 ALA A N 1
ATOM 2899 C CA . ALA A 1 364 ? -11.778 4.625 -3.402 1.00 65.38 364 ALA A CA 1
ATOM 2900 C C . ALA A 1 364 ? -10.905 4.896 -4.630 1.00 65.38 364 ALA A C 1
ATOM 2902 O O . ALA A 1 364 ? -9.696 5.075 -4.490 1.00 65.38 364 ALA A O 1
ATOM 2903 N N . LYS A 1 365 ? -11.512 4.991 -5.821 1.00 65.75 365 LYS A N 1
ATOM 2904 C CA . LYS A 1 365 ? -10.842 5.305 -7.104 1.00 65.75 365 LYS A CA 1
ATOM 2905 C C . LYS A 1 365 ? -10.374 6.776 -7.192 1.00 65.75 365 LYS A C 1
ATOM 2907 O O . LYS A 1 365 ? -10.715 7.510 -8.119 1.00 65.75 365 LYS A O 1
ATOM 2912 N N . ARG A 1 366 ? -9.682 7.254 -6.150 1.00 64.00 366 ARG A N 1
ATOM 2913 C CA . ARG A 1 366 ? -9.143 8.608 -5.957 1.00 64.00 366 ARG A CA 1
ATOM 2914 C C . ARG A 1 366 ? -7.943 8.552 -5.013 1.00 64.00 366 ARG A C 1
ATOM 2916 O O . ARG A 1 366 ? -7.927 7.778 -4.060 1.00 64.00 366 ARG A O 1
ATOM 2923 N N . LYS A 1 367 ? -6.959 9.424 -5.235 1.00 57.66 367 LYS A N 1
ATOM 2924 C CA . LYS A 1 367 ? -5.799 9.558 -4.348 1.00 57.66 367 LYS A CA 1
ATOM 2925 C C . LYS A 1 367 ? -6.200 10.106 -2.975 1.00 57.66 367 LYS A C 1
ATOM 2927 O O . LYS A 1 367 ? -6.821 11.165 -2.905 1.00 57.66 367 LYS A O 1
ATOM 2932 N N . GLY A 1 368 ? -5.720 9.465 -1.908 1.00 54.69 368 GLY A N 1
ATOM 2933 C CA . GLY A 1 368 ? -5.748 10.020 -0.559 1.00 54.69 368 GLY A CA 1
ATOM 2934 C C . GLY A 1 368 ? -7.155 10.109 0.012 1.00 54.69 368 GLY A C 1
ATOM 2935 O O . GLY A 1 368 ? -7.714 11.209 0.080 1.00 54.69 368 GLY A O 1
ATOM 2936 N N . ILE A 1 369 ? -7.676 8.974 0.495 1.00 52.72 369 ILE A N 1
ATOM 2937 C CA . ILE A 1 369 ? -8.949 8.851 1.246 1.00 52.72 369 ILE A CA 1
ATOM 2938 C C . ILE A 1 369 ? -9.059 9.918 2.353 1.00 52.72 369 ILE A C 1
ATOM 2940 O O . ILE A 1 369 ? -10.141 10.390 2.689 1.00 52.72 369 ILE A O 1
ATOM 2944 N N . PHE A 1 370 ? -7.912 10.335 2.882 1.00 55.50 370 PHE A N 1
ATOM 2945 C CA . PHE A 1 370 ? -7.764 11.231 4.021 1.00 55.50 370 PHE A CA 1
ATOM 2946 C C . PHE A 1 370 ? -7.563 12.710 3.635 1.00 55.50 370 PHE A C 1
ATOM 2948 O O . PHE A 1 370 ? -7.595 13.586 4.497 1.00 55.50 370 PHE A O 1
ATOM 2955 N N . SER A 1 371 ? -7.383 13.015 2.344 1.00 55.09 371 SER A N 1
ATOM 2956 C CA . SER A 1 371 ? -7.165 14.384 1.843 1.00 55.09 371 SER A CA 1
ATOM 2957 C C . SER A 1 371 ? -8.461 15.167 1.590 1.00 55.09 371 SER A C 1
ATOM 2959 O O . SER A 1 371 ? -8.469 16.401 1.608 1.00 55.09 371 SER A O 1
ATOM 2961 N N . THR A 1 372 ? -9.569 14.456 1.375 1.00 65.62 372 THR A N 1
ATOM 2962 C CA . THR A 1 372 ? -10.893 15.000 1.035 1.00 65.62 372 THR A CA 1
ATOM 2963 C C . THR A 1 372 ? -11.985 14.269 1.823 1.00 65.62 372 THR A C 1
ATOM 2965 O O . THR A 1 372 ? -11.682 13.441 2.678 1.00 65.62 372 THR A O 1
ATOM 2968 N N . TRP A 1 373 ? -13.256 14.616 1.603 1.00 69.81 373 TRP A N 1
ATOM 2969 C CA . TRP A 1 373 ? -14.369 13.819 2.120 1.00 69.81 373 TRP A CA 1
ATOM 2970 C C . TRP A 1 373 ? -14.547 12.574 1.244 1.00 69.81 373 TRP A C 1
ATOM 2972 O O . TRP A 1 373 ? -14.899 12.707 0.073 1.00 69.81 373 TRP A O 1
ATOM 2982 N N . LEU A 1 374 ? -14.336 11.389 1.813 1.00 72.81 374 LEU A N 1
ATOM 2983 C CA . LEU A 1 374 ? -14.721 10.109 1.224 1.00 72.81 374 LEU A CA 1
ATOM 2984 C C . LEU A 1 374 ? -16.185 9.831 1.570 1.00 72.81 374 LEU A C 1
ATOM 2986 O O . LEU A 1 374 ? -16.520 9.754 2.751 1.00 72.81 374 LEU A O 1
ATOM 2990 N N . ASN A 1 375 ? -17.049 9.597 0.583 1.00 76.25 375 ASN A N 1
ATOM 2991 C CA . ASN A 1 375 ? -18.337 8.961 0.864 1.00 76.25 375 ASN A CA 1
ATOM 2992 C C . ASN A 1 375 ? -18.188 7.434 0.819 1.00 76.25 375 ASN A C 1
ATOM 2994 O O . ASN A 1 375 ? -17.552 6.908 -0.088 1.00 76.25 375 ASN A O 1
ATOM 2998 N N . PHE A 1 376 ? -18.796 6.697 1.754 1.00 73.75 376 PHE A N 1
ATOM 2999 C CA . PHE A 1 376 ? -18.678 5.227 1.775 1.00 73.75 376 PHE A CA 1
ATOM 3000 C C . PHE A 1 376 ? -19.270 4.534 0.532 1.00 73.75 376 PHE A C 1
ATOM 3002 O O . PHE A 1 376 ? -18.909 3.395 0.252 1.00 73.75 376 PHE A O 1
ATOM 3009 N N . SER A 1 377 ? -20.125 5.207 -0.249 1.00 70.31 377 SER A N 1
ATOM 3010 C CA . SER A 1 377 ? -20.563 4.711 -1.566 1.00 70.31 377 SER A CA 1
ATOM 3011 C C . SER A 1 377 ? -19.482 4.767 -2.655 1.00 70.31 377 SER A C 1
ATOM 3013 O O . SER A 1 377 ? -19.644 4.141 -3.698 1.00 70.31 377 SER A O 1
ATOM 3015 N N . GLU A 1 378 ? -18.374 5.475 -2.417 1.00 72.81 378 GLU A N 1
ATOM 3016 C CA . GLU A 1 378 ? -17.213 5.550 -3.313 1.00 72.81 378 GLU A CA 1
ATOM 3017 C C . GLU A 1 378 ? -16.152 4.476 -3.007 1.00 72.81 378 GLU A C 1
ATOM 3019 O O . GLU A 1 378 ? -15.166 4.372 -3.740 1.00 72.81 378 GLU A O 1
ATOM 3024 N N . LEU A 1 379 ? -16.342 3.673 -1.950 1.00 72.19 379 LEU A N 1
ATOM 3025 C CA . LEU A 1 379 ? -15.540 2.475 -1.698 1.00 72.19 379 LEU A CA 1
ATOM 3026 C C . LEU A 1 379 ? -15.844 1.426 -2.775 1.00 72.19 379 LEU A C 1
ATOM 3028 O O . LEU A 1 379 ? -16.998 1.042 -2.976 1.00 72.19 379 LEU A O 1
ATOM 3032 N N . ALA A 1 380 ? -14.801 0.953 -3.456 1.00 60.00 380 ALA A N 1
ATOM 3033 C CA . ALA A 1 380 ? -14.909 -0.092 -4.463 1.00 60.00 380 ALA A CA 1
ATOM 3034 C C . ALA A 1 380 ? -15.539 -1.365 -3.874 1.00 60.00 380 ALA A C 1
ATOM 3036 O O . ALA A 1 380 ? -15.262 -1.738 -2.736 1.00 60.00 380 ALA A O 1
ATOM 3037 N N . ASP A 1 381 ? -16.385 -2.025 -4.666 1.00 64.19 381 ASP A N 1
ATOM 3038 C CA . ASP A 1 381 ? -17.015 -3.317 -4.360 1.00 64.19 381 ASP A CA 1
ATOM 3039 C C . ASP A 1 381 ? -17.816 -3.388 -3.039 1.00 64.19 381 ASP A C 1
ATOM 3041 O O . ASP A 1 381 ? -18.072 -4.481 -2.522 1.00 64.19 381 ASP A O 1
ATOM 3045 N N . ALA A 1 382 ? -18.258 -2.239 -2.511 1.00 58.94 382 ALA A N 1
ATOM 3046 C CA . ALA A 1 382 ? -19.132 -2.162 -1.343 1.00 58.94 382 ALA A CA 1
ATOM 3047 C C . ALA A 1 382 ? -20.499 -2.817 -1.620 1.00 58.94 382 ALA A C 1
ATOM 3049 O O . ALA A 1 382 ? -21.225 -2.428 -2.540 1.00 58.94 382 ALA A O 1
ATOM 3050 N N . ARG A 1 383 ? -20.875 -3.804 -0.797 1.00 56.72 383 ARG A N 1
ATOM 3051 C CA . ARG A 1 383 ? -22.174 -4.490 -0.861 1.00 56.72 383 ARG A CA 1
ATOM 3052 C C . ARG A 1 383 ? -22.949 -4.282 0.440 1.00 56.72 383 ARG A C 1
ATOM 3054 O O . ARG A 1 383 ? -22.381 -4.386 1.520 1.00 56.72 383 ARG A O 1
ATOM 3061 N N . GLU A 1 384 ? -24.256 -4.055 0.289 1.00 53.28 384 GLU A N 1
ATOM 3062 C CA . GLU A 1 384 ? -25.245 -3.789 1.350 1.00 53.28 384 GLU A CA 1
ATOM 3063 C C . GLU A 1 384 ? -25.082 -2.447 2.094 1.00 53.28 384 GLU A C 1
ATOM 3065 O O . GLU A 1 384 ? -24.402 -2.341 3.108 1.00 53.28 384 GLU A O 1
ATOM 3070 N N . GLN A 1 385 ? -25.821 -1.422 1.653 1.00 52.22 385 GLN A N 1
ATOM 3071 C CA . GLN A 1 385 ? -25.999 -0.168 2.398 1.00 52.22 385 GLN A CA 1
ATOM 3072 C C . GLN A 1 385 ? -27.372 -0.166 3.087 1.00 52.22 385 GLN A C 1
ATOM 3074 O O . GLN A 1 385 ? -28.397 0.074 2.452 1.00 52.22 385 GLN A O 1
ATOM 3079 N N . LYS A 1 386 ? -27.409 -0.429 4.402 1.00 49.66 386 LYS A N 1
ATOM 3080 C CA . LYS A 1 386 ? -28.649 -0.386 5.217 1.00 49.66 386 LYS A CA 1
ATOM 3081 C C . LYS A 1 386 ? -29.037 1.035 5.672 1.00 49.66 386 LYS A C 1
ATOM 3083 O O . LYS A 1 386 ? -30.111 1.230 6.235 1.00 49.66 386 LYS A O 1
ATOM 3088 N N . ARG A 1 387 ? -28.156 2.019 5.467 1.00 59.59 387 ARG A N 1
ATOM 3089 C CA . ARG A 1 387 ? -28.290 3.438 5.848 1.00 59.59 387 ARG A CA 1
ATOM 3090 C C . ARG A 1 387 ? -27.712 4.316 4.726 1.00 59.59 387 ARG A C 1
ATOM 3092 O O . ARG A 1 387 ? -26.861 3.818 3.989 1.00 59.59 387 ARG A O 1
ATOM 3099 N N . PRO A 1 388 ? -28.121 5.595 4.589 1.00 63.81 388 PRO A N 1
ATOM 3100 C CA . PRO A 1 388 ? -27.447 6.524 3.682 1.00 63.81 388 PRO A CA 1
ATOM 3101 C C . PRO A 1 388 ? -25.955 6.605 4.030 1.00 63.81 388 PRO A C 1
ATOM 3103 O O . PRO A 1 388 ? -25.605 6.848 5.184 1.00 63.81 388 PRO A O 1
ATOM 3106 N N . SER A 1 389 ? -25.093 6.376 3.037 1.00 68.94 389 SER A N 1
ATOM 3107 C CA . SER A 1 389 ? -23.643 6.311 3.230 1.00 68.94 389 SER A CA 1
ATOM 3108 C C . SER A 1 389 ? -23.100 7.614 3.821 1.00 68.94 389 SER A C 1
ATOM 3110 O O . SER A 1 389 ? -23.261 8.667 3.189 1.00 68.94 389 SER A O 1
ATOM 3112 N N . PRO A 1 390 ? -22.445 7.575 4.997 1.00 76.19 390 PRO A N 1
ATOM 3113 C CA . PRO A 1 390 ? -21.826 8.758 5.566 1.00 76.19 390 PRO A CA 1
ATOM 3114 C C . PRO A 1 390 ? -20.690 9.241 4.664 1.00 76.19 390 PRO A C 1
ATOM 3116 O O . PRO A 1 390 ? -20.067 8.466 3.930 1.00 76.19 390 PRO A O 1
ATOM 3119 N N . SER A 1 391 ? -20.402 10.532 4.752 1.00 80.06 391 SER A N 1
ATOM 3120 C CA . SER A 1 391 ? -19.140 11.090 4.282 1.00 80.06 391 SER A CA 1
ATOM 3121 C C . SER A 1 391 ? -18.190 11.193 5.469 1.00 80.06 391 SER A C 1
ATOM 3123 O O . SER A 1 391 ? -18.590 11.677 6.524 1.00 80.06 391 SER A O 1
ATOM 3125 N N . VAL A 1 392 ? -16.942 10.760 5.313 1.00 76.25 392 VAL A N 1
ATOM 3126 C CA . VAL A 1 392 ? -15.885 10.867 6.327 1.00 76.25 392 VAL A CA 1
ATOM 3127 C C . VAL A 1 392 ? -14.689 11.640 5.809 1.00 76.25 392 VAL A C 1
ATOM 3129 O O . VAL A 1 392 ? -14.373 11.606 4.623 1.00 76.25 392 VAL A O 1
ATOM 3132 N N . ARG A 1 393 ? -14.004 12.334 6.712 1.00 78.31 393 ARG A N 1
ATOM 3133 C CA . ARG A 1 393 ? -12.758 13.039 6.433 1.00 78.31 393 ARG A CA 1
ATOM 3134 C C . ARG A 1 393 ? -11.797 12.848 7.594 1.00 78.31 393 ARG A C 1
ATOM 3136 O O . ARG A 1 393 ? -12.184 12.992 8.752 1.00 78.31 393 ARG A O 1
ATOM 3143 N N . HIS A 1 394 ? -10.537 12.567 7.283 1.00 70.69 394 HIS A N 1
ATOM 3144 C CA . HIS A 1 394 ? -9.499 12.455 8.301 1.00 70.69 394 HIS A CA 1
ATOM 3145 C C . HIS A 1 394 ? -9.297 13.778 9.037 1.00 70.69 394 HIS A C 1
ATOM 3147 O O . HIS A 1 394 ? -9.322 14.846 8.417 1.00 70.69 394 HIS A O 1
ATOM 3153 N N . TYR A 1 395 ? -9.104 13.703 10.353 1.00 63.84 395 TYR A N 1
ATOM 3154 C CA . TYR A 1 395 ? -8.916 14.887 11.190 1.00 63.84 395 TYR A CA 1
ATOM 3155 C C . TYR A 1 395 ? -7.584 14.908 11.955 1.00 63.84 395 TYR A C 1
ATOM 3157 O O . TYR A 1 395 ? -7.145 15.983 12.357 1.00 63.84 395 TYR A O 1
ATOM 3165 N N . CYS A 1 396 ? -6.913 13.763 12.103 1.00 57.53 396 CYS A N 1
ATOM 3166 C CA . CYS A 1 396 ? -5.551 13.684 12.632 1.00 57.53 396 CYS A CA 1
ATOM 3167 C C . CYS A 1 396 ? -4.543 13.364 11.510 1.00 57.53 396 CYS A C 1
ATOM 3169 O O . CYS A 1 396 ? -4.912 13.252 10.342 1.00 57.53 396 CYS A O 1
ATOM 3171 N N . SER A 1 397 ? -3.262 13.241 11.851 1.00 51.34 397 SER A N 1
ATOM 3172 C CA . SER A 1 397 ? -2.217 12.680 10.978 1.00 51.34 397 SER A CA 1
ATOM 3173 C C . SER A 1 397 ? -1.825 11.251 11.357 1.00 51.34 397 SER A C 1
ATOM 3175 O O . SER A 1 397 ? -1.088 10.611 10.615 1.00 51.34 397 SER A O 1
ATOM 3177 N N . GLU A 1 398 ? -2.277 10.766 12.512 1.00 56.25 398 GLU A N 1
ATOM 3178 C CA . GLU A 1 398 ? -1.896 9.465 13.055 1.00 56.25 398 GLU A CA 1
ATOM 3179 C C . GLU A 1 398 ? -2.784 8.339 12.509 1.00 56.25 398 GLU A C 1
ATOM 3181 O O . GLU A 1 398 ? -3.999 8.493 12.371 1.00 56.25 398 GLU A O 1
ATOM 3186 N N . VAL A 1 399 ? -2.153 7.203 12.206 1.00 56.16 399 VAL A N 1
ATOM 3187 C CA . VAL A 1 399 ? -2.796 5.970 11.737 1.00 56.16 399 VAL A CA 1
ATOM 3188 C C . VAL A 1 399 ? -2.589 4.906 12.801 1.00 56.16 399 VAL A C 1
ATOM 3190 O O . VAL A 1 399 ? -1.456 4.637 13.200 1.00 56.16 399 VAL A O 1
ATOM 3193 N N . TYR A 1 400 ? -3.673 4.293 13.264 1.00 60.41 400 TYR A N 1
ATOM 3194 C CA . TYR A 1 400 ? -3.632 3.307 14.336 1.00 60.41 400 TYR A CA 1
ATOM 3195 C C . TYR A 1 400 ? -3.965 1.934 13.756 1.00 60.41 400 TYR A C 1
ATOM 3197 O O . TYR A 1 400 ? -5.118 1.644 13.456 1.00 60.41 400 TYR A O 1
ATOM 3205 N N . GLY A 1 401 ? -2.973 1.070 13.546 1.00 55.84 401 GLY A N 1
ATOM 3206 C CA . GLY A 1 401 ? -3.256 -0.205 12.893 1.00 55.84 401 GLY A CA 1
ATOM 3207 C C . GLY A 1 401 ? -2.105 -1.199 12.820 1.00 55.84 401 GLY A C 1
ATOM 3208 O O . GLY A 1 401 ? -0.957 -0.918 13.166 1.00 55.84 401 GLY A O 1
ATOM 3209 N N . ARG A 1 402 ? -2.449 -2.419 12.400 1.00 57.53 402 ARG A N 1
ATOM 3210 C CA . ARG A 1 402 ? -1.541 -3.571 12.319 1.00 57.53 402 ARG A CA 1
ATOM 3211 C C . ARG A 1 402 ? -1.122 -3.771 10.863 1.00 57.53 402 ARG A C 1
ATOM 3213 O O . ARG A 1 402 ? -1.783 -4.480 10.111 1.00 57.53 402 ARG A O 1
ATOM 3220 N N . HIS A 1 403 ? -0.014 -3.132 10.483 1.00 56.97 403 HIS A N 1
ATOM 3221 C CA . HIS A 1 403 ? 0.489 -3.076 9.096 1.00 56.97 403 HIS A CA 1
ATOM 3222 C C . HIS A 1 403 ? 1.822 -3.814 8.883 1.00 56.97 403 HIS A C 1
ATOM 3224 O O . HIS A 1 403 ? 2.421 -3.753 7.813 1.00 56.97 403 HIS A O 1
ATOM 3230 N N . SER A 1 404 ? 2.337 -4.503 9.904 1.00 53.44 404 SER A N 1
ATOM 3231 C CA . SER A 1 404 ? 3.664 -5.138 9.879 1.00 53.44 404 SER A CA 1
ATOM 3232 C C . SER A 1 404 ? 3.736 -6.437 9.065 1.00 53.44 404 SER A C 1
ATOM 3234 O O . SER A 1 404 ? 4.839 -6.925 8.802 1.00 53.44 404 SER A O 1
ATOM 3236 N N . HIS A 1 405 ? 2.592 -7.002 8.672 1.00 61.25 405 HIS A N 1
ATOM 3237 C CA . HIS A 1 405 ? 2.477 -8.342 8.098 1.00 61.25 405 HIS A CA 1
ATOM 3238 C C . HIS A 1 405 ? 1.723 -8.319 6.765 1.00 61.25 405 HIS A C 1
ATOM 3240 O O . HIS A 1 405 ? 0.675 -7.690 6.639 1.00 61.25 405 HIS A O 1
ATOM 3246 N N . LEU A 1 406 ? 2.258 -9.032 5.771 1.00 66.69 406 LEU A N 1
ATOM 3247 C CA . LEU A 1 406 ? 1.593 -9.259 4.481 1.00 66.69 406 LEU A CA 1
ATOM 3248 C C . LEU A 1 406 ? 0.766 -10.555 4.475 1.00 66.69 406 LEU A C 1
ATOM 3250 O O . LEU A 1 406 ? 0.001 -10.777 3.541 1.00 66.69 406 LEU A O 1
ATOM 3254 N N . ASN A 1 407 ? 0.967 -11.405 5.490 1.00 62.16 407 ASN A N 1
ATOM 3255 C CA . ASN A 1 407 ? 0.418 -12.752 5.655 1.00 62.16 407 ASN A CA 1
ATOM 3256 C C . ASN A 1 407 ? -0.624 -12.866 6.782 1.00 62.16 407 ASN A C 1
ATOM 3258 O O . ASN A 1 407 ? -0.737 -13.921 7.405 1.00 62.16 407 ASN A O 1
ATOM 3262 N N . ALA A 1 408 ? -1.316 -11.775 7.095 1.00 62.75 408 ALA A N 1
ATOM 3263 C CA . ALA A 1 408 ? -2.328 -11.717 8.141 1.00 62.75 408 ALA A CA 1
ATOM 3264 C C . ALA A 1 408 ? -3.353 -10.623 7.820 1.00 62.75 408 ALA A C 1
ATOM 3266 O O . ALA A 1 408 ? -3.098 -9.772 6.964 1.00 62.75 408 ALA A O 1
ATOM 3267 N N . GLN A 1 409 ? -4.458 -10.622 8.568 1.00 71.62 409 GLN A N 1
ATOM 3268 C CA . GLN A 1 409 ? -5.448 -9.548 8.587 1.00 71.62 409 GLN A CA 1
ATOM 3269 C C . GLN A 1 409 ? -4.756 -8.184 8.698 1.00 71.62 409 GLN A C 1
ATOM 3271 O O . GLN A 1 409 ? -4.057 -7.908 9.678 1.00 71.62 409 GLN A O 1
ATOM 3276 N N . GLN A 1 410 ? -4.955 -7.339 7.689 1.00 75.19 410 GLN A N 1
ATOM 3277 C CA . GLN A 1 410 ? -4.459 -5.967 7.691 1.00 75.19 410 GLN A CA 1
ATOM 3278 C C . GLN A 1 410 ? -5.583 -5.056 8.162 1.00 75.19 410 GLN A C 1
ATOM 3280 O O . GLN A 1 410 ? -6.669 -5.089 7.587 1.00 75.19 410 GLN A O 1
ATOM 3285 N N . THR A 1 411 ? -5.321 -4.257 9.196 1.00 78.19 411 THR A N 1
ATOM 3286 C CA . THR A 1 411 ? -6.332 -3.415 9.850 1.00 78.19 411 THR A CA 1
ATOM 3287 C C . THR A 1 411 ? -5.797 -2.009 10.043 1.00 78.19 411 THR A C 1
ATOM 3289 O O . THR A 1 411 ? -4.770 -1.842 10.698 1.00 78.19 411 THR A O 1
ATOM 3292 N N . TRP A 1 412 ? -6.524 -1.016 9.534 1.00 79.38 412 TRP A N 1
ATOM 3293 C CA . TRP A 1 412 ? -6.269 0.416 9.680 1.00 79.38 412 TRP A CA 1
ATOM 3294 C C . TRP A 1 412 ? -7.393 1.058 10.498 1.00 79.38 412 TRP A C 1
ATOM 3296 O O . TRP A 1 412 ? -8.564 0.800 10.224 1.00 79.38 412 TRP A O 1
ATOM 3306 N N . VAL A 1 413 ? -7.065 1.915 11.463 1.00 79.31 413 VAL A N 1
ATOM 3307 C CA . VAL A 1 413 ? -8.033 2.700 12.242 1.00 79.31 413 VAL A CA 1
ATOM 3308 C C . VAL A 1 413 ? -7.632 4.172 12.219 1.00 79.31 413 VAL A C 1
ATOM 3310 O O . VAL A 1 413 ? -6.471 4.520 12.431 1.00 79.31 413 VAL A O 1
ATOM 3313 N N . TYR A 1 414 ? -8.610 5.035 11.952 1.00 76.88 414 TYR A N 1
ATOM 3314 C CA . TYR A 1 414 ? -8.426 6.469 11.749 1.00 76.88 414 TYR A CA 1
ATOM 3315 C C . TYR A 1 414 ? -9.458 7.276 12.545 1.00 76.88 414 TYR A C 1
ATOM 3317 O O . TYR A 1 414 ? -10.653 6.982 12.449 1.00 76.88 414 TYR A O 1
ATOM 3325 N N . PRO A 1 415 ? -9.060 8.344 13.255 1.00 78.44 415 PRO A N 1
ATOM 3326 C CA . PRO A 1 415 ? -9.999 9.308 13.810 1.00 78.44 415 PRO A CA 1
ATOM 3327 C C . PRO A 1 415 ? -10.521 10.226 12.693 1.00 78.44 415 PRO A C 1
ATOM 3329 O O . PRO A 1 415 ? -9.776 10.990 12.065 1.00 78.44 415 PRO A O 1
ATOM 3332 N N . VAL A 1 416 ? -11.824 10.163 12.433 1.00 81.56 416 VAL A N 1
ATOM 3333 C CA . VAL A 1 416 ? -12.480 10.888 11.341 1.00 81.56 416 VAL A CA 1
ATOM 3334 C C . VAL A 1 416 ? -13.560 11.832 11.852 1.00 81.56 416 VAL A C 1
ATOM 3336 O O . VAL A 1 416 ? -14.274 11.551 12.812 1.00 81.56 416 VAL A O 1
ATOM 3339 N N . GLN A 1 417 ? -13.722 12.954 11.157 1.00 84.88 417 GLN A N 1
ATOM 3340 C CA . GLN A 1 417 ? -14.992 13.670 11.153 1.00 84.88 417 GLN A CA 1
ATOM 3341 C C . GLN A 1 417 ? -15.947 12.942 10.213 1.00 84.88 417 GLN A C 1
ATOM 3343 O O . GLN A 1 417 ? -15.536 12.538 9.125 1.00 84.88 417 GLN A O 1
ATOM 3348 N N . TYR A 1 418 ? -17.214 12.812 10.600 1.00 85.69 418 TYR A N 1
ATOM 3349 C CA . TYR A 1 418 ? -18.253 12.264 9.732 1.00 85.69 418 TYR A CA 1
ATOM 3350 C C . TYR A 1 418 ? -19.422 13.233 9.555 1.00 85.69 418 TYR A C 1
ATOM 3352 O O . TYR A 1 418 ? -19.691 14.074 10.414 1.00 85.69 418 TYR A O 1
ATOM 3360 N N . GLU A 1 419 ? -20.116 13.093 8.430 1.00 84.19 419 GLU A N 1
ATOM 3361 C CA . GLU A 1 419 ? -21.367 13.768 8.105 1.00 84.19 419 GLU A CA 1
ATOM 3362 C C . GLU A 1 419 ? -22.371 12.734 7.581 1.00 84.19 419 GLU A C 1
ATOM 3364 O O . GLU A 1 419 ? -22.115 12.052 6.585 1.00 84.19 419 GLU A O 1
ATOM 3369 N N . ALA A 1 420 ? -23.504 12.598 8.271 1.00 79.50 420 ALA A N 1
ATOM 3370 C CA . ALA A 1 420 ? -24.541 11.613 7.975 1.00 79.50 420 ALA A CA 1
ATOM 3371 C C . ALA A 1 420 ? -25.927 12.222 8.220 1.00 79.50 420 ALA A C 1
ATOM 3373 O O . ALA A 1 420 ? -26.209 12.692 9.315 1.00 79.50 420 ALA A O 1
ATOM 3374 N N . ALA A 1 421 ? -26.796 12.239 7.204 1.00 74.56 421 ALA A N 1
ATOM 3375 C CA . ALA A 1 421 ? -28.177 12.743 7.306 1.00 74.56 421 ALA A CA 1
ATOM 3376 C C . ALA A 1 421 ? -28.343 14.161 7.924 1.00 74.56 421 ALA A C 1
ATOM 3378 O O . ALA A 1 421 ? -29.409 14.494 8.435 1.00 74.56 421 ALA A O 1
ATOM 3379 N N . GLY A 1 422 ? -27.310 15.011 7.847 1.00 72.50 422 GLY A N 1
ATOM 3380 C CA . GLY A 1 422 ? -27.282 16.357 8.440 1.00 72.50 422 GLY A CA 1
ATOM 3381 C C . GLY A 1 422 ? -26.659 16.432 9.841 1.00 72.50 422 GLY A C 1
ATOM 3382 O O . GLY A 1 422 ? -26.361 17.529 10.313 1.00 72.50 422 GLY A O 1
ATOM 3383 N N . GLU A 1 423 ? -26.396 15.293 10.482 1.00 77.62 423 GLU A N 1
ATOM 3384 C CA . GLU A 1 423 ? -25.609 15.206 11.712 1.00 77.62 423 GLU A CA 1
ATOM 3385 C C . GLU A 1 423 ? -24.109 15.211 11.389 1.00 77.62 423 GLU A C 1
ATOM 3387 O O . GLU A 1 423 ? -23.678 14.698 10.351 1.00 77.62 423 GLU A O 1
ATOM 3392 N N . LYS A 1 424 ? -23.305 15.806 12.280 1.00 82.56 424 LYS A N 1
ATOM 3393 C CA . LYS A 1 424 ? -21.840 15.832 12.180 1.00 82.56 424 LYS A CA 1
ATOM 3394 C C . LYS A 1 424 ? -21.218 15.449 13.511 1.00 82.56 424 LYS A C 1
ATOM 3396 O O . LYS A 1 424 ? -21.609 15.988 14.546 1.00 82.56 424 LYS A O 1
ATOM 3401 N N . GLY A 1 425 ? -20.221 14.575 13.471 1.00 84.25 425 GLY A N 1
ATOM 3402 C CA . GLY A 1 425 ? -19.566 14.059 14.668 1.00 84.25 425 GLY A CA 1
ATOM 3403 C C . GLY A 1 425 ? -18.108 13.679 14.441 1.00 84.25 425 GLY A C 1
ATOM 3404 O O . GLY A 1 425 ? -17.548 13.887 13.361 1.00 84.25 425 GLY A O 1
ATOM 3405 N N . ILE A 1 426 ? -17.506 13.135 15.494 1.00 84.44 426 ILE A N 1
ATOM 3406 C CA . ILE A 1 426 ? -16.193 12.488 15.478 1.00 84.44 426 ILE A CA 1
ATOM 3407 C C . ILE A 1 426 ? -16.448 10.993 15.672 1.00 84.44 426 ILE A C 1
ATOM 3409 O O . ILE A 1 426 ? -17.354 10.618 16.412 1.00 84.44 426 ILE A O 1
ATOM 3413 N N . ALA A 1 427 ? -15.703 10.163 14.954 1.00 85.81 427 ALA A N 1
ATOM 3414 C CA . ALA A 1 427 ? -15.850 8.716 14.936 1.00 85.81 427 ALA A CA 1
ATOM 3415 C C . ALA A 1 427 ? -14.505 8.054 14.620 1.00 85.81 427 ALA A C 1
ATOM 3417 O O . ALA A 1 427 ? -13.581 8.704 14.123 1.00 85.81 427 ALA A O 1
ATOM 3418 N N . PHE A 1 428 ? -14.420 6.746 14.830 1.00 84.19 428 PHE A N 1
ATOM 3419 C CA . PHE A 1 428 ? -13.328 5.919 14.336 1.00 84.19 428 PHE A CA 1
ATOM 3420 C C . PHE A 1 428 ? -13.740 5.224 13.039 1.00 84.19 428 PHE A C 1
ATOM 3422 O O . PHE A 1 428 ? -14.681 4.431 13.008 1.00 84.19 428 PHE A O 1
ATOM 3429 N N . PHE A 1 429 ? -13.017 5.503 11.957 1.00 83.75 429 PHE A N 1
ATOM 3430 C CA . PHE A 1 429 ? -13.077 4.704 10.741 1.00 83.75 429 PHE A CA 1
ATOM 3431 C C . PHE A 1 429 ? -12.099 3.541 10.879 1.00 83.75 429 PHE A C 1
ATOM 3433 O O . PHE A 1 429 ? -10.888 3.752 10.834 1.00 83.75 429 PHE A O 1
ATOM 3440 N N . LYS A 1 430 ? -12.618 2.323 11.042 1.00 84.81 430 LYS A N 1
ATOM 3441 C CA . LYS A 1 430 ? -11.833 1.087 10.995 1.00 84.81 430 LYS A CA 1
ATOM 3442 C C . LYS A 1 430 ? -12.046 0.413 9.647 1.00 84.81 430 LYS A C 1
ATOM 3444 O O . LYS A 1 430 ? -13.178 0.203 9.221 1.00 84.81 430 LYS A O 1
ATOM 3449 N N . PHE A 1 431 ? -10.961 0.040 8.992 1.00 81.56 431 PHE A N 1
ATOM 3450 C CA . PHE A 1 431 ? -10.978 -0.740 7.769 1.00 81.56 431 PHE A CA 1
ATOM 3451 C C . PHE A 1 431 ? -10.090 -1.973 7.915 1.00 81.56 431 PHE A C 1
ATOM 3453 O O . PHE A 1 431 ? -9.024 -1.895 8.524 1.00 81.56 431 PHE A O 1
ATOM 3460 N N . GLN A 1 432 ? -10.513 -3.100 7.349 1.00 79.88 432 GLN A N 1
ATOM 3461 C CA . GLN A 1 432 ? -9.760 -4.348 7.399 1.00 79.88 432 GLN A CA 1
ATOM 3462 C C . GLN A 1 432 ? -9.880 -5.178 6.123 1.00 79.88 432 GLN A C 1
ATOM 3464 O O . GLN A 1 432 ? -10.924 -5.164 5.479 1.00 79.88 432 GLN A O 1
ATOM 3469 N N . TRP A 1 433 ? -8.831 -5.939 5.809 1.00 76.81 433 TRP A N 1
ATOM 3470 C CA . TRP A 1 433 ? -8.780 -6.976 4.768 1.00 76.81 433 TRP A CA 1
ATOM 3471 C C . TRP A 1 433 ? -8.392 -8.329 5.376 1.00 76.81 433 TRP A C 1
ATOM 3473 O O . TRP A 1 433 ? -7.713 -8.365 6.401 1.00 76.81 433 TRP A O 1
ATOM 3483 N N . GLU A 1 434 ? -8.714 -9.421 4.673 1.00 65.88 434 GLU A N 1
ATOM 3484 C CA . GLU A 1 434 ? -8.077 -10.742 4.848 1.00 65.88 434 GLU A CA 1
ATOM 3485 C C . GLU A 1 434 ? -8.262 -11.357 6.243 1.00 65.88 434 GLU A C 1
ATOM 3487 O O . GLU A 1 434 ? -7.321 -11.592 7.000 1.00 65.88 434 GLU A O 1
ATOM 3492 N N . PHE A 1 435 ? -9.516 -11.644 6.583 1.00 63.72 435 PHE A N 1
ATOM 3493 C CA . PHE A 1 435 ? -9.888 -12.371 7.793 1.00 63.72 435 PHE A CA 1
ATOM 3494 C C . PHE A 1 435 ? -10.541 -13.715 7.430 1.00 63.72 435 PHE A C 1
ATOM 3496 O O . PHE A 1 435 ? -11.453 -13.785 6.608 1.00 63.72 435 PHE A O 1
ATOM 3503 N N . GLU A 1 436 ? -10.074 -14.794 8.063 1.00 52.44 436 GLU A N 1
ATOM 3504 C CA . GLU A 1 436 ? -10.524 -16.172 7.791 1.00 52.44 436 GLU A CA 1
ATOM 3505 C C . GLU A 1 436 ? -11.874 -16.531 8.457 1.00 52.44 436 GLU A C 1
ATOM 3507 O O . GLU A 1 436 ? -12.438 -17.583 8.169 1.00 52.44 436 GLU A O 1
ATOM 3512 N N . ASN A 1 437 ? -12.397 -15.678 9.349 1.00 54.16 437 ASN A N 1
ATOM 3513 C CA . ASN A 1 437 ? -13.492 -15.991 10.282 1.00 54.16 437 ASN A CA 1
ATOM 3514 C C . ASN A 1 437 ? -14.758 -15.110 10.072 1.00 54.16 437 ASN A C 1
ATOM 3516 O O . ASN A 1 437 ? -14.802 -14.282 9.166 1.00 54.16 437 ASN A O 1
ATOM 3520 N N . ASP A 1 438 ? -15.795 -15.313 10.901 1.00 56.41 438 ASP A N 1
ATOM 3521 C CA . ASP A 1 438 ? -17.084 -14.574 10.954 1.00 56.41 438 ASP A CA 1
ATOM 3522 C C . ASP A 1 438 ? -16.980 -13.025 11.110 1.00 56.41 438 ASP A C 1
ATOM 3524 O O . ASP A 1 438 ? -17.118 -12.532 12.228 1.00 56.41 438 ASP A O 1
ATOM 3528 N N . ASP A 1 439 ? -16.777 -12.262 10.029 1.00 72.12 439 ASP A N 1
ATOM 3529 C CA . ASP A 1 439 ? -17.071 -10.815 9.894 1.00 72.12 439 ASP A CA 1
ATOM 3530 C C . ASP A 1 439 ? -17.096 -9.982 11.219 1.00 72.12 439 ASP A C 1
ATOM 3532 O O . ASP A 1 439 ? -18.109 -9.986 11.920 1.00 72.12 439 ASP A O 1
ATOM 3536 N N . GLU A 1 440 ? -16.054 -9.209 11.582 1.00 79.38 440 GLU A N 1
ATOM 3537 C CA . GLU A 1 440 ? -16.006 -8.482 12.882 1.00 79.38 440 GLU A CA 1
ATOM 3538 C C . GLU A 1 440 ? -17.211 -7.551 13.091 1.00 79.38 440 GLU A C 1
ATOM 3540 O O . GLU A 1 440 ? -17.735 -7.437 14.200 1.00 79.38 440 GLU A O 1
ATOM 3545 N N . THR A 1 441 ? -17.714 -6.970 12.001 1.00 82.06 441 THR A N 1
ATOM 3546 C CA . THR A 1 441 ? -18.985 -6.237 11.964 1.00 82.06 441 THR A CA 1
ATOM 3547 C C . THR A 1 441 ? -20.124 -7.013 12.641 1.00 82.06 441 THR A C 1
ATOM 3549 O O . THR A 1 441 ? -20.893 -6.433 13.402 1.00 82.06 441 THR A O 1
ATOM 3552 N N . ALA A 1 442 ? -20.225 -8.327 12.422 1.00 82.00 442 ALA A N 1
ATOM 3553 C CA . ALA A 1 442 ? -21.239 -9.190 13.028 1.00 82.00 442 ALA A CA 1
ATOM 3554 C C . ALA A 1 442 ? -20.997 -9.447 14.527 1.00 82.00 442 ALA A C 1
ATOM 3556 O O . ALA A 1 442 ? -21.962 -9.594 15.279 1.00 82.00 442 ALA A O 1
ATOM 3557 N N . ILE A 1 443 ? -19.739 -9.466 14.985 1.00 84.00 443 ILE A N 1
ATOM 3558 C CA . ILE A 1 443 ? -19.404 -9.525 16.420 1.00 84.00 443 ILE A CA 1
ATOM 3559 C C . ILE A 1 443 ? -19.848 -8.225 17.099 1.00 84.00 443 ILE A C 1
ATOM 3561 O O . ILE A 1 443 ? -20.525 -8.260 18.129 1.00 84.00 443 ILE A O 1
ATOM 3565 N N . HIS A 1 444 ? -19.539 -7.079 16.490 1.00 87.31 444 HIS A N 1
ATOM 3566 C CA . HIS A 1 444 ? -19.942 -5.760 16.980 1.00 87.31 444 HIS A CA 1
ATOM 3567 C C . HIS A 1 444 ? -21.476 -5.616 17.002 1.00 87.31 444 HIS A C 1
ATOM 3569 O O . HIS A 1 444 ? -22.049 -5.235 18.024 1.00 87.31 444 HIS A O 1
ATOM 3575 N N . GLU A 1 445 ? -22.164 -6.006 15.922 1.00 86.75 445 GLU A N 1
ATOM 3576 C CA . GLU A 1 445 ? -23.633 -6.054 15.857 1.00 86.75 445 GLU A CA 1
ATOM 3577 C C . GLU A 1 445 ? -24.233 -6.981 16.935 1.00 86.75 445 GLU A C 1
ATOM 3579 O O . GLU A 1 445 ? -25.235 -6.619 17.555 1.00 86.75 445 GLU A O 1
ATOM 3584 N N . PHE A 1 446 ? -23.624 -8.141 17.220 1.00 86.88 446 PHE A N 1
ATOM 3585 C CA . PHE A 1 446 ? -24.074 -9.066 18.271 1.00 86.88 446 PHE A CA 1
ATOM 3586 C C . PHE A 1 446 ? -23.963 -8.461 19.678 1.00 86.88 446 PHE A C 1
ATOM 3588 O O . PHE A 1 446 ? -24.908 -8.558 20.466 1.00 86.88 446 PHE A O 1
ATOM 3595 N N . LEU A 1 447 ? -22.842 -7.803 19.989 1.00 88.94 447 LEU A N 1
ATOM 3596 C CA . LEU A 1 447 ? -22.627 -7.122 21.271 1.00 88.94 447 LEU A CA 1
ATOM 3597 C C . LEU A 1 447 ? -23.649 -5.994 21.489 1.00 88.94 447 LEU A C 1
ATOM 3599 O O . LEU A 1 447 ? -24.273 -5.920 22.553 1.00 88.94 447 LEU A O 1
ATOM 3603 N N . LEU A 1 448 ? -23.886 -5.171 20.461 1.00 90.06 448 LEU A N 1
ATOM 3604 C CA . LEU A 1 448 ? -24.882 -4.096 20.496 1.00 90.06 448 LEU A CA 1
ATOM 3605 C C . LEU A 1 448 ? -26.315 -4.636 20.608 1.00 90.06 448 LEU A C 1
ATOM 3607 O O . LEU A 1 448 ? -27.097 -4.144 21.423 1.00 90.06 448 LEU A O 1
ATOM 3611 N N . ALA A 1 449 ? -26.666 -5.688 19.860 1.00 88.38 449 ALA A N 1
ATOM 3612 C CA . ALA A 1 449 ? -27.982 -6.329 19.939 1.00 88.38 449 ALA A CA 1
ATOM 3613 C C . ALA A 1 449 ? -28.265 -6.926 21.330 1.00 88.38 449 ALA A C 1
ATOM 3615 O O . ALA A 1 449 ? -29.410 -6.922 21.792 1.00 88.38 449 ALA A O 1
ATOM 3616 N N . ARG A 1 450 ? -27.219 -7.396 22.021 1.00 86.81 450 ARG A N 1
ATOM 3617 C CA . ARG A 1 450 ? -27.271 -7.863 23.414 1.00 86.81 450 ARG A CA 1
ATOM 3618 C C . ARG A 1 450 ? -27.245 -6.743 24.457 1.00 86.81 450 ARG A C 1
ATOM 3620 O O . ARG A 1 450 ? -27.422 -7.042 25.636 1.00 86.81 450 ARG A O 1
ATOM 3627 N N . LYS A 1 451 ? -27.058 -5.482 24.050 1.00 91.00 451 LYS A N 1
ATOM 3628 C CA . LYS A 1 451 ? -26.834 -4.326 24.935 1.00 91.00 451 LYS A CA 1
ATOM 3629 C C . LYS A 1 451 ? -25.681 -4.548 25.924 1.00 91.00 451 LYS A C 1
ATOM 3631 O O . LYS A 1 451 ? -25.800 -4.198 27.099 1.00 91.00 451 LYS A O 1
ATOM 3636 N N . VAL A 1 452 ? -24.583 -5.153 25.469 1.00 90.94 452 VAL A N 1
ATOM 3637 C CA . VAL A 1 452 ? -23.352 -5.191 26.271 1.00 90.94 452 VAL A CA 1
ATOM 3638 C C . VAL A 1 452 ? -22.948 -3.734 26.556 1.00 90.94 452 VAL A C 1
ATOM 3640 O O . VAL A 1 452 ? -22.885 -2.941 25.613 1.00 90.94 452 VAL A O 1
ATOM 3643 N N . PRO A 1 453 ? -22.764 -3.334 27.830 1.00 92.25 453 PRO A N 1
ATOM 3644 C CA . PRO A 1 453 ? -22.460 -1.947 28.170 1.00 92.25 453 PRO A CA 1
ATOM 3645 C C . PRO A 1 453 ? -21.069 -1.569 27.649 1.00 92.25 453 PRO A C 1
ATOM 3647 O O . PRO A 1 453 ? -20.260 -2.449 27.375 1.00 92.25 453 PRO A O 1
ATOM 3650 N N . HIS A 1 454 ? -20.777 -0.272 27.523 1.00 92.81 454 HIS A N 1
ATOM 3651 C CA . HIS A 1 454 ? -19.432 0.223 27.179 1.00 92.81 454 HIS A CA 1
ATOM 3652 C C . HIS A 1 454 ? -18.853 -0.323 25.850 1.00 92.81 454 HIS A C 1
ATOM 3654 O O . HIS A 1 454 ? -17.641 -0.326 25.632 1.00 92.81 454 HIS A O 1
ATOM 3660 N N . VAL A 1 455 ? -19.719 -0.745 24.925 1.00 91.44 455 VAL A N 1
ATOM 3661 C CA . VAL A 1 455 ? -19.383 -0.999 23.517 1.00 91.44 455 VAL A CA 1
ATOM 3662 C C . VAL A 1 455 ? -19.825 0.232 22.717 1.00 91.44 455 VAL A C 1
ATOM 3664 O O . VAL A 1 455 ? -20.988 0.623 22.842 1.00 91.44 455 VAL A O 1
ATOM 3667 N N . PRO A 1 456 ? -18.946 0.884 21.933 1.00 90.50 456 PRO A N 1
ATOM 3668 C CA . PRO A 1 456 ? -19.320 2.075 21.167 1.00 90.50 456 PRO A CA 1
ATOM 3669 C C . PRO A 1 456 ? -20.329 1.733 20.064 1.00 90.50 456 PRO A C 1
ATOM 3671 O O . PRO A 1 456 ? -20.342 0.615 19.540 1.00 90.50 456 PRO A O 1
ATOM 3674 N N . GLU A 1 457 ? -21.179 2.688 19.683 1.00 89.62 457 GLU A N 1
ATOM 3675 C CA . GLU A 1 457 ? -22.189 2.449 18.648 1.00 89.62 457 GLU A CA 1
ATOM 3676 C C . GLU A 1 457 ? -21.558 2.224 17.266 1.00 89.62 457 GLU A C 1
ATOM 3678 O O . GLU A 1 457 ? -20.582 2.869 16.887 1.00 89.62 457 GLU A O 1
ATOM 3683 N N . LEU A 1 458 ? -22.153 1.331 16.473 1.00 87.56 458 LEU A N 1
ATOM 3684 C CA . LEU A 1 458 ? -21.797 1.143 15.070 1.00 87.56 458 LEU A CA 1
ATOM 3685 C C . LEU A 1 458 ? -22.645 2.099 14.213 1.00 87.56 458 LEU A C 1
ATOM 3687 O O . LEU A 1 458 ? -23.831 1.863 13.946 1.00 87.56 458 LEU A O 1
ATOM 3691 N N . LEU A 1 459 ? -22.040 3.217 13.813 1.00 86.25 459 LEU A N 1
ATOM 3692 C CA . LEU A 1 459 ? -22.687 4.281 13.039 1.00 86.25 459 LEU A CA 1
ATOM 3693 C C . LEU A 1 459 ? -22.956 3.822 11.599 1.00 86.25 459 LEU A C 1
ATOM 3695 O O . LEU A 1 459 ? -24.049 4.027 11.060 1.00 86.25 459 LEU A O 1
ATOM 3699 N N . PHE A 1 460 ? -21.977 3.145 10.999 1.00 84.56 460 PHE A N 1
ATOM 3700 C CA . PHE A 1 460 ? -22.070 2.534 9.677 1.00 84.56 460 PHE A CA 1
ATOM 3701 C C . PHE A 1 460 ? -21.160 1.305 9.590 1.00 84.56 460 PHE A C 1
ATOM 3703 O O . PHE A 1 460 ? -20.106 1.255 10.218 1.00 84.56 460 PHE A O 1
ATOM 3710 N N . SER A 1 461 ? -21.537 0.338 8.764 1.00 84.50 461 SER A N 1
ATOM 3711 C CA . SER A 1 461 ? -20.664 -0.748 8.331 1.00 84.50 461 SER A CA 1
ATOM 3712 C C . SER A 1 461 ? -20.992 -1.134 6.890 1.00 84.50 461 SER A C 1
ATOM 3714 O O . SER A 1 461 ? -22.137 -1.028 6.451 1.00 84.50 461 SER A O 1
ATOM 3716 N N . THR A 1 462 ? -19.981 -1.575 6.146 1.00 79.62 462 THR A N 1
ATOM 3717 C CA . THR A 1 462 ? -20.142 -2.226 4.843 1.00 79.62 462 THR A CA 1
ATOM 3718 C C . THR A 1 462 ? -19.127 -3.345 4.711 1.00 79.62 462 THR A C 1
ATOM 3720 O O . THR A 1 462 ? -17.993 -3.243 5.189 1.00 79.62 462 THR A O 1
ATOM 3723 N N . ARG A 1 463 ? -19.516 -4.393 3.989 1.00 78.94 463 ARG A N 1
ATOM 3724 C CA . ARG A 1 463 ? -18.585 -5.419 3.525 1.00 78.94 463 ARG A CA 1
ATOM 3725 C C . ARG A 1 463 ? -18.114 -5.069 2.124 1.00 78.94 463 ARG A C 1
ATOM 3727 O O . ARG A 1 463 ? -18.869 -4.518 1.320 1.00 78.94 463 ARG A O 1
ATOM 3734 N N . ILE A 1 464 ? -16.857 -5.383 1.858 1.00 74.69 464 ILE A N 1
ATOM 3735 C CA . ILE A 1 464 ? -16.207 -5.262 0.561 1.00 74.69 464 ILE A CA 1
ATOM 3736 C C . ILE A 1 464 ? -15.833 -6.674 0.128 1.00 74.69 464 ILE A C 1
ATOM 3738 O O . ILE A 1 464 ? -15.206 -7.417 0.882 1.00 74.69 464 ILE A O 1
ATOM 3742 N N . THR A 1 465 ? -16.222 -7.065 -1.082 1.00 69.94 465 THR A N 1
ATOM 3743 C CA . THR A 1 465 ? -15.833 -8.363 -1.650 1.00 69.94 465 THR A CA 1
ATOM 3744 C C . THR A 1 465 ? -15.208 -8.149 -3.014 1.00 69.94 465 THR A C 1
ATOM 3746 O O . THR A 1 465 ? -15.930 -8.019 -4.006 1.00 69.94 465 THR A O 1
ATOM 3749 N N . ALA A 1 466 ? -13.878 -8.148 -3.065 1.00 63.12 466 ALA A N 1
ATOM 3750 C CA . ALA A 1 466 ? -13.153 -8.170 -4.324 1.00 63.12 466 ALA A CA 1
ATOM 3751 C C . ALA A 1 466 ? -13.114 -9.616 -4.837 1.00 63.12 466 ALA A C 1
ATOM 3753 O O . ALA A 1 466 ? -12.527 -10.497 -4.204 1.00 63.12 466 ALA A O 1
ATOM 3754 N N . LYS A 1 467 ? -13.756 -9.857 -5.982 1.00 58.34 467 LYS A N 1
ATOM 3755 C CA . LYS A 1 467 ? -13.572 -11.076 -6.776 1.00 58.34 467 LYS A CA 1
ATOM 3756 C C . LYS A 1 467 ? -12.642 -10.765 -7.942 1.00 58.34 467 LYS A C 1
ATOM 3758 O O . LYS A 1 467 ? -12.876 -9.797 -8.662 1.00 58.34 467 LYS A O 1
ATOM 3763 N N . GLY A 1 468 ? -11.627 -11.595 -8.141 1.00 52.50 468 GLY A N 1
ATOM 3764 C CA . GLY A 1 468 ? -10.815 -11.571 -9.360 1.00 52.50 468 GLY A CA 1
ATOM 3765 C C . GLY A 1 468 ? -11.560 -12.257 -10.502 1.00 52.50 468 GLY A C 1
ATOM 3766 O O . GLY A 1 468 ? -12.320 -13.193 -10.254 1.00 52.50 468 GLY A O 1
ATOM 3767 N N . PHE A 1 469 ? -11.354 -11.811 -11.743 1.00 45.06 469 PHE A N 1
ATOM 3768 C CA . PHE A 1 469 ? -12.066 -12.377 -12.899 1.00 45.06 469 PHE A CA 1
ATOM 3769 C C . PHE A 1 469 ? -11.655 -13.828 -13.216 1.00 45.06 469 PHE A C 1
ATOM 3771 O O . PHE A 1 469 ? -12.504 -14.628 -13.599 1.00 45.06 469 PHE A O 1
ATOM 3778 N N . ALA A 1 470 ? -10.385 -14.179 -12.991 1.00 43.81 470 ALA A N 1
ATOM 3779 C CA . ALA A 1 470 ? -9.786 -15.434 -13.457 1.00 43.81 470 ALA A CA 1
ATOM 3780 C C . ALA A 1 470 ? -10.048 -16.684 -12.582 1.00 43.81 470 ALA A C 1
ATOM 3782 O O . ALA A 1 470 ? -9.682 -17.792 -12.976 1.00 43.81 470 ALA A O 1
ATOM 3783 N N . SER A 1 471 ? -10.631 -16.558 -11.380 1.00 47.62 471 SER A N 1
ATOM 3784 C CA . SER A 1 471 ? -10.894 -17.728 -10.520 1.00 47.62 471 SER A CA 1
ATOM 3785 C C . SER A 1 471 ? -12.022 -17.508 -9.513 1.00 47.62 471 SER A C 1
ATOM 3787 O O . SER A 1 471 ? -11.889 -16.677 -8.611 1.00 47.62 471 SER A O 1
ATOM 3789 N N . ASP A 1 472 ? -13.059 -18.349 -9.567 1.00 50.03 472 ASP A N 1
ATOM 3790 C CA . ASP A 1 472 ? -14.127 -18.394 -8.554 1.00 50.03 472 ASP A CA 1
ATOM 3791 C C . ASP A 1 472 ? -13.609 -18.681 -7.128 1.00 50.03 472 ASP A C 1
ATOM 3793 O O . ASP A 1 472 ? -14.252 -18.292 -6.150 1.00 50.03 472 ASP A O 1
ATOM 3797 N N . ASP A 1 473 ? -12.422 -19.290 -7.021 1.00 52.69 473 ASP A N 1
ATOM 3798 C CA . ASP A 1 473 ? -11.726 -19.630 -5.773 1.00 52.69 473 ASP A CA 1
ATOM 3799 C C . ASP A 1 473 ? -11.076 -18.432 -5.049 1.00 52.69 473 ASP A C 1
ATOM 3801 O O . ASP A 1 473 ? -10.586 -18.592 -3.928 1.00 52.69 473 ASP A O 1
ATOM 3805 N N . TRP A 1 474 ? -11.009 -17.241 -5.662 1.00 56.00 474 TRP A N 1
ATOM 3806 C CA . TRP A 1 474 ? -10.375 -16.066 -5.047 1.00 56.00 474 TRP A CA 1
ATOM 3807 C C . TRP A 1 474 ? -11.382 -14.946 -4.767 1.00 56.00 474 TRP A C 1
ATOM 3809 O O . TRP A 1 474 ? -11.806 -14.198 -5.652 1.00 56.00 474 TRP A O 1
ATOM 3819 N N . VAL A 1 475 ? -11.742 -14.832 -3.486 1.00 61.91 475 VAL A N 1
ATOM 3820 C CA . VAL A 1 475 ? -12.586 -13.769 -2.937 1.00 61.91 475 VAL A CA 1
ATOM 3821 C C . VAL A 1 475 ? -11.875 -13.161 -1.734 1.00 61.91 475 VAL A C 1
ATOM 3823 O O . VAL A 1 475 ? -11.955 -13.705 -0.632 1.00 61.91 475 VAL A O 1
ATOM 3826 N N . CYS A 1 476 ? -11.212 -12.021 -1.917 1.00 63.16 476 CYS A N 1
ATOM 3827 C CA . CYS A 1 476 ? -10.748 -11.251 -0.769 1.00 63.16 476 CYS A CA 1
ATOM 3828 C C . CYS A 1 476 ? -11.941 -10.525 -0.143 1.00 63.16 476 CYS A C 1
ATOM 3830 O O . CYS A 1 476 ? -12.733 -9.864 -0.827 1.00 63.16 476 CYS A O 1
ATOM 3832 N N . LYS A 1 477 ? -12.060 -10.649 1.178 1.00 73.75 477 LYS A N 1
ATOM 3833 C CA . LYS A 1 477 ? -13.051 -9.939 1.985 1.00 73.75 477 LYS A CA 1
ATOM 3834 C C . LYS A 1 477 ? -12.384 -8.791 2.723 1.00 73.75 477 LYS A C 1
ATOM 3836 O O . LYS A 1 477 ? -11.325 -8.972 3.326 1.00 73.75 477 LYS A O 1
ATOM 3841 N N . GLY A 1 478 ? -13.042 -7.643 2.708 1.00 77.94 478 GLY A N 1
ATOM 3842 C CA . GLY A 1 478 ? -12.743 -6.522 3.578 1.00 77.94 478 GLY A CA 1
ATOM 3843 C C . GLY A 1 478 ? -13.994 -6.040 4.305 1.00 77.94 478 GLY A C 1
ATOM 3844 O O . GLY A 1 478 ? -15.115 -6.291 3.865 1.00 77.94 478 GLY A O 1
ATOM 3845 N N . GLU A 1 479 ? -13.812 -5.322 5.405 1.00 81.50 479 GLU A N 1
ATOM 3846 C CA . GLU A 1 479 ? -14.896 -4.606 6.081 1.00 81.50 479 GLU A CA 1
ATOM 3847 C C . GLU A 1 479 ? -14.477 -3.174 6.361 1.00 81.50 479 GLU A C 1
ATOM 3849 O O . GLU A 1 479 ? -13.333 -2.911 6.731 1.00 81.50 479 GLU A O 1
ATOM 3854 N N . ALA A 1 480 ? -15.422 -2.254 6.206 1.00 83.00 480 ALA A N 1
ATOM 3855 C CA . ALA A 1 480 ? -15.251 -0.854 6.544 1.00 83.00 480 ALA A CA 1
ATOM 3856 C C . ALA A 1 480 ? -16.327 -0.479 7.568 1.00 83.00 480 ALA A C 1
ATOM 3858 O O . ALA A 1 480 ? -17.521 -0.572 7.283 1.00 83.00 480 ALA A O 1
ATOM 3859 N N . MET A 1 481 ? -15.901 -0.075 8.759 1.00 85.56 481 MET A N 1
ATOM 3860 C CA . MET A 1 481 ? -16.742 0.270 9.900 1.00 85.56 481 MET A CA 1
ATOM 3861 C C . MET A 1 481 ? -16.521 1.732 10.283 1.00 85.56 481 MET A C 1
ATOM 3863 O O . MET A 1 481 ? -15.393 2.222 10.312 1.00 85.56 481 MET A O 1
ATOM 3867 N N . LEU A 1 482 ? -17.608 2.421 10.609 1.00 86.56 482 LEU A N 1
ATOM 3868 C CA . LEU A 1 482 ? -17.606 3.715 11.271 1.00 86.56 482 LEU A CA 1
ATOM 3869 C C . LEU A 1 482 ? -18.201 3.509 12.661 1.00 86.56 482 LEU A C 1
ATOM 3871 O O . LEU A 1 482 ? -19.386 3.204 12.798 1.00 86.56 482 LEU A O 1
ATOM 3875 N N . ILE A 1 483 ? -17.359 3.640 13.673 1.00 88.00 483 ILE A N 1
ATOM 3876 C CA . ILE A 1 483 ? -17.666 3.373 15.077 1.00 88.00 483 ILE A CA 1
ATOM 3877 C C . ILE A 1 483 ? -17.723 4.725 15.796 1.00 88.00 483 ILE A C 1
ATOM 3879 O O . ILE A 1 483 ? -16.906 5.595 15.499 1.00 88.00 483 ILE A O 1
ATOM 3883 N N . ASP A 1 484 ? -18.683 4.929 16.701 1.00 88.25 484 ASP A N 1
ATOM 3884 C CA . ASP A 1 484 ? -18.743 6.144 17.525 1.00 88.25 484 ASP A CA 1
ATOM 3885 C C . ASP A 1 484 ? -17.415 6.368 18.253 1.00 88.25 484 ASP A C 1
ATOM 3887 O O . ASP A 1 484 ? -16.697 5.416 18.579 1.00 88.25 484 ASP A O 1
ATOM 3891 N N . ASP A 1 485 ? -17.077 7.631 18.501 1.00 85.94 485 ASP A N 1
ATOM 3892 C CA . ASP A 1 485 ? -15.915 7.931 19.324 1.00 85.94 485 ASP A CA 1
ATOM 3893 C C . ASP A 1 485 ? -16.041 7.236 20.692 1.00 85.94 485 ASP A C 1
ATOM 3895 O O . ASP A 1 485 ? -17.118 7.168 21.278 1.00 85.94 485 ASP A O 1
ATOM 3899 N N . ALA A 1 486 ? -14.925 6.722 21.196 1.00 85.31 486 ALA A N 1
ATOM 3900 C CA . ALA A 1 486 ? -14.785 6.000 22.457 1.00 85.31 486 ALA A CA 1
ATOM 3901 C C . ALA A 1 486 ? -13.902 6.764 23.467 1.00 85.31 486 ALA A C 1
ATOM 3903 O O . ALA A 1 486 ? -13.750 6.318 24.604 1.00 85.31 486 ALA A O 1
ATOM 3904 N N . GLY A 1 487 ? -13.354 7.922 23.079 1.00 82.94 487 GLY A N 1
ATOM 3905 C CA . GLY A 1 487 ? -12.473 8.740 23.904 1.00 82.94 487 GLY A CA 1
ATOM 3906 C C . GLY A 1 487 ? -11.000 8.359 23.778 1.00 82.94 487 GLY A C 1
ATOM 3907 O O . GLY A 1 487 ? -10.514 8.028 22.698 1.00 82.94 487 GLY A O 1
ATOM 3908 N N . GLU A 1 488 ? -10.274 8.436 24.894 1.00 80.38 488 GLU A N 1
ATOM 3909 C CA . GLU A 1 488 ? -8.816 8.292 24.937 1.00 80.38 488 GLU A CA 1
ATOM 3910 C C . GLU A 1 488 ? -8.371 6.943 25.498 1.00 80.38 488 GLU A C 1
ATOM 3912 O O . GLU A 1 488 ? -8.990 6.416 26.420 1.00 80.38 488 GLU A O 1
ATOM 3917 N N . SER A 1 489 ? -7.279 6.386 24.961 1.00 82.56 489 SER A N 1
ATOM 3918 C CA . SER A 1 489 ? -6.706 5.129 25.457 1.00 82.56 489 SER A CA 1
ATOM 3919 C C . SER A 1 489 ? -6.286 5.253 26.923 1.00 82.56 489 SER A C 1
ATOM 3921 O O . SER A 1 489 ? -5.868 6.323 27.375 1.00 82.56 489 SER A O 1
ATOM 3923 N N . ILE A 1 490 ? -6.348 4.158 27.685 1.00 84.06 490 ILE A N 1
ATOM 3924 C CA . ILE A 1 490 ? -6.040 4.199 29.120 1.00 84.06 490 ILE A CA 1
ATOM 3925 C C . ILE A 1 490 ? -4.589 4.642 29.394 1.00 84.06 490 ILE A C 1
ATOM 3927 O O . ILE A 1 490 ? -4.349 5.368 30.354 1.00 84.06 490 ILE A O 1
ATOM 3931 N N . ILE A 1 491 ? -3.621 4.317 28.523 1.00 80.38 491 ILE A N 1
ATOM 3932 C CA . ILE A 1 491 ? -2.257 4.873 28.641 1.00 80.38 491 ILE A CA 1
ATOM 3933 C C . ILE A 1 491 ? -2.247 6.382 28.394 1.00 80.38 491 ILE A C 1
ATOM 3935 O O . ILE A 1 491 ? -1.584 7.097 29.138 1.00 80.38 491 ILE A O 1
ATOM 3939 N N . SER A 1 492 ? -2.971 6.887 27.391 1.00 77.88 492 SER A N 1
ATOM 3940 C CA . SER A 1 492 ? -3.050 8.333 27.147 1.00 77.88 492 SER A CA 1
ATOM 3941 C C . SER A 1 492 ? -3.664 9.056 28.354 1.00 77.88 492 SER A C 1
ATOM 3943 O O . SER A 1 492 ? -3.099 10.028 28.858 1.00 77.88 492 SER A O 1
ATOM 3945 N N . LYS A 1 493 ? -4.756 8.503 28.904 1.00 78.00 493 LYS A N 1
ATOM 3946 C CA . LYS A 1 493 ? -5.514 9.098 30.012 1.00 78.00 493 LYS A CA 1
ATOM 3947 C C . LYS A 1 493 ? -4.772 9.115 31.351 1.00 78.00 493 LYS A C 1
ATOM 3949 O O . LYS A 1 493 ? -4.957 10.049 32.124 1.00 78.00 493 LYS A O 1
ATOM 3954 N N . PHE A 1 494 ? -3.949 8.101 31.624 1.00 77.25 494 PHE A N 1
ATOM 3955 C CA . PHE A 1 494 ? -3.192 7.969 32.877 1.00 77.25 494 PHE A CA 1
ATOM 3956 C C . PHE A 1 494 ? -1.705 8.356 32.749 1.00 77.25 494 PHE A C 1
ATOM 3958 O O . PHE A 1 494 ? -1.034 8.532 33.763 1.00 77.25 494 PHE A O 1
ATOM 3965 N N . GLY A 1 495 ? -1.173 8.486 31.528 1.00 67.88 495 GLY A N 1
ATOM 3966 C CA . GLY A 1 495 ? 0.230 8.826 31.258 1.00 67.88 495 GLY A CA 1
ATOM 3967 C C . GLY A 1 495 ? 0.528 10.329 31.216 1.00 67.88 495 GLY A C 1
ATOM 3968 O O . GLY A 1 495 ? 1.680 10.730 31.386 1.00 67.88 495 GLY A O 1
ATOM 3969 N N . GLY A 1 496 ? -0.490 11.174 31.024 1.00 59.91 496 GLY A N 1
ATOM 3970 C CA . GLY A 1 496 ? -0.375 12.617 31.235 1.00 59.91 496 GLY A CA 1
ATOM 3971 C C . GLY A 1 496 ? -0.289 12.929 32.731 1.00 59.91 496 GLY A C 1
ATOM 3972 O O . GLY A 1 496 ? -1.231 12.655 33.465 1.00 59.91 496 GLY A O 1
ATOM 3973 N N . GLY A 1 497 ? 0.827 13.511 33.185 1.00 51.44 497 GLY A N 1
ATOM 3974 C CA . GLY A 1 497 ? 1.194 13.642 34.608 1.00 51.44 497 GLY A CA 1
ATOM 3975 C C . GLY A 1 497 ? 0.298 14.498 35.524 1.00 51.44 497 GLY A C 1
ATOM 3976 O O . GLY A 1 497 ? 0.686 14.744 36.663 1.00 51.44 497 GLY A O 1
ATOM 3977 N N . GLU A 1 498 ? -0.879 14.933 35.069 1.00 55.91 498 GLU A N 1
ATOM 3978 C CA . GLU A 1 498 ? -1.918 15.589 35.875 1.00 55.91 498 GLU A CA 1
ATOM 3979 C C . GLU A 1 498 ? -3.210 14.752 35.850 1.00 55.91 498 GLU A C 1
ATOM 3981 O O . GLU A 1 498 ? -4.166 15.033 35.125 1.00 55.91 498 GLU A O 1
ATOM 3986 N N . LEU A 1 499 ? -3.243 13.692 36.662 1.00 59.06 499 LEU A N 1
ATOM 3987 C CA . LEU A 1 499 ? -4.420 12.837 36.831 1.00 59.06 499 LEU A CA 1
ATOM 3988 C C . LEU A 1 499 ? -5.518 13.560 37.632 1.00 59.06 499 LEU A C 1
ATOM 3990 O O . LEU A 1 499 ? -5.506 13.588 38.860 1.00 59.06 499 LEU A O 1
ATOM 3994 N N . LEU A 1 500 ? -6.515 14.103 36.926 1.00 69.12 500 LEU A N 1
ATOM 3995 C CA . LEU A 1 500 ? -7.749 14.677 37.496 1.00 69.12 500 LEU A CA 1
ATOM 3996 C C . LEU A 1 500 ? -8.836 13.607 37.762 1.00 69.12 500 LEU A C 1
ATOM 3998 O O . LEU A 1 500 ? -10.033 13.845 37.558 1.00 69.12 500 LEU A O 1
ATOM 4002 N N . LEU A 1 501 ? -8.413 12.414 38.189 1.00 78.81 501 LEU A N 1
ATOM 4003 C CA . LEU A 1 501 ? -9.276 11.292 38.563 1.00 78.81 501 LEU A CA 1
ATOM 4004 C C . LEU A 1 501 ? -9.053 10.934 40.033 1.00 78.81 501 LEU A C 1
ATOM 4006 O O . LEU A 1 501 ? -7.917 10.818 40.484 1.00 78.81 501 LEU A O 1
ATOM 4010 N N . SER A 1 502 ? -10.143 10.745 40.770 1.00 85.50 502 SER A N 1
ATOM 4011 C CA . SER A 1 502 ? -10.106 10.192 42.128 1.00 85.50 502 SER A CA 1
ATOM 4012 C C . SER A 1 502 ? -10.039 8.662 42.111 1.00 85.50 502 SER A C 1
ATOM 4014 O O . SER A 1 502 ? -10.501 8.034 41.159 1.00 85.50 502 SER A O 1
ATOM 4016 N N . ASP A 1 503 ? -9.546 8.049 43.192 1.00 87.00 503 ASP A N 1
ATOM 4017 C CA . ASP A 1 503 ? -9.475 6.584 43.334 1.00 87.00 503 ASP A CA 1
ATOM 4018 C C . ASP A 1 503 ? -10.819 5.890 43.051 1.00 87.00 503 ASP A C 1
ATOM 4020 O O . ASP A 1 503 ? -10.852 4.831 42.427 1.00 87.00 503 ASP A O 1
ATOM 4024 N N . ALA A 1 504 ? -11.936 6.507 43.456 1.00 89.00 504 ALA A N 1
ATOM 4025 C CA . ALA A 1 504 ? -13.282 6.001 43.186 1.00 89.00 504 ALA A CA 1
ATOM 4026 C C . ALA A 1 504 ? -13.600 5.966 41.680 1.00 89.00 504 ALA A C 1
ATOM 4028 O O . ALA A 1 504 ? -14.069 4.952 41.177 1.00 89.00 504 ALA A O 1
ATOM 4029 N N . GLU A 1 505 ? -13.272 7.030 40.944 1.00 87.88 505 GLU A N 1
ATOM 4030 C CA . GLU A 1 505 ? -13.491 7.102 39.493 1.00 87.88 505 GLU A CA 1
ATOM 4031 C C . GLU A 1 505 ? -12.590 6.118 38.733 1.00 87.88 505 GLU A C 1
ATOM 4033 O O . GLU A 1 505 ? -13.005 5.541 37.731 1.00 87.88 505 GLU A O 1
ATOM 4038 N N . ILE A 1 506 ? -11.371 5.879 39.230 1.00 88.88 506 ILE A N 1
ATOM 4039 C CA . ILE A 1 506 ? -10.472 4.850 38.693 1.00 88.88 506 ILE A CA 1
ATOM 4040 C C . ILE A 1 506 ? -11.089 3.457 38.901 1.00 88.88 506 ILE A C 1
ATOM 4042 O O . ILE A 1 506 ? -11.149 2.664 37.959 1.00 88.88 506 ILE A O 1
ATOM 4046 N N . VAL A 1 507 ? -11.592 3.164 40.106 1.00 92.00 507 VAL A N 1
ATOM 4047 C CA . VAL A 1 507 ? -12.288 1.902 40.412 1.00 92.00 507 VAL A CA 1
ATOM 4048 C C . VAL A 1 507 ? -13.527 1.718 39.532 1.00 92.00 507 VAL A C 1
ATOM 4050 O O . VAL A 1 507 ? -13.696 0.634 38.974 1.00 92.00 507 VAL A O 1
ATOM 4053 N N . ASP A 1 508 ? -14.344 2.756 39.338 1.00 92.06 508 ASP A N 1
ATOM 4054 C CA . ASP A 1 508 ? -15.542 2.704 38.489 1.00 92.06 508 ASP A CA 1
ATOM 4055 C C . ASP A 1 508 ? -15.201 2.417 37.013 1.00 92.06 508 ASP A C 1
ATOM 4057 O O . ASP A 1 508 ? -15.863 1.596 36.373 1.00 92.06 508 ASP A O 1
ATOM 4061 N N . ILE A 1 509 ? -14.123 3.010 36.481 1.00 92.25 509 ILE A N 1
ATOM 4062 C CA . ILE A 1 509 ? -13.613 2.731 35.126 1.00 92.25 509 ILE A CA 1
ATOM 4063 C C . ILE A 1 509 ? -13.234 1.246 34.976 1.00 92.25 509 ILE A C 1
ATOM 4065 O O . ILE A 1 509 ? -13.704 0.570 34.055 1.00 92.25 509 ILE A O 1
ATOM 4069 N N . PHE A 1 510 ? -12.431 0.700 35.899 1.00 93.19 510 PHE A N 1
ATOM 4070 C CA . PHE A 1 510 ? -12.015 -0.709 35.850 1.00 93.19 510 PHE A CA 1
ATOM 4071 C C . PHE A 1 510 ? -13.165 -1.693 36.123 1.00 93.19 510 PHE A C 1
ATOM 4073 O O . PHE A 1 510 ? -13.221 -2.768 35.511 1.00 93.19 510 PHE A O 1
ATOM 4080 N N . ALA A 1 511 ? -14.116 -1.327 36.984 1.00 94.00 511 ALA A N 1
ATOM 4081 C CA . ALA A 1 511 ? -15.345 -2.083 37.198 1.00 94.00 511 ALA A CA 1
ATOM 4082 C C . ALA A 1 511 ? -16.204 -2.118 35.924 1.00 94.00 511 ALA A C 1
ATOM 4084 O O . ALA A 1 511 ? -16.703 -3.184 35.558 1.00 94.00 511 ALA A O 1
ATOM 4085 N N . GLY A 1 512 ? -16.307 -0.998 35.200 1.00 94.06 512 GLY A N 1
ATOM 4086 C CA . GLY A 1 512 ? -16.992 -0.911 33.910 1.00 94.06 512 GLY A CA 1
ATOM 4087 C C . GLY A 1 512 ? -16.387 -1.834 32.851 1.00 94.06 512 GLY A C 1
ATOM 4088 O O . GLY A 1 512 ? -17.122 -2.614 32.242 1.00 94.06 512 GLY A O 1
ATOM 4089 N N . TYR A 1 513 ? -15.057 -1.850 32.683 1.00 94.62 513 TYR A N 1
ATOM 4090 C CA . TYR A 1 513 ? -14.396 -2.814 31.786 1.00 94.62 513 TYR A CA 1
ATOM 4091 C C . TYR A 1 513 ? -14.681 -4.268 32.189 1.00 94.62 513 TYR A C 1
ATOM 4093 O O . TYR A 1 513 ? -15.045 -5.094 31.352 1.00 94.62 513 TYR A O 1
ATOM 4101 N N . THR A 1 514 ? -14.569 -4.581 33.482 1.00 93.69 514 THR A N 1
ATOM 4102 C CA . THR A 1 514 ? -14.793 -5.938 34.007 1.00 93.69 514 THR A CA 1
ATOM 4103 C C . THR A 1 514 ? -16.231 -6.402 33.761 1.00 93.69 514 THR A C 1
ATOM 4105 O O . THR A 1 514 ? -16.456 -7.500 33.251 1.00 93.69 514 THR A O 1
ATOM 4108 N N . HIS A 1 515 ? -17.215 -5.549 34.055 1.00 94.00 515 HIS A N 1
ATOM 4109 C CA . HIS A 1 515 ? -18.633 -5.815 33.811 1.00 94.00 515 HIS A CA 1
ATOM 4110 C C . HIS A 1 515 ? -18.925 -6.034 32.319 1.00 94.00 515 HIS A C 1
ATOM 4112 O O . HIS A 1 515 ? -19.650 -6.961 31.962 1.00 94.00 515 HIS A O 1
ATOM 4118 N N . THR A 1 516 ? -18.304 -5.238 31.449 1.00 93.69 516 THR A N 1
ATOM 4119 C CA . THR A 1 516 ? -18.422 -5.332 29.985 1.00 93.69 516 THR A CA 1
ATOM 4120 C C . THR A 1 516 ? -17.929 -6.674 29.455 1.00 93.69 516 THR A C 1
ATOM 4122 O O . THR A 1 516 ? -18.639 -7.348 28.707 1.00 93.69 516 THR A O 1
ATOM 4125 N N . LEU A 1 517 ? -16.745 -7.106 29.896 1.00 91.94 517 LEU A N 1
ATOM 4126 C CA . LEU A 1 517 ? -16.163 -8.395 29.517 1.00 91.94 517 LEU A CA 1
ATOM 4127 C C . LEU A 1 517 ? -17.018 -9.573 30.010 1.00 91.94 517 LEU A C 1
ATOM 4129 O O . LEU A 1 517 ? -17.262 -10.508 29.250 1.00 91.94 517 LEU A O 1
ATOM 4133 N N . ILE A 1 518 ? -17.539 -9.509 31.241 1.00 91.31 518 ILE A N 1
ATOM 4134 C CA . ILE A 1 518 ? -18.456 -10.526 31.784 1.00 91.31 518 ILE A CA 1
ATOM 4135 C C . ILE A 1 518 ? -19.772 -10.568 30.987 1.00 91.31 518 ILE A C 1
ATOM 4137 O O . ILE A 1 518 ? -20.256 -11.649 30.651 1.00 91.31 518 ILE A O 1
ATOM 4141 N N . ALA A 1 519 ? -20.343 -9.412 30.639 1.00 90.50 519 ALA A N 1
ATOM 4142 C CA . ALA A 1 519 ? -21.588 -9.319 29.875 1.00 90.50 519 ALA A CA 1
ATOM 4143 C C . ALA A 1 519 ? -21.448 -9.833 28.427 1.00 90.50 519 ALA A C 1
ATOM 4145 O O . ALA A 1 519 ? -22.388 -10.439 27.900 1.00 90.50 519 ALA A O 1
ATOM 4146 N N . ALA A 1 520 ? -20.282 -9.640 27.800 1.00 88.81 520 ALA A N 1
ATOM 4147 C CA . ALA A 1 520 ? -19.935 -10.216 26.499 1.00 88.81 520 ALA A CA 1
ATOM 4148 C C . ALA A 1 520 ? -19.723 -11.742 26.570 1.00 88.81 520 ALA A C 1
ATOM 4150 O O . ALA A 1 520 ? -20.238 -12.482 25.725 1.00 88.81 520 ALA A O 1
ATOM 4151 N N . ALA A 1 521 ? -19.026 -12.213 27.611 1.00 88.25 521 ALA A N 1
ATOM 4152 C CA . ALA A 1 521 ? -18.706 -13.625 27.828 1.00 88.25 521 ALA A CA 1
ATOM 4153 C C . ALA A 1 521 ? -19.894 -14.470 28.329 1.00 88.25 521 ALA A C 1
ATOM 4155 O O . ALA A 1 521 ? -19.838 -15.699 28.275 1.00 88.25 521 ALA A O 1
ATOM 4156 N N . ALA A 1 522 ? -20.976 -13.846 28.804 1.00 85.62 522 ALA A N 1
ATOM 4157 C CA . ALA A 1 522 ? -22.192 -14.560 29.178 1.00 85.62 522 ALA A CA 1
ATOM 4158 C C . ALA A 1 522 ? -22.777 -15.324 27.973 1.00 85.62 522 ALA A C 1
ATOM 4160 O O . ALA A 1 522 ? -22.892 -14.784 26.870 1.00 85.62 522 ALA A O 1
ATOM 4161 N N . VAL A 1 523 ? -23.174 -16.576 28.183 1.00 79.31 523 VAL A N 1
ATOM 4162 C CA . VAL A 1 523 ? -23.745 -17.439 27.138 1.00 79.31 523 VAL A CA 1
ATOM 4163 C C . VAL A 1 523 ? -25.175 -16.988 26.812 1.00 79.31 523 VAL A C 1
ATOM 4165 O O . VAL A 1 523 ? -25.990 -16.833 27.721 1.00 79.31 523 VAL A O 1
ATOM 4168 N N . ASP A 1 524 ? -25.491 -16.750 25.535 1.00 75.00 524 ASP A N 1
ATOM 4169 C CA . ASP A 1 524 ? -26.856 -16.429 25.097 1.00 75.00 524 ASP A CA 1
ATOM 4170 C C . ASP A 1 524 ? -27.738 -17.684 24.932 1.00 75.00 524 ASP A C 1
ATOM 4172 O O . ASP A 1 524 ? -27.284 -18.824 25.027 1.00 75.00 524 ASP A O 1
ATOM 4176 N N . ALA A 1 525 ? -29.024 -17.480 24.635 1.00 75.38 525 ALA A N 1
ATOM 4177 C CA . ALA A 1 525 ? -29.984 -18.569 24.422 1.00 75.38 525 ALA A CA 1
ATOM 4178 C C . ALA A 1 525 ? -29.693 -19.461 23.189 1.00 75.38 525 ALA A C 1
ATOM 4180 O O . ALA A 1 525 ? -30.382 -20.458 22.990 1.00 75.38 525 ALA A O 1
ATOM 4181 N N . ASN A 1 526 ? -28.702 -19.106 22.365 1.00 75.88 526 ASN A N 1
ATOM 4182 C CA . ASN A 1 526 ? -28.216 -19.862 21.210 1.00 75.88 526 ASN A CA 1
ATOM 4183 C C . ASN A 1 526 ? -26.828 -20.483 21.477 1.00 75.88 526 ASN A C 1
ATOM 4185 O O . ASN A 1 526 ? -26.158 -20.886 20.528 1.00 75.88 526 ASN A O 1
ATOM 4189 N N . ASN A 1 527 ? -26.391 -20.531 22.743 1.00 76.31 527 ASN A N 1
ATOM 4190 C CA . ASN A 1 527 ? -25.057 -20.933 23.200 1.00 76.31 527 ASN A CA 1
ATOM 4191 C C . ASN A 1 527 ? -23.889 -20.038 22.729 1.00 76.31 527 ASN A C 1
ATOM 4193 O O . ASN A 1 527 ? -22.730 -20.424 22.851 1.00 76.31 527 ASN A O 1
ATOM 4197 N N . LYS A 1 528 ? -24.161 -18.816 22.252 1.00 76.69 528 LYS A N 1
ATOM 4198 C CA . LYS A 1 528 ? -23.141 -17.884 21.750 1.00 76.69 528 LYS A CA 1
ATOM 4199 C C . LYS A 1 528 ? -22.653 -16.924 22.829 1.00 76.69 528 LYS A C 1
ATOM 4201 O O . LYS A 1 528 ? -23.437 -16.342 23.581 1.00 76.69 528 LYS A O 1
ATOM 4206 N N . LEU A 1 529 ? -21.350 -16.678 22.831 1.00 83.25 529 LEU A N 1
ATOM 4207 C CA . LEU A 1 529 ? -20.668 -15.696 23.673 1.00 83.25 529 LEU A CA 1
ATOM 4208 C C . LEU A 1 529 ? -19.549 -15.012 22.880 1.00 83.25 529 LEU A C 1
ATOM 4210 O O . LEU A 1 529 ? -19.121 -15.536 21.849 1.00 83.25 529 LEU A O 1
ATOM 4214 N N . VAL A 1 530 ? -19.062 -13.874 23.379 1.00 83.81 530 VAL A N 1
ATOM 4215 C CA . VAL A 1 530 ? -17.885 -13.183 22.833 1.00 83.81 530 VAL A CA 1
ATOM 4216 C C . VAL A 1 530 ? -16.813 -13.047 23.912 1.00 83.81 530 VAL A C 1
ATOM 4218 O O . VAL A 1 530 ? -17.065 -12.492 24.978 1.00 83.81 530 VAL A O 1
ATOM 4221 N N . LEU A 1 531 ? -15.602 -13.520 23.618 1.00 83.50 531 LEU A N 1
ATOM 4222 C CA . LEU A 1 531 ? -14.397 -13.257 24.405 1.00 83.50 531 LEU A CA 1
ATOM 4223 C C . LEU A 1 531 ? -13.553 -12.187 23.711 1.00 83.50 531 LEU A C 1
ATOM 4225 O O . LEU A 1 531 ? -13.310 -12.253 22.506 1.00 83.50 531 LEU A O 1
ATOM 4229 N N . HIS A 1 532 ? -13.062 -11.217 24.477 1.00 82.06 532 HIS A N 1
ATOM 4230 C CA . HIS A 1 532 ? -12.116 -10.234 23.965 1.00 82.06 532 HIS A CA 1
ATOM 4231 C C . HIS A 1 532 ? -10.710 -10.843 23.927 1.00 82.06 532 HIS A C 1
ATOM 4233 O O . HIS A 1 532 ? -10.170 -11.196 24.975 1.00 82.06 532 HIS A O 1
ATOM 4239 N N . ARG A 1 533 ? -10.104 -10.983 22.739 1.00 74.81 533 ARG A N 1
ATOM 4240 C CA . ARG A 1 533 ? -8.771 -11.607 22.611 1.00 74.81 533 ARG A CA 1
ATOM 4241 C C . ARG A 1 533 ? -7.616 -10.700 23.015 1.00 74.81 533 ARG A C 1
ATOM 4243 O O . ARG A 1 533 ? -6.656 -11.184 23.599 1.00 74.81 533 ARG A O 1
ATOM 4250 N N . ASP A 1 534 ? -7.693 -9.412 22.686 1.00 76.69 534 ASP A N 1
ATOM 4251 C CA . ASP A 1 534 ? -6.607 -8.456 22.930 1.00 76.69 534 ASP A CA 1
ATOM 4252 C C . ASP A 1 534 ? -7.044 -7.364 23.906 1.00 76.69 534 ASP A C 1
ATOM 4254 O O . ASP A 1 534 ? -7.360 -6.240 23.518 1.00 76.69 534 ASP A O 1
ATOM 4258 N N . ILE A 1 535 ? -7.128 -7.724 25.188 1.00 82.44 535 ILE A N 1
ATOM 4259 C CA . ILE A 1 535 ? -7.355 -6.758 26.270 1.00 82.44 535 ILE A CA 1
ATOM 4260 C C . ILE A 1 535 ? -6.030 -6.024 26.510 1.00 82.44 535 ILE A C 1
ATOM 4262 O O . ILE A 1 535 ? -5.260 -6.354 27.411 1.00 82.44 535 ILE A O 1
ATOM 4266 N N . SER A 1 536 ? -5.749 -5.058 25.640 1.00 81.06 536 SER A N 1
ATOM 4267 C CA . SER A 1 536 ? -4.558 -4.217 25.671 1.00 81.06 536 SER A CA 1
ATOM 4268 C C . SER A 1 536 ? -4.914 -2.783 26.055 1.00 81.06 536 SER A C 1
ATOM 4270 O O . SER A 1 536 ? -6.044 -2.318 25.900 1.00 81.06 536 SER A O 1
ATOM 4272 N N . THR A 1 537 ? -3.923 -2.038 26.531 1.00 79.56 537 THR A N 1
ATOM 4273 C CA . THR A 1 537 ? -4.055 -0.617 26.886 1.00 79.56 537 THR A CA 1
ATOM 4274 C C . THR A 1 537 ? -4.461 0.287 25.720 1.00 79.56 537 THR A C 1
ATOM 4276 O O . THR A 1 537 ? -4.950 1.388 25.958 1.00 79.56 537 THR A O 1
ATOM 4279 N N . GLY A 1 538 ? -4.265 -0.162 24.477 1.00 76.19 538 GLY A N 1
ATOM 4280 C CA . GLY A 1 538 ? -4.720 0.532 23.270 1.00 76.19 538 GLY A CA 1
ATOM 4281 C C . GLY A 1 538 ? -6.192 0.284 22.916 1.00 76.19 538 GLY A C 1
ATOM 4282 O O . GLY A 1 538 ? -6.720 1.028 22.095 1.00 76.19 538 GLY A O 1
ATOM 4283 N N . ASN A 1 539 ? -6.831 -0.718 23.537 1.00 82.88 539 ASN A N 1
ATOM 4284 C CA . ASN A 1 539 ? -8.219 -1.136 23.290 1.00 82.88 539 ASN A CA 1
ATOM 4285 C C . ASN A 1 539 ? -9.175 -0.811 24.458 1.00 82.88 539 ASN A C 1
ATOM 4287 O O . ASN A 1 539 ? -10.392 -0.961 24.331 1.00 82.88 539 ASN A O 1
ATOM 4291 N N . LEU A 1 540 ? -8.631 -0.359 25.593 1.00 88.56 540 LEU A N 1
ATOM 4292 C CA . LEU A 1 540 ? -9.374 0.168 26.738 1.00 88.56 540 LEU A CA 1
ATOM 4293 C C . LEU A 1 540 ? -9.408 1.698 26.653 1.00 88.56 540 LEU A C 1
ATOM 4295 O O . LEU A 1 540 ? -8.362 2.344 26.744 1.00 88.56 540 LEU A O 1
ATOM 4299 N N . MET A 1 541 ? -10.602 2.259 26.473 1.00 88.12 541 MET A N 1
ATOM 4300 C CA . MET A 1 541 ? -10.833 3.672 26.169 1.00 88.12 541 MET A CA 1
ATOM 4301 C C . MET A 1 541 ? -11.657 4.356 27.271 1.00 88.12 541 MET A C 1
ATOM 4303 O O . MET A 1 541 ? -12.491 3.725 27.918 1.00 88.12 541 MET A O 1
ATOM 4307 N N . VAL A 1 542 ? -11.455 5.659 27.470 1.00 88.44 542 VAL A N 1
ATOM 4308 C CA . VAL A 1 542 ? -12.158 6.483 28.465 1.00 88.44 542 VAL A CA 1
ATOM 4309 C C . VAL A 1 542 ? -12.636 7.781 27.812 1.00 88.44 542 VAL A C 1
ATOM 4311 O O . VAL A 1 542 ? -11.821 8.590 27.356 1.00 88.44 542 VAL A O 1
ATOM 4314 N N . LYS A 1 543 ? -13.952 8.026 27.799 1.00 87.12 543 LYS A N 1
ATOM 4315 C CA . LYS A 1 543 ? -14.530 9.299 27.335 1.00 87.12 543 LYS A CA 1
ATOM 4316 C C . LYS A 1 543 ? -14.266 10.443 28.323 1.00 87.12 543 LYS A C 1
ATOM 4318 O O . LYS A 1 543 ? -13.899 10.247 29.480 1.00 87.12 543 LYS A O 1
ATOM 4323 N N . ASN A 1 544 ? -14.475 11.681 27.872 1.00 81.75 544 ASN A N 1
ATOM 4324 C CA . ASN A 1 544 ? -14.299 12.884 28.702 1.00 81.75 544 ASN A CA 1
ATOM 4325 C C . ASN A 1 544 ? -15.265 12.969 29.896 1.00 81.75 544 ASN A C 1
ATOM 4327 O O . ASN A 1 544 ? -14.953 13.628 30.883 1.00 81.75 544 ASN A O 1
ATOM 4331 N N . ASP A 1 545 ? -16.401 12.275 29.829 1.00 86.00 545 ASP A N 1
ATOM 4332 C CA . ASP A 1 545 ? -17.344 12.080 30.938 1.00 86.00 545 ASP A CA 1
ATOM 4333 C C . ASP A 1 545 ? -16.912 10.969 31.920 1.00 86.00 545 ASP A C 1
ATOM 4335 O O . ASP A 1 545 ? -17.673 10.610 32.816 1.00 86.00 545 ASP A O 1
ATOM 4339 N N . LYS A 1 546 ? -15.685 10.448 31.764 1.00 86.06 546 LYS A N 1
ATOM 4340 C CA . LYS A 1 546 ? -15.071 9.357 32.537 1.00 86.06 546 LYS A CA 1
ATOM 4341 C C . LYS A 1 546 ? -15.706 7.981 32.305 1.00 86.06 546 LYS A C 1
ATOM 4343 O O . LYS A 1 546 ? -15.331 7.027 32.982 1.00 86.06 546 LYS A O 1
ATOM 4348 N N . SER A 1 547 ? -16.617 7.835 31.338 1.00 88.62 547 SER A N 1
ATOM 4349 C CA . SER A 1 547 ? -17.202 6.529 31.029 1.00 88.62 547 SER A CA 1
ATOM 4350 C C . SER A 1 547 ? -16.207 5.623 30.272 1.00 88.62 547 SER A C 1
ATOM 4352 O O . SER A 1 547 ? -15.574 6.073 29.308 1.00 88.62 547 SER A O 1
ATOM 4354 N N . PRO A 1 548 ? -16.032 4.354 30.697 1.00 93.38 548 PRO A N 1
ATOM 4355 C CA . PRO A 1 548 ? -15.171 3.400 30.005 1.00 93.38 548 PRO A CA 1
ATOM 4356 C C . PRO A 1 548 ? -15.815 2.908 28.704 1.00 93.38 548 PRO A C 1
ATOM 4358 O O . PRO A 1 548 ? -17.041 2.839 28.609 1.00 93.38 548 PRO A O 1
ATOM 4361 N N . TYR A 1 549 ? -14.989 2.512 27.736 1.00 92.25 549 TYR A N 1
ATOM 4362 C CA . TYR A 1 549 ? -15.363 1.785 26.519 1.00 92.25 549 TYR A CA 1
ATOM 4363 C C . TYR A 1 549 ? -14.303 0.745 26.148 1.00 92.25 549 TYR A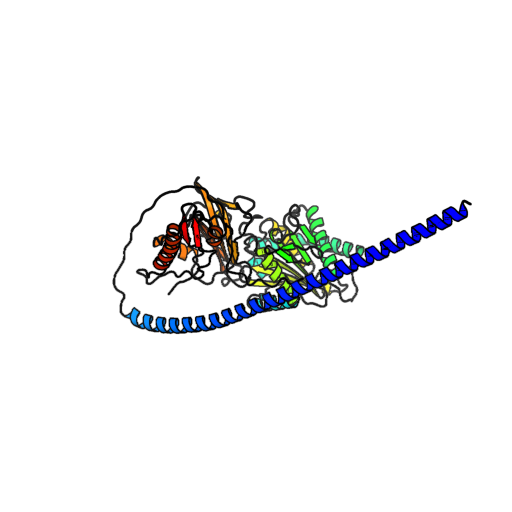 C 1
ATOM 4365 O O . TYR A 1 549 ? -13.115 0.942 26.394 1.00 92.25 549 TYR A O 1
ATOM 4373 N N . ILE A 1 550 ? -14.721 -0.352 25.520 1.00 89.50 550 ILE A N 1
ATOM 4374 C CA . ILE A 1 550 ? -13.814 -1.348 24.932 1.00 89.50 550 ILE A CA 1
ATOM 4375 C C . ILE A 1 550 ? -14.018 -1.367 23.414 1.00 89.50 550 ILE A C 1
ATOM 4377 O O . ILE A 1 550 ? -15.158 -1.363 22.938 1.00 89.50 550 ILE A O 1
ATOM 4381 N N . ILE A 1 551 ? -12.916 -1.386 22.663 1.00 86.06 551 ILE A N 1
ATOM 4382 C CA . ILE A 1 551 ? -12.875 -1.395 21.192 1.00 86.06 551 ILE A CA 1
ATOM 4383 C C . ILE A 1 551 ? -12.067 -2.593 20.666 1.00 86.06 551 ILE A C 1
ATOM 4385 O O . ILE A 1 551 ? -11.426 -3.283 21.446 1.00 86.06 551 ILE A O 1
ATOM 4389 N N . ASP A 1 552 ? -12.050 -2.800 19.343 1.00 79.81 552 ASP A N 1
ATOM 4390 C CA . ASP A 1 552 ? -11.290 -3.882 18.679 1.00 79.81 552 ASP A CA 1
ATOM 4391 C C . ASP A 1 552 ? -11.723 -5.294 19.133 1.00 79.81 552 ASP A C 1
ATOM 4393 O O . ASP A 1 552 ? -10.909 -6.159 19.466 1.00 79.81 552 ASP A O 1
ATOM 4397 N N . TRP A 1 553 ? -13.043 -5.531 19.119 1.00 78.69 553 TRP A N 1
ATOM 4398 C CA . TRP A 1 553 ? -13.715 -6.775 19.524 1.00 78.69 553 TRP A CA 1
ATOM 4399 C C . TRP A 1 553 ? -13.468 -7.952 18.550 1.00 78.69 553 TRP A C 1
ATOM 4401 O O . TRP A 1 553 ? -14.390 -8.558 18.005 1.00 78.69 553 TRP A O 1
ATOM 4411 N N . GLY A 1 554 ? -12.203 -8.306 18.328 1.00 63.38 554 GLY A N 1
ATOM 4412 C CA . GLY A 1 554 ? -11.785 -9.338 17.383 1.00 63.38 554 GLY A CA 1
ATOM 4413 C C . GLY A 1 554 ? -11.892 -10.775 17.916 1.00 63.38 554 GLY A C 1
ATOM 4414 O O . GLY A 1 554 ? -11.133 -11.177 18.799 1.00 63.38 554 GLY A O 1
ATOM 4415 N N . TYR A 1 555 ? -12.750 -11.578 17.279 1.00 53.59 555 TYR A N 1
ATOM 4416 C CA . TYR A 1 555 ? -12.824 -13.055 17.265 1.00 53.59 555 TYR A CA 1
ATOM 4417 C C . TYR A 1 555 ? -12.446 -13.848 18.523 1.00 53.59 555 TYR A C 1
ATOM 4419 O O . TYR A 1 555 ? -11.552 -14.694 18.484 1.00 53.59 555 TYR A O 1
ATOM 4427 N N . GLY A 1 556 ? -13.207 -13.706 19.601 1.00 43.22 556 GLY A N 1
ATOM 4428 C CA . GLY A 1 556 ? -13.368 -14.800 20.559 1.00 43.22 556 GLY A CA 1
ATOM 4429 C C . GLY A 1 556 ? -14.764 -15.395 20.455 1.00 43.22 556 GLY A C 1
ATOM 4430 O O . GLY A 1 556 ? -15.637 -14.995 21.213 1.00 43.22 556 GLY A O 1
ATOM 4431 N N . ARG A 1 557 ? -14.990 -16.341 19.539 1.00 40.28 557 ARG A N 1
ATOM 4432 C CA . ARG A 1 557 ? -16.245 -17.101 19.471 1.00 40.28 557 ARG A CA 1
ATOM 4433 C C . ARG A 1 557 ? -16.006 -18.519 19.992 1.00 40.28 557 ARG A C 1
ATOM 4435 O O . ARG A 1 557 ? -15.184 -19.236 19.432 1.00 40.28 557 ARG A O 1
ATOM 4442 N N . LEU A 1 558 ? -16.730 -18.921 21.041 1.00 40.28 558 LEU A N 1
ATOM 4443 C CA . LEU A 1 558 ? -16.992 -20.344 21.278 1.00 40.28 558 LEU A CA 1
ATOM 4444 C C . LEU A 1 558 ? -18.133 -20.793 20.350 1.00 40.28 558 LEU A C 1
ATOM 4446 O O . LEU A 1 558 ? -19.038 -20.004 20.066 1.00 40.28 558 LEU A O 1
ATOM 4450 N N . CYS A 1 559 ? -18.014 -22.026 19.856 1.00 38.81 559 CYS A N 1
ATOM 4451 C CA . CYS A 1 559 ? -18.775 -22.609 18.747 1.00 38.81 559 CYS A CA 1
ATOM 4452 C C . CYS A 1 559 ? -20.305 -22.468 18.876 1.00 38.81 559 CYS A C 1
ATOM 4454 O O . CYS A 1 559 ? -20.847 -23.059 19.834 1.00 38.81 559 CYS A O 1
#

Organism: NCBI:txid2650707

Secondary structure (DSSP, 8-state):
-HHHHHHHHHHHHHHHHHHHHHHHHHHHHHHHHHHHHHHHHHHHHHHHHHHHHHHHHHHHHHHHHHHHHHHHHHHHHHHHHHHHHTT-------------------PPPP---S--------SSPPHHHHHHHHHHTGGGEEE--HHHHHHHH-HHHHHHHHHIIIIITHHHHHHHHHHHHHHHHHTT--BSSSPPPHHHHHHHHHHHHHHHHHHHHH-SSS----EEEE-TT--EEPTTS-EE--SEEEES-TTS-S-TTTEEEEEEE--TTS-TTSHHHHHHHHHHHHHHHHSS-BS-EEEEEEETTTEEEEEEEETTEEEEEEEEE-S-BSSGGGSTTHHHHHHHHHHHHHHTTT-SSBSBSSS-TTTS-EEGGGBTTEE--SSPPPEEEE-SS--EEE-S-SSS-EEEEEEEEEEETTEEEEEEEEEEE--SSS-HHHHHHHHHHTT-TTPPPEEEEEEEEEE-TT-TT-EEEEEEEEEE---EEHHHHHHSS-----HHHHHHHHHHHHHHHHHHHS--TTS--B--S---TTTEEE-TTS-EEE------B--

pLDDT: mean 76.86, std 17.69, range [21.69, 97.19]